Protein AF-A0A023D652-F1 (afdb_monomer_lite)

Radius of gyration: 25.47 Å; chains: 1; bounding box: 68×76×74 Å

Foldseek 3Di:
DDDDPVLLVVQQQPQLVQLVLVCCLVVLDPQPPDPCPDPPPDDPSRGSLVSQCVSNVDDSVVSSVVSCVVCVVPCLVVLADDDDQPPDDDDPLLVVLLVLLVLQCVLQSFFWKWKWWFALAADQLLVVQADAAEDEPVCLVVVDLCCVPPVVNCVRHGGYTYAWDQDPNDTDGRTAGSSRVSSCSVSVQVSLVSLIFMWIWGPHLWKFKQKFWQFAQAPPDPPDPGSVVNCVVVVWDFSWKKPQAPRGIMTIAIATQSLQAFPPDDGRDPVRGDCPLVQVLSLVSNCRGHPNSDRDSGGTDGRASGFSSHPVRWDQDPPDPVRIDTDGMHTPDHHNHHTPPSVVNSSVSSVVVVVVVVVVVVVVVVVVVVVVVVVVPDDDDDDDDDDDDDDDDDDGPGPSVPVVVVVVVVVVPDDPPDDPDDDDD

Organism: NCBI:txid1231351

Sequence (425 aa):
MELSKEEVTRLRRLDPAGVHAALIASGAMSVDDPLPKRVGDLRPSENSIDAVKFARKCEYHEAIAWLHETFRDDQTHERNVGIRQVERELFESEVVINKLVKRQMDALGCSEARITLMFKEADEAAQKGADVEIVPESDLSSASSDTSESPAKRKGKFGYLIGKRTENGEKTEKFFNTRDIQNCVGMLRQRNGEGMNVLMTPMDRHCFYVMLDDARNRRGDTESESPVQSWIKAGYKPCLALQTSWESRQIIFRIPKEPFRIIGKTGNDDSCFDRHGLHHYFQKINRESGDHKISGLRHGIRLAGYRNMKPKHERVVEGKAWSLEYPFVKIEHAESTFCSKTMRDALKMCREDVVGRADLDASRQEAARKHVAGLKNGEATQSQKLPPRYAPPLKPQTALGRAAAEFDRRDRERPEQNREHSKCR

Structure (mmCIF, N/CA/C/O backbone):
data_AF-A0A023D652-F1
#
_entry.id   AF-A0A023D652-F1
#
loop_
_atom_site.group_PDB
_atom_site.id
_atom_site.type_symbol
_atom_site.label_atom_id
_atom_site.label_alt_id
_atom_site.label_comp_id
_atom_site.label_asym_id
_atom_site.label_entity_id
_atom_site.label_seq_id
_atom_site.pdbx_PDB_ins_code
_atom_site.Cartn_x
_atom_site.Cartn_y
_atom_site.Cartn_z
_atom_site.occupancy
_atom_site.B_iso_or_equiv
_atom_site.auth_seq_id
_atom_site.auth_comp_id
_atom_site.auth_asym_id
_atom_site.auth_atom_id
_atom_site.pdbx_PDB_model_num
ATOM 1 N N . MET A 1 1 ? 22.839 -24.599 -16.051 1.00 67.06 1 MET A N 1
ATOM 2 C CA . MET A 1 1 ? 23.097 -24.152 -14.666 1.00 67.06 1 MET A CA 1
ATOM 3 C C . MET A 1 1 ? 22.312 -25.070 -13.752 1.00 67.06 1 MET A C 1
ATOM 5 O O . MET A 1 1 ? 21.095 -25.106 -13.883 1.00 67.06 1 MET A O 1
ATOM 9 N N . GLU A 1 2 ? 22.977 -25.848 -12.903 1.00 79.62 2 GLU A N 1
ATOM 10 C CA . GLU A 1 2 ? 22.296 -26.668 -11.896 1.00 79.62 2 GLU A CA 1
ATOM 11 C C . GLU A 1 2 ? 22.145 -25.834 -10.618 1.00 79.62 2 GLU A C 1
ATOM 13 O O . GLU A 1 2 ? 23.139 -25.465 -10.000 1.00 79.62 2 GLU A O 1
ATOM 18 N N . LEU A 1 3 ? 20.909 -25.467 -10.268 1.00 86.75 3 LEU A N 1
ATOM 19 C CA . LEU A 1 3 ? 20.598 -24.824 -8.987 1.00 86.75 3 LEU A CA 1
ATOM 20 C C . LEU A 1 3 ? 20.188 -25.878 -7.961 1.00 86.75 3 LEU A C 1
ATOM 22 O O . LEU A 1 3 ? 19.587 -26.894 -8.315 1.00 86.75 3 LEU A O 1
ATOM 26 N N . SER A 1 4 ? 20.459 -25.607 -6.684 1.00 90.19 4 SER A N 1
ATOM 27 C CA . SER A 1 4 ? 19.989 -26.459 -5.591 1.00 90.19 4 SER A CA 1
ATOM 28 C C . SER A 1 4 ? 18.457 -26.457 -5.494 1.00 90.19 4 SER A C 1
ATOM 30 O O . SER A 1 4 ? 17.773 -25.534 -5.951 1.00 90.19 4 SER A O 1
ATOM 32 N N . LYS A 1 5 ? 17.887 -27.498 -4.874 1.00 86.38 5 LYS A N 1
ATOM 33 C CA . LYS A 1 5 ? 16.431 -27.592 -4.657 1.00 86.38 5 LYS A CA 1
ATOM 34 C C . LYS A 1 5 ? 15.926 -26.466 -3.756 1.00 86.38 5 LYS A C 1
ATOM 36 O O . LYS A 1 5 ? 14.814 -25.969 -3.948 1.00 86.38 5 LYS A O 1
ATOM 41 N N . GLU A 1 6 ? 16.744 -26.062 -2.793 1.00 85.25 6 GLU A N 1
ATOM 42 C CA . GLU A 1 6 ? 16.490 -24.959 -1.874 1.00 85.25 6 GLU A CA 1
ATOM 43 C C . GLU A 1 6 ? 16.386 -23.643 -2.644 1.00 85.25 6 GLU A C 1
ATOM 45 O O . GLU A 1 6 ? 15.411 -22.911 -2.475 1.00 85.25 6 GLU A O 1
ATOM 50 N N . GLU A 1 7 ? 17.317 -23.392 -3.565 1.00 86.25 7 GLU A N 1
ATOM 51 C CA . GLU A 1 7 ? 17.328 -22.173 -4.369 1.00 86.25 7 GLU A CA 1
ATOM 52 C C . GLU A 1 7 ? 16.131 -22.117 -5.323 1.00 86.25 7 GLU A C 1
ATOM 54 O O . GLU A 1 7 ? 15.420 -21.118 -5.384 1.00 86.25 7 GLU A O 1
ATOM 59 N N . VAL A 1 8 ? 15.797 -23.223 -5.991 1.00 86.06 8 VAL A N 1
ATOM 60 C CA . VAL A 1 8 ? 14.571 -23.294 -6.804 1.00 86.06 8 VAL A CA 1
ATOM 61 C C . VAL A 1 8 ? 13.323 -23.037 -5.950 1.00 86.06 8 VAL A C 1
ATOM 63 O O . VAL A 1 8 ? 12.393 -22.361 -6.391 1.00 86.06 8 VAL A O 1
ATOM 66 N N . THR A 1 9 ? 13.293 -23.537 -4.713 1.00 83.31 9 THR A N 1
ATOM 67 C CA . THR A 1 9 ? 12.189 -23.285 -3.774 1.00 83.31 9 THR A CA 1
ATOM 68 C C . THR A 1 9 ? 12.117 -21.815 -3.362 1.00 83.31 9 THR A C 1
ATOM 70 O O . THR A 1 9 ? 11.012 -21.277 -3.260 1.00 83.31 9 THR A O 1
ATOM 73 N N . ARG A 1 10 ? 13.262 -21.149 -3.171 1.00 84.31 10 ARG A N 1
ATOM 74 C CA . ARG A 1 10 ? 13.345 -19.703 -2.929 1.00 84.31 10 ARG A CA 1
ATOM 75 C C . ARG A 1 10 ? 12.764 -18.923 -4.107 1.00 84.31 10 ARG A C 1
ATOM 77 O O . ARG A 1 10 ? 11.865 -18.111 -3.907 1.00 84.31 10 ARG A O 1
ATOM 84 N N . LEU A 1 11 ? 13.191 -19.233 -5.335 1.00 86.12 11 LEU A N 1
ATOM 85 C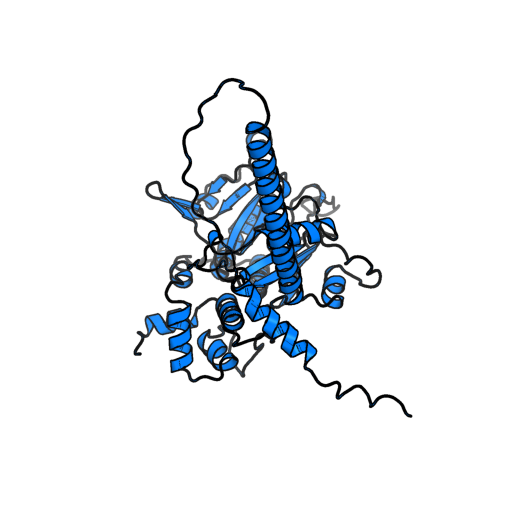 CA . LEU A 1 11 ? 12.731 -18.553 -6.553 1.00 86.12 11 LEU A CA 1
ATOM 86 C C . LEU A 1 11 ? 11.219 -18.692 -6.773 1.00 86.12 11 LEU A C 1
ATOM 88 O O . LEU A 1 11 ? 10.564 -17.731 -7.166 1.00 86.12 11 LEU A O 1
ATOM 92 N N . ARG A 1 12 ? 10.637 -19.856 -6.454 1.00 82.62 12 ARG A N 1
ATOM 93 C CA . ARG A 1 12 ? 9.177 -20.088 -6.502 1.00 82.62 12 ARG A CA 1
ATOM 94 C C . ARG A 1 12 ? 8.382 -19.184 -5.561 1.00 82.62 12 ARG A C 1
ATOM 96 O O . ARG A 1 12 ? 7.193 -18.989 -5.785 1.00 82.62 12 ARG A O 1
ATOM 103 N N . ARG A 1 13 ? 9.018 -18.709 -4.489 1.00 77.44 13 ARG A N 1
ATOM 104 C CA . ARG A 1 13 ? 8.411 -17.925 -3.404 1.00 77.44 13 ARG A CA 1
ATOM 105 C C . ARG A 1 13 ? 8.771 -16.441 -3.475 1.00 77.44 13 ARG A C 1
ATOM 107 O O . ARG A 1 13 ? 8.507 -15.722 -2.513 1.00 77.44 13 ARG A O 1
ATOM 114 N N . LEU A 1 14 ? 9.395 -15.995 -4.569 1.00 78.56 14 LEU A N 1
ATOM 115 C CA . LEU A 1 14 ? 9.645 -14.575 -4.799 1.00 78.56 14 LEU A CA 1
ATOM 116 C C . LEU A 1 14 ? 8.330 -13.798 -4.827 1.00 78.56 14 LEU A C 1
ATOM 118 O O . LEU A 1 14 ? 7.293 -14.330 -5.218 1.00 78.56 14 LEU A O 1
ATOM 122 N N . ASP A 1 15 ? 8.404 -12.531 -4.437 1.00 74.88 15 ASP A N 1
ATOM 123 C CA . ASP A 1 15 ? 7.260 -11.631 -4.434 1.00 74.88 15 ASP A CA 1
ATOM 124 C C . ASP A 1 15 ? 6.667 -11.472 -5.853 1.00 74.88 15 ASP A C 1
ATOM 126 O O . ASP A 1 15 ? 7.376 -11.011 -6.757 1.00 74.88 15 ASP A O 1
ATOM 130 N N . PRO A 1 16 ? 5.388 -11.831 -6.084 1.00 76.25 16 PRO A N 1
ATOM 131 C CA . PRO A 1 16 ? 4.788 -11.767 -7.415 1.00 76.25 16 PRO A CA 1
ATOM 132 C C . PRO A 1 16 ? 4.769 -10.356 -8.013 1.00 76.25 16 PRO A C 1
ATOM 134 O O . PRO A 1 16 ? 4.963 -10.204 -9.223 1.00 76.25 16 PRO A O 1
ATOM 137 N N . ALA A 1 17 ? 4.568 -9.311 -7.198 1.00 75.88 17 ALA A N 1
ATOM 138 C CA . ALA A 1 17 ? 4.603 -7.938 -7.700 1.00 75.88 17 ALA A CA 1
ATOM 139 C C . ALA A 1 17 ? 6.020 -7.532 -8.109 1.00 75.88 17 ALA A C 1
ATOM 141 O O . ALA A 1 17 ? 6.183 -6.917 -9.163 1.00 75.88 17 ALA A O 1
ATOM 142 N N . GLY A 1 18 ? 7.037 -7.929 -7.342 1.00 81.25 18 GLY A N 1
ATOM 143 C CA . GLY A 1 18 ? 8.437 -7.751 -7.712 1.00 81.25 18 GLY A CA 1
ATOM 144 C C . GLY A 1 18 ? 8.815 -8.438 -9.019 1.00 81.25 18 GLY A C 1
ATOM 145 O O . GLY A 1 18 ? 9.413 -7.814 -9.897 1.00 81.25 18 GLY A O 1
ATOM 146 N N . VAL A 1 19 ? 8.396 -9.691 -9.201 1.00 84.19 19 VAL A N 1
ATOM 147 C CA . VAL A 1 19 ? 8.615 -10.445 -10.447 1.00 84.19 19 VAL A CA 1
ATOM 148 C C . VAL A 1 19 ? 7.935 -9.760 -11.627 1.00 84.19 19 VAL A C 1
ATOM 150 O O . VAL A 1 19 ? 8.563 -9.560 -12.665 1.00 84.19 19 VAL A O 1
ATOM 153 N N . HIS A 1 20 ? 6.687 -9.321 -11.463 1.00 83.62 20 HIS A N 1
ATOM 154 C CA . HIS A 1 20 ? 5.981 -8.562 -12.493 1.00 83.62 20 HIS A CA 1
ATOM 155 C C . HIS A 1 20 ? 6.708 -7.245 -12.805 1.00 83.62 20 HIS A C 1
ATOM 157 O O . HIS A 1 20 ? 6.987 -6.960 -13.968 1.00 83.62 20 HIS A O 1
ATOM 163 N N . ALA A 1 21 ? 7.073 -6.456 -11.795 1.00 84.31 21 ALA A N 1
ATOM 164 C CA . ALA A 1 21 ? 7.796 -5.202 -11.991 1.00 84.31 21 ALA A CA 1
ATOM 165 C C . ALA A 1 21 ? 9.111 -5.411 -12.765 1.00 84.31 21 ALA A C 1
ATOM 167 O O . ALA A 1 21 ? 9.421 -4.621 -13.657 1.00 84.31 21 ALA A O 1
ATOM 168 N N . ALA A 1 22 ? 9.838 -6.499 -12.496 1.00 87.06 22 ALA A N 1
ATOM 169 C CA . ALA A 1 22 ? 11.041 -6.876 -13.236 1.00 87.06 22 ALA A CA 1
ATOM 170 C C . ALA A 1 22 ? 10.752 -7.333 -14.686 1.00 87.06 22 ALA A C 1
ATOM 172 O O . ALA A 1 22 ? 11.529 -7.068 -15.610 1.00 87.06 22 ALA A O 1
ATOM 173 N N . LEU A 1 23 ? 9.613 -7.982 -14.931 1.00 86.50 23 LEU A N 1
ATOM 174 C CA . LEU A 1 23 ? 9.162 -8.322 -16.284 1.00 86.50 23 LEU A CA 1
ATOM 175 C C . LEU A 1 23 ? 8.768 -7.072 -17.089 1.00 86.50 23 LEU A C 1
ATOM 177 O O . LEU A 1 23 ? 9.131 -6.965 -18.258 1.00 86.50 23 LEU A O 1
ATOM 181 N N . ILE A 1 24 ? 8.116 -6.089 -16.458 1.00 84.88 24 ILE A N 1
ATOM 182 C CA . ILE A 1 24 ? 7.862 -4.771 -17.064 1.00 84.88 24 ILE A CA 1
ATOM 183 C C . ILE A 1 24 ? 9.181 -4.075 -17.397 1.00 84.88 24 ILE A C 1
ATOM 185 O O . ILE A 1 24 ? 9.377 -3.587 -18.508 1.00 84.88 24 ILE A O 1
ATOM 189 N N . ALA A 1 25 ? 10.095 -4.036 -16.428 1.00 84.81 25 ALA A N 1
ATOM 190 C CA . ALA A 1 25 ? 11.408 -3.417 -16.553 1.00 84.81 25 ALA A CA 1
ATOM 191 C C . ALA A 1 25 ? 12.217 -3.953 -17.739 1.00 84.81 25 ALA A C 1
ATOM 193 O O . ALA A 1 25 ? 12.835 -3.185 -18.473 1.00 84.81 25 ALA A O 1
ATOM 194 N N . SER A 1 26 ? 12.198 -5.272 -17.929 1.00 85.50 26 SER A N 1
ATOM 195 C CA . SER A 1 26 ? 12.892 -5.941 -19.034 1.00 85.50 26 SER A CA 1
ATOM 196 C C . SER A 1 26 ? 12.173 -5.812 -20.382 1.00 85.50 26 SER A C 1
ATOM 198 O O . SER A 1 26 ? 12.693 -6.282 -21.392 1.00 85.50 26 SER A O 1
ATOM 200 N N . GLY A 1 27 ? 10.987 -5.194 -20.420 1.00 85.06 27 GLY A N 1
ATOM 201 C CA . GLY A 1 27 ? 10.152 -5.097 -21.618 1.00 85.06 27 GLY A CA 1
ATOM 202 C C . GLY A 1 27 ? 9.481 -6.415 -22.013 1.00 85.06 27 GLY A C 1
ATOM 203 O O . GLY A 1 27 ? 8.890 -6.493 -23.087 1.00 85.06 27 GLY A O 1
ATOM 204 N N . ALA A 1 28 ? 9.555 -7.442 -21.161 1.00 83.62 28 ALA A N 1
ATOM 205 C CA . ALA A 1 28 ? 8.891 -8.725 -21.374 1.00 83.62 28 ALA A CA 1
ATOM 206 C C . ALA A 1 28 ? 7.370 -8.652 -21.172 1.00 83.62 28 ALA A C 1
ATOM 208 O O . ALA A 1 28 ? 6.653 -9.551 -21.598 1.00 83.62 28 ALA A O 1
ATOM 209 N N . MET A 1 29 ? 6.881 -7.602 -20.510 1.00 82.94 29 MET A N 1
ATOM 210 C CA . MET A 1 29 ? 5.462 -7.380 -20.255 1.00 82.94 29 MET A CA 1
ATOM 211 C C . MET A 1 29 ? 5.148 -5.878 -20.263 1.00 82.94 29 MET A C 1
ATOM 213 O O . MET A 1 29 ? 5.973 -5.055 -19.867 1.00 82.94 29 MET A O 1
ATOM 217 N N . SER A 1 30 ? 3.959 -5.506 -20.722 1.00 83.56 30 SER A N 1
ATOM 218 C CA . SER A 1 30 ? 3.430 -4.148 -20.602 1.00 83.56 30 SER A CA 1
ATOM 219 C C . SER A 1 30 ? 2.842 -3.917 -19.211 1.00 83.56 30 SER A C 1
ATOM 221 O O . SER A 1 30 ? 2.329 -4.830 -18.576 1.00 83.56 30 SER A O 1
ATOM 223 N N . VAL A 1 31 ? 2.832 -2.666 -18.746 1.00 81.25 31 VAL A N 1
ATOM 224 C CA . VAL A 1 31 ? 2.198 -2.293 -17.464 1.00 81.25 31 VAL A CA 1
ATOM 225 C C . VAL A 1 31 ? 0.686 -2.526 -17.476 1.00 81.25 31 VAL A C 1
ATOM 227 O O . VAL A 1 31 ? 0.073 -2.741 -16.431 1.00 81.25 31 VAL A O 1
ATOM 230 N N . ASP A 1 32 ? 0.085 -2.488 -18.666 1.00 77.94 32 ASP A N 1
ATOM 231 C CA . ASP A 1 32 ? -1.338 -2.745 -18.860 1.00 77.94 32 ASP A CA 1
ATOM 232 C C . ASP A 1 32 ? -1.679 -4.215 -19.061 1.00 77.94 32 ASP A C 1
ATOM 234 O O . ASP A 1 32 ? -2.872 -4.539 -19.034 1.00 77.94 32 ASP A O 1
ATOM 238 N N . ASP A 1 33 ? -0.674 -5.075 -19.248 1.00 69.62 33 ASP A N 1
ATOM 239 C CA . ASP A 1 33 ? -0.930 -6.493 -19.426 1.00 69.62 33 ASP A CA 1
ATOM 240 C C . AS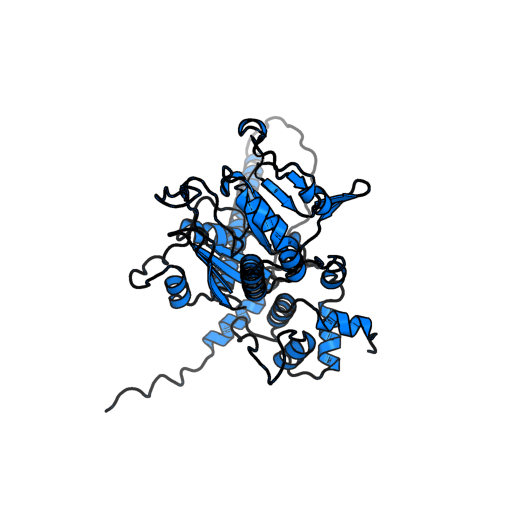P A 1 33 ? -1.600 -7.020 -18.156 1.00 69.62 33 ASP A C 1
ATOM 242 O O . ASP A 1 33 ? -1.157 -6.735 -17.033 1.00 69.62 33 ASP A O 1
ATOM 246 N N . PRO A 1 34 ? -2.724 -7.742 -18.303 1.00 60.31 34 PRO A N 1
ATOM 247 C CA . PRO A 1 34 ? -3.371 -8.325 -17.154 1.00 60.31 34 PRO A CA 1
ATOM 248 C C . PRO A 1 34 ? -2.362 -9.247 -16.483 1.00 60.31 34 PRO A C 1
ATOM 250 O O . PRO A 1 34 ? -1.752 -10.098 -17.135 1.00 60.31 34 PRO A O 1
ATOM 253 N N . LEU A 1 35 ? -2.235 -9.119 -15.161 1.00 55.66 35 LEU A N 1
ATOM 254 C CA . LEU A 1 35 ? -1.700 -10.226 -14.385 1.00 55.66 35 LEU A CA 1
ATOM 255 C C . LEU A 1 35 ? -2.484 -11.471 -14.803 1.00 55.66 35 LEU A C 1
ATOM 257 O O . LEU A 1 35 ? -3.719 -11.391 -14.817 1.00 55.66 35 LEU A O 1
ATOM 261 N N . PRO A 1 36 ? -1.825 -12.577 -15.189 1.00 50.72 36 PRO A N 1
ATOM 262 C CA . PRO A 1 36 ? -2.530 -13.791 -15.554 1.00 50.72 36 PRO A CA 1
ATOM 263 C C . PRO A 1 36 ? -3.431 -14.193 -14.384 1.00 50.72 36 PRO A C 1
ATOM 265 O O . PRO A 1 36 ? -2.967 -14.770 -13.412 1.00 50.72 36 PRO A O 1
ATOM 268 N N . LYS A 1 37 ? -4.733 -13.873 -14.458 1.00 44.66 37 LYS A N 1
ATOM 269 C CA . LYS A 1 37 ? -5.692 -14.172 -13.378 1.00 44.66 37 LYS A CA 1
ATOM 270 C C . LYS A 1 37 ? -5.902 -15.688 -13.220 1.00 44.66 37 LYS A C 1
ATOM 272 O O . LYS A 1 37 ? -6.577 -16.102 -12.285 1.00 44.66 37 LYS A O 1
ATOM 277 N N . ARG A 1 38 ? -5.358 -16.488 -14.151 1.00 39.31 38 ARG A N 1
ATOM 278 C CA . ARG A 1 38 ? -5.214 -17.952 -14.171 1.00 39.31 38 ARG A CA 1
ATOM 279 C C . ARG A 1 38 ? -4.531 -18.365 -15.477 1.00 39.31 38 ARG A C 1
ATOM 281 O O . ARG A 1 38 ? -4.983 -17.966 -16.546 1.00 39.31 38 ARG A O 1
ATOM 288 N N . VAL A 1 39 ? -3.532 -19.241 -15.410 1.00 34.03 39 VAL A N 1
ATOM 289 C CA . VAL A 1 39 ? -3.200 -20.157 -16.514 1.00 34.03 39 VAL A CA 1
ATOM 290 C C . VAL A 1 39 ? -3.559 -21.560 -16.009 1.00 34.03 39 VAL A C 1
ATOM 292 O O . VAL A 1 39 ? -2.773 -22.182 -15.303 1.00 34.03 39 VAL A O 1
ATOM 295 N N . GLY A 1 40 ? -4.785 -22.027 -16.275 1.00 42.44 40 GLY A N 1
ATOM 296 C CA . GLY A 1 40 ? -5.278 -23.348 -15.835 1.00 42.44 40 GLY A CA 1
ATOM 297 C C . GLY A 1 40 ? -5.647 -23.474 -14.342 1.00 42.44 40 GLY A C 1
ATOM 298 O O . GLY A 1 40 ? -5.956 -22.480 -13.684 1.00 42.44 40 GLY A O 1
ATOM 299 N N . ASP A 1 41 ? -5.616 -24.708 -13.815 1.00 30.06 41 ASP A N 1
ATOM 300 C CA . ASP A 1 41 ? -5.999 -25.115 -12.440 1.00 30.06 41 ASP A CA 1
ATOM 301 C C . ASP A 1 41 ? -4.985 -24.731 -11.338 1.00 30.06 41 ASP A C 1
ATOM 303 O O . ASP A 1 41 ? -4.931 -25.332 -10.259 1.00 30.06 41 ASP A O 1
ATOM 307 N N . LEU A 1 42 ? -4.136 -23.735 -11.582 1.00 35.72 42 LEU A N 1
ATOM 308 C CA . LEU A 1 42 ? -3.100 -23.353 -10.627 1.00 35.72 42 LEU A CA 1
ATOM 309 C C . LEU A 1 42 ? -3.700 -22.602 -9.424 1.00 35.72 42 LEU A C 1
ATOM 311 O O . LEU A 1 42 ? -4.496 -21.671 -9.557 1.00 35.72 42 LEU A O 1
ATOM 315 N N . ARG A 1 43 ? -3.320 -23.052 -8.221 1.00 37.31 43 ARG A N 1
ATOM 316 C CA . ARG A 1 43 ? -3.735 -22.489 -6.926 1.00 37.31 43 ARG A CA 1
ATOM 317 C C . ARG A 1 43 ? -2.989 -21.174 -6.602 1.00 37.31 43 ARG A C 1
ATOM 319 O O . ARG A 1 43 ? -1.918 -20.955 -7.157 1.00 37.31 43 ARG A O 1
ATOM 326 N N . PRO A 1 44 ? -3.489 -20.357 -5.643 1.00 37.75 44 PRO A N 1
ATOM 327 C CA . PRO A 1 44 ? -3.013 -18.999 -5.287 1.00 37.75 44 PRO A CA 1
ATOM 328 C C . PRO A 1 44 ? -1.564 -18.851 -4.774 1.00 37.75 44 PRO A C 1
ATOM 330 O O . PRO A 1 44 ? -1.215 -17.817 -4.213 1.00 37.75 44 PRO A O 1
ATOM 333 N N . SER A 1 45 ? -0.730 -19.880 -4.911 1.00 42.09 45 SER A N 1
ATOM 334 C CA . SER A 1 45 ? 0.719 -19.846 -4.696 1.00 42.09 45 SER A CA 1
ATOM 335 C C . SER A 1 45 ? 1.423 -19.752 -6.053 1.00 42.09 45 SER A C 1
ATOM 337 O O . SER A 1 45 ? 2.199 -20.639 -6.418 1.00 42.09 45 SER A O 1
ATOM 339 N N . GLU A 1 46 ? 1.045 -18.729 -6.822 1.00 51.19 46 GLU A N 1
ATOM 340 C CA . GLU A 1 46 ? 1.515 -18.432 -8.174 1.00 51.19 46 GLU A CA 1
ATOM 341 C C . GLU A 1 46 ? 3.043 -18.473 -8.210 1.00 51.19 46 GLU A C 1
ATOM 343 O O . GLU A 1 46 ? 3.736 -17.631 -7.650 1.00 51.19 46 GLU A O 1
ATOM 348 N N . ASN A 1 47 ? 3.568 -19.531 -8.814 1.00 74.69 47 ASN A N 1
ATOM 349 C CA . ASN A 1 47 ? 4.990 -19.771 -8.916 1.00 74.69 47 ASN A CA 1
ATOM 350 C C . ASN A 1 47 ? 5.603 -18.697 -9.822 1.00 74.69 47 ASN A C 1
ATOM 352 O O . ASN A 1 47 ? 5.301 -18.659 -11.015 1.00 74.69 47 ASN A O 1
ATOM 356 N N . SER A 1 48 ? 6.494 -17.865 -9.282 1.00 80.69 48 SER A N 1
ATOM 357 C CA . SER A 1 48 ? 7.223 -16.830 -10.028 1.00 80.69 48 SER A CA 1
ATOM 358 C C . SER A 1 48 ? 7.855 -17.351 -11.320 1.00 80.69 48 SER A C 1
ATOM 360 O O . SER A 1 48 ? 7.938 -16.628 -12.308 1.00 80.69 48 SER A O 1
ATOM 362 N N . ILE A 1 49 ? 8.244 -18.630 -11.353 1.00 86.12 49 ILE A N 1
ATOM 363 C CA . ILE A 1 49 ? 8.777 -19.285 -12.552 1.00 86.12 49 ILE A CA 1
ATOM 364 C C . ILE A 1 49 ? 7.721 -19.348 -13.660 1.00 86.12 49 ILE A C 1
ATOM 366 O O . ILE A 1 49 ? 8.033 -19.068 -14.813 1.00 86.12 49 ILE A O 1
ATOM 370 N N . ASP A 1 50 ? 6.472 -19.687 -13.341 1.00 82.31 50 ASP A N 1
ATOM 371 C CA . ASP A 1 50 ? 5.406 -19.793 -14.340 1.00 82.31 50 ASP A CA 1
ATOM 372 C C . ASP A 1 50 ? 4.981 -18.419 -14.869 1.00 82.31 50 ASP A C 1
ATOM 374 O O . ASP A 1 50 ? 4.733 -18.286 -16.067 1.00 82.31 50 ASP A O 1
ATOM 378 N N . ALA A 1 51 ? 5.002 -17.383 -14.023 1.00 80.12 51 ALA A N 1
ATOM 379 C CA . ALA A 1 51 ? 4.808 -16.003 -14.468 1.00 80.12 51 ALA A CA 1
ATOM 380 C C . ALA A 1 51 ? 5.871 -15.589 -15.503 1.00 80.12 51 ALA A C 1
ATOM 382 O O . ALA A 1 51 ? 5.544 -15.015 -16.542 1.00 80.12 51 ALA A O 1
ATOM 383 N N . VAL A 1 52 ? 7.138 -15.940 -15.258 1.00 88.00 52 VAL A N 1
ATOM 384 C CA . VAL A 1 52 ? 8.241 -15.652 -16.186 1.00 88.00 52 VAL A CA 1
ATOM 385 C C . VAL A 1 52 ? 8.122 -16.463 -17.470 1.00 88.00 52 VAL A C 1
ATOM 387 O O . VAL A 1 52 ? 8.258 -15.884 -18.546 1.00 88.00 52 VAL A O 1
ATOM 390 N N . LYS A 1 53 ? 7.814 -17.763 -17.384 1.00 88.25 53 LYS A N 1
ATOM 391 C CA . LYS A 1 53 ? 7.575 -18.609 -18.565 1.00 88.25 53 LYS A CA 1
ATOM 392 C C . LYS A 1 53 ? 6.487 -18.019 -19.455 1.00 88.25 53 LYS A C 1
ATOM 394 O O . LYS A 1 53 ? 6.672 -17.927 -20.664 1.00 88.25 53 LYS A O 1
ATOM 399 N N . PHE A 1 54 ? 5.374 -17.595 -18.855 1.00 83.56 54 PHE A N 1
ATOM 400 C CA . PHE A 1 54 ? 4.258 -16.997 -19.580 1.00 83.56 54 PHE A CA 1
ATOM 401 C C . PHE A 1 54 ? 4.659 -15.681 -20.257 1.00 83.56 54 PHE A C 1
ATOM 403 O O . PHE A 1 54 ? 4.487 -15.541 -21.466 1.00 83.56 54 PHE A O 1
ATOM 410 N N . ALA A 1 55 ? 5.232 -14.739 -19.502 1.00 84.94 55 ALA A N 1
ATOM 411 C CA . ALA A 1 55 ? 5.572 -13.414 -20.018 1.00 84.94 55 ALA A CA 1
ATOM 412 C C . ALA A 1 55 ? 6.689 -13.463 -21.071 1.00 84.94 55 ALA A C 1
ATOM 414 O O . ALA A 1 55 ? 6.603 -12.822 -22.115 1.00 84.94 55 ALA A O 1
ATOM 415 N N . ARG A 1 56 ? 7.735 -14.259 -20.827 1.00 87.50 56 ARG A N 1
ATOM 416 C CA . ARG A 1 56 ? 8.904 -14.348 -21.713 1.00 87.50 56 ARG A CA 1
ATOM 417 C C . ARG A 1 56 ? 8.770 -15.397 -22.812 1.00 87.50 56 ARG A C 1
ATOM 419 O O . ARG A 1 56 ? 9.646 -15.450 -23.669 1.00 87.50 56 ARG A O 1
ATOM 426 N N . LYS A 1 57 ? 7.706 -16.211 -22.794 1.00 87.81 57 LYS A N 1
ATOM 427 C CA . LYS A 1 57 ? 7.505 -17.362 -23.693 1.00 87.81 57 LYS A CA 1
ATOM 428 C C . LYS A 1 57 ? 8.730 -18.283 -23.720 1.00 87.81 57 LYS A C 1
ATOM 430 O O . LYS A 1 57 ? 9.222 -18.634 -24.787 1.00 87.81 57 LYS A O 1
ATOM 435 N N . CYS A 1 58 ? 9.242 -18.609 -22.536 1.00 89.06 58 CYS A N 1
ATOM 436 C CA . CYS A 1 58 ? 10.477 -19.366 -22.359 1.00 89.06 58 CYS A CA 1
ATOM 437 C C . CYS A 1 58 ? 10.252 -20.674 -21.596 1.00 89.06 58 CYS A C 1
ATOM 439 O O . CYS A 1 58 ? 9.226 -20.870 -20.933 1.00 89.06 58 CYS A O 1
ATOM 441 N N . GLU A 1 59 ? 11.237 -21.565 -21.671 1.00 91.62 59 GLU A N 1
ATOM 442 C CA . GLU A 1 59 ? 11.204 -22.849 -20.981 1.00 91.62 59 GLU A CA 1
ATOM 443 C C . GLU A 1 59 ? 11.552 -22.718 -19.490 1.00 91.62 59 GLU A C 1
ATOM 445 O O . GLU A 1 59 ? 12.131 -21.735 -19.022 1.00 91.62 59 GLU A O 1
ATOM 450 N N . TYR A 1 60 ? 11.225 -23.751 -18.707 1.00 89.12 60 TYR A N 1
ATOM 451 C CA . TYR A 1 60 ? 11.409 -23.757 -17.246 1.00 89.12 60 TYR A CA 1
ATOM 452 C C . TYR A 1 60 ? 12.829 -23.380 -16.789 1.00 89.12 60 TYR A C 1
ATOM 454 O O . TYR A 1 60 ? 12.995 -22.620 -15.835 1.00 89.12 60 TYR A O 1
ATOM 462 N N . HIS A 1 61 ? 13.852 -23.889 -17.476 1.00 91.06 61 HIS A N 1
ATOM 463 C CA . HIS A 1 61 ? 15.251 -23.658 -17.110 1.00 91.06 61 HIS A CA 1
ATOM 464 C C . HIS A 1 61 ? 15.681 -22.215 -17.394 1.00 91.06 61 HIS A C 1
ATOM 466 O O . HIS A 1 61 ? 16.430 -21.628 -16.615 1.00 91.06 61 HIS A O 1
ATOM 472 N N . GLU A 1 62 ? 15.164 -21.623 -18.470 1.00 92.06 62 GLU A N 1
ATOM 473 C CA . GLU A 1 62 ? 15.418 -20.230 -18.839 1.00 92.06 62 GLU A CA 1
ATOM 474 C C . GLU A 1 62 ? 14.725 -19.273 -17.865 1.00 92.06 62 GLU A C 1
ATOM 476 O O . GLU A 1 62 ? 15.317 -18.285 -17.431 1.00 92.06 62 GLU A O 1
ATOM 481 N N . ALA A 1 63 ? 13.493 -19.596 -17.459 1.00 90.56 63 ALA A N 1
ATOM 482 C CA . ALA A 1 63 ? 12.762 -18.833 -16.454 1.00 90.56 63 ALA A CA 1
ATOM 483 C C . ALA A 1 63 ? 13.470 -18.841 -15.092 1.00 90.56 63 ALA A C 1
ATOM 485 O O . ALA A 1 63 ? 13.606 -17.795 -14.457 1.00 90.56 63 ALA A O 1
ATOM 486 N N . ILE A 1 64 ? 13.973 -20.002 -14.662 1.00 92.25 64 ILE A N 1
ATOM 487 C CA . ILE A 1 64 ? 14.776 -20.119 -13.441 1.00 92.25 64 ILE A CA 1
ATOM 488 C C . ILE A 1 64 ? 16.068 -19.317 -13.541 1.00 92.25 64 ILE A C 1
ATOM 490 O O . ILE A 1 64 ? 16.393 -18.589 -12.606 1.00 92.25 64 ILE A O 1
ATOM 494 N N . ALA A 1 65 ? 16.805 -19.448 -14.646 1.00 92.31 65 ALA A N 1
ATOM 495 C CA . ALA A 1 65 ? 18.061 -18.730 -14.827 1.00 92.31 65 ALA A CA 1
ATOM 496 C C . ALA A 1 65 ? 17.843 -17.216 -14.745 1.00 92.31 65 ALA A C 1
ATOM 498 O O . ALA A 1 65 ? 18.571 -16.528 -14.030 1.00 92.31 65 ALA A O 1
ATOM 499 N N . TRP A 1 66 ? 16.783 -16.719 -15.386 1.00 93.50 66 TRP A N 1
ATOM 500 C CA . TRP A 1 66 ? 16.429 -15.309 -15.319 1.00 93.50 66 TRP A CA 1
ATOM 501 C C . TRP A 1 66 ? 16.037 -14.858 -13.912 1.00 93.50 66 TRP A C 1
ATOM 503 O O . TRP A 1 66 ? 16.500 -13.811 -13.467 1.00 93.50 66 TRP A O 1
ATOM 513 N N . LEU A 1 67 ? 15.213 -15.630 -13.194 1.00 91.31 67 LEU A N 1
ATOM 514 C CA . LEU A 1 67 ? 14.840 -15.295 -11.816 1.00 91.31 67 LEU A CA 1
ATOM 515 C C . LEU A 1 67 ? 16.062 -15.282 -10.897 1.00 91.31 67 LEU A C 1
ATOM 517 O O . LEU A 1 67 ? 16.218 -14.362 -10.102 1.00 91.31 67 LEU A O 1
ATOM 521 N N . HIS A 1 68 ? 16.942 -16.270 -11.030 1.00 91.25 68 HIS A N 1
ATOM 522 C CA . HIS A 1 68 ? 18.168 -16.360 -10.248 1.00 91.25 68 HIS A CA 1
ATOM 523 C C . HIS A 1 68 ? 19.100 -15.168 -10.494 1.00 91.25 68 HIS A C 1
ATOM 525 O O . HIS A 1 68 ? 19.672 -14.627 -9.554 1.00 91.25 68 HIS A O 1
ATOM 531 N N . GLU A 1 69 ? 19.251 -14.740 -11.747 1.00 90.06 69 GLU A N 1
ATOM 532 C CA . GLU A 1 69 ? 20.063 -13.574 -12.098 1.00 90.06 69 GLU A CA 1
ATOM 533 C C . GLU A 1 69 ? 19.427 -12.265 -11.613 1.00 90.06 69 GLU A C 1
ATOM 535 O O . GLU A 1 69 ? 20.095 -11.443 -10.989 1.00 90.06 69 GLU A O 1
ATOM 540 N N . THR A 1 70 ? 18.124 -12.100 -11.840 1.00 88.25 70 THR A N 1
ATOM 541 C CA . THR A 1 70 ? 17.386 -10.861 -11.544 1.00 88.25 70 THR A CA 1
ATOM 542 C C . THR A 1 70 ? 17.184 -10.647 -10.041 1.00 88.25 70 THR A C 1
ATOM 544 O O . THR A 1 70 ? 17.203 -9.513 -9.565 1.00 88.25 70 THR A O 1
ATOM 547 N N . PHE A 1 71 ? 17.017 -11.731 -9.278 1.00 87.56 71 PHE A N 1
ATOM 548 C CA . PHE A 1 71 ? 16.711 -11.721 -7.842 1.00 87.56 71 PHE A CA 1
ATOM 549 C C . PHE A 1 71 ? 17.821 -12.368 -7.002 1.00 87.56 71 PHE A C 1
ATOM 551 O O . PHE A 1 71 ? 17.551 -12.923 -5.930 1.00 87.56 71 PHE A O 1
ATOM 558 N N . ARG A 1 72 ? 19.073 -12.309 -7.480 1.00 82.88 72 ARG A N 1
ATOM 559 C CA . ARG A 1 72 ? 20.243 -12.857 -6.775 1.00 82.88 72 ARG A CA 1
ATOM 560 C C . ARG A 1 72 ? 20.380 -12.284 -5.362 1.00 82.88 72 ARG A C 1
ATOM 562 O O . ARG A 1 72 ? 20.573 -13.038 -4.419 1.00 82.88 72 ARG A O 1
ATOM 569 N N . ASP A 1 73 ? 20.195 -10.972 -5.221 1.00 75.12 73 ASP A N 1
ATOM 570 C CA . ASP A 1 73 ? 20.351 -10.249 -3.948 1.00 75.12 73 ASP A CA 1
ATOM 571 C C . ASP A 1 73 ? 19.017 -10.078 -3.188 1.00 75.12 73 ASP A C 1
ATOM 573 O O . ASP A 1 73 ? 18.906 -9.324 -2.208 1.00 75.12 73 ASP A O 1
ATOM 577 N N . ASP A 1 74 ? 17.954 -10.740 -3.657 1.00 74.62 74 ASP A N 1
ATOM 578 C CA . ASP A 1 74 ? 16.636 -10.645 -3.043 1.00 74.62 74 ASP A CA 1
ATOM 579 C C . ASP A 1 74 ? 16.490 -11.620 -1.863 1.00 74.62 74 ASP A C 1
ATOM 581 O O . ASP A 1 74 ? 16.046 -12.762 -1.998 1.00 74.62 74 ASP A O 1
ATOM 585 N N . GLN A 1 75 ? 16.854 -11.118 -0.682 1.00 66.19 75 GLN A N 1
ATOM 586 C CA . GLN A 1 75 ? 16.747 -11.828 0.597 1.00 66.19 75 GLN A CA 1
ATOM 587 C C . GLN A 1 75 ? 15.370 -11.724 1.267 1.00 66.19 75 GLN A C 1
ATOM 589 O O . GLN A 1 75 ? 15.234 -11.956 2.467 1.00 66.19 75 GLN A O 1
ATOM 594 N N . THR A 1 76 ? 14.323 -11.348 0.531 1.00 63.00 76 THR A N 1
ATOM 595 C CA . THR A 1 76 ? 12.977 -11.196 1.109 1.00 63.00 76 THR A CA 1
ATOM 596 C C . THR A 1 76 ? 12.429 -12.528 1.644 1.00 63.00 76 THR A C 1
ATOM 598 O O . THR A 1 76 ? 11.675 -12.548 2.610 1.00 63.00 76 THR A O 1
ATOM 601 N N . HIS A 1 77 ? 12.855 -13.671 1.092 1.00 56.16 77 HIS A N 1
ATOM 602 C CA . HIS A 1 77 ? 12.467 -14.989 1.615 1.00 56.16 77 HIS A CA 1
ATOM 603 C C . HIS A 1 77 ? 13.107 -15.310 2.980 1.00 56.16 77 HIS A C 1
ATOM 605 O O . HIS A 1 77 ? 12.417 -15.821 3.860 1.00 56.16 77 HIS A O 1
ATOM 611 N N . GLU A 1 78 ? 14.372 -14.934 3.196 1.00 55.09 78 GLU A N 1
ATOM 612 C CA . GLU A 1 78 ? 15.108 -15.188 4.448 1.00 55.09 78 GLU A CA 1
ATOM 613 C C . GLU A 1 78 ? 14.583 -14.367 5.637 1.00 55.09 78 GLU A C 1
ATOM 615 O O . GLU A 1 78 ? 14.742 -14.760 6.790 1.00 55.09 78 GLU A O 1
ATOM 620 N N . ARG A 1 79 ? 13.907 -13.242 5.377 1.00 56.00 79 ARG A N 1
ATOM 621 C CA . ARG A 1 79 ? 13.300 -12.388 6.415 1.00 56.00 79 ARG A CA 1
ATOM 622 C C . ARG A 1 79 ? 11.946 -12.891 6.917 1.00 56.00 79 ARG A C 1
ATOM 624 O O . ARG A 1 79 ? 11.479 -12.444 7.959 1.00 56.00 79 ARG A O 1
ATOM 631 N N . ASN A 1 80 ? 11.340 -13.848 6.214 1.00 51.25 80 ASN A N 1
ATOM 632 C CA . ASN A 1 80 ? 10.010 -14.389 6.509 1.00 51.25 80 ASN A CA 1
ATOM 633 C C . ASN A 1 80 ? 10.016 -15.565 7.501 1.00 51.25 80 ASN A C 1
ATOM 635 O O . ASN A 1 80 ? 9.050 -16.329 7.578 1.00 51.25 80 ASN A O 1
ATOM 639 N N . VAL A 1 81 ? 11.102 -15.750 8.250 1.00 44.34 81 VAL A N 1
ATOM 640 C CA . VAL A 1 81 ? 11.270 -16.886 9.157 1.00 44.34 81 VAL A CA 1
ATOM 641 C C . VAL A 1 81 ? 11.020 -16.418 10.591 1.00 44.34 81 VAL A C 1
ATOM 643 O O . VAL A 1 81 ? 11.759 -15.589 11.110 1.00 44.34 81 VAL A O 1
ATOM 646 N N . GLY A 1 82 ? 9.991 -16.961 11.255 1.00 51.34 82 GLY A N 1
ATOM 647 C CA . GLY A 1 82 ? 9.941 -16.929 12.723 1.00 51.34 82 GLY A CA 1
ATOM 648 C C . GLY A 1 82 ? 8.677 -16.418 13.411 1.00 51.34 82 GLY A C 1
ATOM 649 O O . GLY A 1 82 ? 8.792 -15.949 14.542 1.00 51.34 82 GLY A O 1
ATOM 650 N N . ILE A 1 83 ? 7.477 -16.531 12.830 1.00 51.25 83 ILE A N 1
ATOM 651 C CA . ILE A 1 83 ? 6.261 -16.413 13.653 1.00 51.25 83 ILE A CA 1
ATOM 652 C C . ILE A 1 83 ? 5.760 -17.792 14.052 1.00 51.25 83 ILE A C 1
ATOM 654 O O . ILE A 1 83 ? 5.298 -18.576 13.220 1.00 51.25 83 ILE A O 1
ATOM 658 N N . ARG A 1 84 ? 5.851 -18.071 15.360 1.00 55.38 84 ARG A N 1
ATOM 659 C CA . ARG A 1 84 ? 5.104 -19.157 15.993 1.00 55.38 84 ARG A CA 1
ATOM 660 C C . ARG A 1 84 ? 3.635 -18.929 15.681 1.00 55.38 84 ARG A C 1
ATOM 662 O O . ARG A 1 84 ? 3.069 -17.909 16.066 1.00 55.38 84 ARG A O 1
ATOM 669 N N . GLN A 1 85 ? 3.043 -19.867 14.953 1.00 59.16 85 GLN A N 1
ATOM 670 C CA . GLN A 1 85 ? 1.606 -19.890 14.753 1.00 59.16 85 GLN A CA 1
ATOM 671 C C . GLN A 1 85 ? 0.945 -19.816 16.128 1.00 59.16 85 GLN A C 1
ATOM 673 O O . GLN A 1 85 ? 1.338 -20.546 17.036 1.00 59.16 85 GLN A O 1
ATOM 678 N N . VAL A 1 86 ? -0.005 -18.898 16.299 1.00 60.53 86 VAL A N 1
ATOM 679 C CA . VAL A 1 86 ? -0.734 -18.827 17.562 1.00 60.53 86 VAL A CA 1
ATOM 680 C C . VAL A 1 86 ? -1.560 -20.107 17.656 1.00 60.53 86 VAL A C 1
ATOM 682 O O . VAL A 1 86 ? -2.497 -20.302 16.886 1.00 60.53 86 VAL A O 1
ATOM 685 N N . GLU A 1 87 ? -1.178 -20.998 18.568 1.00 66.00 87 GLU A N 1
ATOM 686 C CA . GLU A 1 87 ? -1.879 -22.250 18.871 1.00 66.00 87 GLU A CA 1
ATOM 687 C C . GLU A 1 87 ? -3.126 -21.957 19.716 1.00 66.00 87 GLU A C 1
ATOM 689 O O . GLU A 1 87 ? -3.271 -22.421 20.843 1.00 66.00 87 GLU A O 1
ATOM 694 N N . ARG A 1 88 ? -4.025 -21.115 19.204 1.00 82.25 88 ARG A N 1
ATOM 695 C CA . ARG A 1 88 ? -5.351 -20.933 19.793 1.00 82.25 88 ARG A CA 1
ATOM 696 C C . ARG A 1 88 ? -6.405 -20.843 18.713 1.00 82.25 88 ARG A C 1
ATOM 698 O O . ARG A 1 88 ? -6.138 -20.390 17.599 1.00 82.25 88 ARG A O 1
ATOM 705 N N . GLU A 1 89 ? -7.620 -21.212 19.081 1.00 83.75 89 GLU A N 1
ATOM 706 C CA . GLU A 1 89 ? -8.776 -20.988 18.230 1.00 83.75 89 GLU A CA 1
ATOM 707 C C . GLU A 1 89 ? -9.012 -19.483 18.051 1.00 83.75 89 GLU A C 1
ATOM 709 O O . GLU A 1 89 ? -8.918 -18.678 18.988 1.00 83.75 89 GLU A O 1
ATOM 714 N N . LEU A 1 90 ? -9.258 -19.097 16.803 1.00 86.44 90 LEU A N 1
ATOM 715 C CA . LEU A 1 90 ? -9.564 -17.721 16.445 1.00 86.44 90 LEU A CA 1
ATOM 716 C C . LEU A 1 90 ? -11.046 -17.454 16.680 1.00 86.44 90 LEU A C 1
ATOM 718 O O . LEU A 1 90 ? -11.896 -18.265 16.316 1.00 86.44 90 LEU A O 1
ATOM 722 N N . PHE A 1 91 ? -11.365 -16.273 17.202 1.00 89.75 91 PHE A N 1
ATOM 723 C CA . PHE A 1 91 ? -12.749 -15.810 17.233 1.00 89.75 91 PHE A CA 1
ATOM 724 C C . PHE A 1 91 ? -13.261 -15.576 15.806 1.00 89.75 91 PHE A C 1
ATOM 726 O O . PHE A 1 91 ? -12.495 -15.194 14.920 1.00 89.75 91 PHE A O 1
ATOM 733 N N . GLU A 1 92 ? -14.573 -15.681 15.577 1.00 92.00 92 GLU A N 1
ATOM 734 C CA . GLU A 1 92 ? -15.170 -15.432 14.252 1.00 92.00 92 GLU A CA 1
ATOM 735 C C . GLU A 1 92 ? -14.768 -14.066 13.674 1.00 92.00 92 GLU A C 1
ATOM 737 O O . GLU A 1 92 ? -14.405 -13.950 12.503 1.00 92.00 92 GLU A O 1
ATOM 742 N N . SER A 1 93 ? -14.743 -13.030 14.522 1.00 91.00 93 SER A N 1
ATOM 743 C CA . SER A 1 93 ? -14.286 -11.695 14.117 1.00 91.00 93 SER A CA 1
ATOM 744 C C . SER A 1 93 ? -12.821 -11.672 13.662 1.00 91.00 93 SER A C 1
ATOM 746 O O . SER A 1 93 ? -12.490 -10.970 12.711 1.00 91.00 93 SER A O 1
ATOM 748 N N . GLU A 1 94 ? -11.947 -12.473 14.275 1.00 93.75 94 GLU A N 1
ATOM 749 C CA . GLU A 1 94 ? -10.537 -12.592 13.889 1.00 93.75 94 GLU A CA 1
ATOM 750 C C . GLU A 1 94 ? -10.385 -13.355 12.571 1.00 93.75 94 GLU A C 1
ATOM 752 O O . GLU A 1 94 ? -9.566 -12.978 11.737 1.00 93.75 94 GLU A O 1
ATOM 757 N N . VAL A 1 95 ? -11.220 -14.370 12.328 1.00 94.44 95 VAL A N 1
ATOM 758 C CA . VAL A 1 95 ? -11.272 -15.075 11.037 1.00 94.44 95 VAL A CA 1
ATOM 759 C C . VAL A 1 95 ? -11.658 -14.115 9.910 1.00 94.44 95 VAL A C 1
ATOM 761 O O . VAL A 1 95 ? -11.048 -14.137 8.837 1.00 94.44 95 VAL A O 1
ATOM 764 N N . VAL A 1 96 ? -12.645 -13.243 10.143 1.00 96.56 96 VAL A N 1
ATOM 765 C CA . VAL A 1 96 ? -13.044 -12.210 9.175 1.00 96.56 96 VAL A CA 1
ATOM 766 C C . VAL A 1 96 ? -11.905 -11.219 8.937 1.00 96.56 96 VAL A C 1
ATOM 768 O O . VAL A 1 96 ? -11.572 -10.955 7.781 1.00 96.56 96 VAL A O 1
ATOM 771 N N . ILE A 1 97 ? -11.263 -10.720 9.998 1.00 96.62 97 ILE A N 1
ATOM 772 C CA . ILE A 1 97 ? -10.113 -9.813 9.870 1.00 96.62 97 ILE A CA 1
ATOM 773 C C . ILE A 1 97 ? -8.979 -10.491 9.091 1.00 96.62 97 ILE A C 1
ATOM 775 O O . ILE A 1 97 ? -8.458 -9.898 8.154 1.00 96.62 97 ILE A O 1
ATOM 779 N N . ASN A 1 98 ? -8.656 -11.755 9.370 1.00 94.75 98 ASN A N 1
ATOM 780 C CA . ASN A 1 98 ? -7.608 -12.486 8.654 1.00 94.75 98 ASN A CA 1
ATOM 781 C C . ASN A 1 98 ? -7.889 -12.615 7.153 1.00 94.75 98 ASN A C 1
ATOM 783 O O . ASN A 1 98 ? -6.960 -12.498 6.345 1.00 94.75 98 ASN A O 1
ATOM 787 N N . LYS A 1 99 ? -9.154 -12.815 6.758 1.00 96.06 99 LYS A N 1
ATOM 788 C CA . LYS A 1 99 ? -9.563 -12.804 5.343 1.00 96.06 99 LYS A CA 1
ATOM 789 C C . LYS A 1 99 ? -9.379 -11.420 4.715 1.00 96.06 99 LYS A C 1
ATOM 791 O O . LYS A 1 99 ? -8.892 -11.331 3.589 1.00 96.06 99 LYS A O 1
ATOM 796 N N . LEU A 1 100 ? -9.736 -10.352 5.431 1.00 97.62 100 LEU A N 1
ATOM 797 C CA . LEU A 1 100 ? -9.574 -8.971 4.964 1.00 97.62 100 LEU A CA 1
ATOM 798 C C . LEU A 1 100 ? -8.098 -8.575 4.837 1.00 97.62 100 LEU A C 1
ATOM 800 O O . LEU A 1 100 ? -7.716 -8.034 3.804 1.00 97.62 100 LEU A O 1
ATOM 804 N N . VAL A 1 101 ? -7.266 -8.914 5.826 1.00 95.25 101 VAL A N 1
ATOM 805 C CA . VAL A 1 101 ? -5.809 -8.715 5.797 1.00 95.25 101 VAL A CA 1
ATOM 806 C C . VAL A 1 101 ? -5.209 -9.414 4.585 1.00 95.25 101 VAL A C 1
ATOM 808 O O . VAL A 1 101 ? -4.489 -8.779 3.820 1.00 95.25 101 VAL A O 1
ATOM 811 N N . LYS A 1 102 ? -5.552 -10.691 4.356 1.00 91.88 102 LYS A N 1
ATOM 812 C CA . LYS A 1 102 ? -5.068 -11.423 3.181 1.00 91.88 102 LYS A CA 1
ATOM 813 C C . LYS A 1 102 ? -5.471 -10.718 1.889 1.00 91.88 102 LYS A C 1
ATOM 815 O O . LYS A 1 102 ? -4.616 -10.440 1.062 1.00 91.88 102 LYS A O 1
ATOM 820 N N . ARG A 1 103 ? -6.756 -10.378 1.743 1.00 95.00 103 ARG A N 1
ATOM 821 C CA . ARG A 1 103 ? -7.275 -9.696 0.550 1.00 95.00 103 ARG A CA 1
ATOM 822 C C . ARG A 1 103 ? -6.576 -8.355 0.304 1.00 95.00 103 ARG A C 1
ATOM 824 O O . ARG A 1 103 ? -6.286 -8.034 -0.842 1.00 95.00 103 ARG A O 1
ATOM 831 N N . GLN A 1 104 ? -6.306 -7.585 1.357 1.00 96.25 104 GLN A N 1
ATOM 832 C CA . GLN A 1 104 ? -5.598 -6.310 1.264 1.00 96.25 104 GLN A CA 1
ATOM 833 C C . GLN A 1 104 ? -4.131 -6.502 0.853 1.00 96.25 104 GLN A C 1
ATOM 835 O O . GLN A 1 104 ? -3.670 -5.818 -0.057 1.00 96.25 104 GLN A O 1
ATOM 840 N N . MET A 1 105 ? -3.421 -7.447 1.477 1.00 91.06 105 MET A N 1
ATOM 841 C CA . MET A 1 105 ? -2.030 -7.765 1.137 1.00 91.06 105 MET A CA 1
ATOM 842 C C . MET A 1 105 ? -1.900 -8.312 -0.289 1.00 91.06 105 MET A C 1
ATOM 844 O O . MET A 1 105 ? -1.029 -7.862 -1.024 1.00 91.06 105 MET A O 1
ATOM 848 N N . ASP A 1 106 ? -2.796 -9.207 -0.717 1.00 87.12 106 ASP A N 1
ATOM 849 C CA . ASP A 1 106 ? -2.823 -9.748 -2.084 1.00 87.12 106 ASP A CA 1
ATOM 850 C C . ASP A 1 106 ? -3.047 -8.633 -3.125 1.00 87.12 106 ASP A C 1
ATOM 852 O O . ASP A 1 106 ? -2.412 -8.617 -4.178 1.00 87.12 106 ASP A O 1
ATOM 856 N N . ALA A 1 107 ? -3.946 -7.687 -2.830 1.00 90.19 107 ALA A N 1
ATOM 857 C CA . ALA A 1 107 ? -4.259 -6.562 -3.708 1.00 90.19 107 ALA A CA 1
ATOM 858 C C . ALA A 1 107 ? -3.088 -5.579 -3.828 1.00 90.19 107 ALA A C 1
ATOM 860 O O . ALA A 1 107 ? -2.748 -5.133 -4.923 1.00 90.19 107 ALA A O 1
ATOM 861 N N . LEU A 1 108 ? -2.419 -5.286 -2.711 1.00 90.81 108 LEU A N 1
ATOM 862 C CA . LEU A 1 108 ? -1.160 -4.544 -2.723 1.00 90.81 108 LEU A CA 1
ATOM 863 C C . LEU A 1 108 ? -0.065 -5.338 -3.440 1.00 90.81 108 LEU A C 1
ATOM 865 O O . LEU A 1 108 ? 0.763 -4.747 -4.124 1.00 90.81 108 LEU A O 1
ATOM 869 N N . GLY A 1 109 ? -0.097 -6.666 -3.343 1.00 83.56 109 GLY A N 1
ATOM 870 C CA . GLY A 1 109 ? 0.927 -7.574 -3.842 1.00 83.56 109 GLY A CA 1
ATOM 871 C C . GLY A 1 109 ? 2.284 -7.344 -3.192 1.00 83.56 109 GLY A C 1
ATOM 872 O O . GLY A 1 109 ? 3.281 -7.596 -3.841 1.00 83.56 109 GLY A O 1
ATOM 873 N N . CYS A 1 110 ? 2.331 -6.827 -1.961 1.00 83.00 110 CYS A N 1
ATOM 874 C CA . CYS A 1 110 ? 3.582 -6.681 -1.230 1.00 83.00 110 CYS A CA 1
ATOM 875 C C . CYS A 1 110 ? 3.817 -7.901 -0.336 1.00 83.00 110 CYS A C 1
ATOM 877 O O . CYS A 1 110 ? 2.928 -8.334 0.400 1.00 83.00 110 CYS A O 1
ATOM 879 N N . SER A 1 111 ? 5.038 -8.422 -0.345 1.00 79.25 111 SER A N 1
ATOM 880 C CA . SER A 1 111 ? 5.449 -9.522 0.532 1.00 79.25 111 SER A CA 1
ATOM 881 C C . SER A 1 111 ? 5.720 -9.086 1.972 1.00 79.25 111 SER A C 1
ATOM 883 O O . SER A 1 111 ? 5.584 -9.887 2.892 1.00 79.25 111 SER A O 1
ATOM 885 N N . GLU A 1 112 ? 6.111 -7.826 2.167 1.00 86.25 112 GLU A N 1
ATOM 886 C CA . GLU A 1 112 ? 6.537 -7.261 3.446 1.00 86.25 112 GLU A CA 1
ATOM 887 C C . GLU A 1 112 ? 5.819 -5.934 3.717 1.00 86.25 112 GLU A C 1
ATOM 889 O O . GLU A 1 112 ? 5.695 -5.068 2.843 1.00 86.25 112 GLU A O 1
ATOM 894 N N . ALA A 1 113 ? 5.382 -5.746 4.958 1.00 91.06 113 ALA A N 1
ATOM 895 C CA . ALA A 1 113 ? 4.801 -4.508 5.443 1.00 91.06 113 ALA A CA 1
ATOM 896 C C . ALA A 1 113 ? 5.313 -4.168 6.845 1.00 91.06 113 ALA A C 1
ATOM 898 O O . ALA A 1 113 ? 5.681 -5.021 7.647 1.00 91.06 113 ALA A O 1
ATOM 899 N N . ARG A 1 114 ? 5.307 -2.883 7.164 1.00 92.06 114 ARG A N 1
ATOM 900 C CA . ARG A 1 114 ? 5.534 -2.361 8.509 1.00 92.06 114 ARG A CA 1
ATOM 901 C C . ARG A 1 114 ? 4.185 -2.105 9.168 1.00 92.06 114 ARG A C 1
ATOM 903 O O . ARG A 1 114 ? 3.336 -1.465 8.552 1.00 92.06 114 ARG A O 1
ATOM 910 N N . ILE A 1 115 ? 4.007 -2.523 10.420 1.00 92.75 115 ILE A N 1
ATOM 911 C CA . ILE A 1 115 ? 2.782 -2.254 11.187 1.00 92.75 115 ILE A CA 1
ATOM 912 C C . ILE A 1 115 ? 2.997 -1.091 12.152 1.00 92.75 115 ILE A C 1
ATOM 914 O O . ILE A 1 115 ? 4.003 -1.026 12.860 1.00 92.75 115 ILE A O 1
ATOM 918 N N . THR A 1 116 ? 2.041 -0.165 12.166 1.00 92.19 116 THR A N 1
ATOM 919 C CA . THR A 1 116 ? 2.034 1.002 13.055 1.00 92.19 116 THR A CA 1
ATOM 920 C C . THR A 1 116 ? 0.741 1.030 13.861 1.00 92.19 116 THR A C 1
ATOM 922 O O . THR A 1 116 ? -0.349 0.917 13.296 1.00 92.19 116 THR A O 1
ATOM 925 N N . LEU A 1 117 ? 0.867 1.208 15.176 1.00 92.19 117 LEU A N 1
ATOM 926 C CA . LEU A 1 117 ? -0.241 1.484 16.087 1.00 92.19 117 LEU A CA 1
ATOM 927 C C . LEU A 1 117 ? -0.221 2.973 16.413 1.00 92.19 117 LEU A C 1
ATOM 929 O O . LEU A 1 117 ? 0.660 3.443 17.122 1.00 92.19 117 LEU A O 1
ATOM 933 N N . MET A 1 118 ? -1.159 3.726 15.857 1.00 90.75 118 MET A N 1
ATOM 934 C CA . MET A 1 118 ? -1.218 5.180 16.000 1.00 90.75 118 MET A CA 1
ATOM 935 C C . MET A 1 118 ? -2.236 5.561 17.072 1.00 90.75 118 MET A C 1
ATOM 937 O O . MET A 1 118 ? -3.354 5.041 17.078 1.00 90.75 118 MET A O 1
ATOM 941 N N . PHE A 1 119 ? -1.888 6.498 17.953 1.00 89.06 119 PHE A N 1
ATOM 942 C CA . PHE A 1 119 ? -2.821 6.989 18.971 1.00 89.06 119 PHE A CA 1
ATOM 943 C C . PHE A 1 119 ? -4.062 7.630 18.329 1.00 89.06 119 PHE A C 1
ATOM 945 O O . PHE A 1 119 ? -3.981 8.193 17.236 1.00 89.06 119 PHE A O 1
ATOM 952 N N . LYS A 1 120 ? -5.231 7.563 18.982 1.00 85.50 120 LYS A N 1
ATOM 953 C CA . LYS A 1 120 ? -6.456 8.185 18.442 1.00 85.50 120 LYS A CA 1
ATOM 954 C C . LYS A 1 120 ? -6.351 9.700 18.316 1.00 85.50 120 LYS A C 1
ATOM 956 O O . LYS A 1 120 ? -6.944 10.271 17.405 1.00 85.50 120 LYS A O 1
ATOM 961 N N . GLU A 1 121 ? -5.603 10.334 19.212 1.00 81.62 121 GLU A N 1
ATOM 962 C CA . GLU A 1 121 ? -5.393 11.780 19.237 1.00 81.62 121 GLU A CA 1
ATOM 963 C C . GLU A 1 121 ? -4.347 12.238 18.212 1.00 81.62 121 GLU A C 1
ATOM 965 O O . GLU A 1 121 ? -4.261 13.429 17.917 1.00 81.62 121 GLU A O 1
ATOM 970 N N . ALA A 1 122 ? -3.553 11.311 17.665 1.00 76.75 122 ALA A N 1
ATOM 971 C CA . ALA A 1 122 ? -2.541 11.636 16.676 1.00 76.75 122 ALA A CA 1
ATOM 972 C C . ALA A 1 122 ? -3.188 11.916 15.312 1.00 76.75 122 ALA A C 1
ATOM 974 O O . ALA A 1 122 ? -4.045 11.168 14.824 1.00 76.75 122 ALA A O 1
ATOM 975 N N . ASP A 1 123 ? -2.745 12.999 14.676 1.00 67.31 123 ASP A N 1
ATOM 976 C CA . ASP A 1 123 ? -3.078 13.270 13.284 1.00 67.31 123 ASP A CA 1
ATOM 977 C C . ASP A 1 123 ? -1.986 12.748 12.348 1.00 67.31 123 ASP A C 1
ATOM 979 O O . ASP A 1 123 ? -0.807 12.723 12.690 1.00 67.31 123 ASP A O 1
ATOM 983 N N . GLU A 1 124 ? -2.365 12.358 11.135 1.00 62.28 124 GLU A N 1
ATOM 984 C CA . GLU A 1 124 ? -1.451 11.759 10.155 1.00 62.28 124 GLU A CA 1
ATOM 985 C C . GLU A 1 124 ? -0.422 12.777 9.646 1.00 62.28 124 GLU A C 1
ATOM 987 O O . GLU A 1 124 ? 0.737 12.433 9.420 1.00 62.28 124 GLU A O 1
ATOM 992 N N . ALA A 1 125 ? -0.790 14.062 9.602 1.00 58.09 125 ALA A N 1
ATOM 993 C CA . ALA A 1 125 ? 0.143 15.160 9.356 1.00 58.09 125 ALA A CA 1
ATOM 994 C C . ALA A 1 125 ? 1.189 15.330 10.480 1.00 58.09 125 ALA A C 1
ATOM 996 O O . ALA A 1 125 ? 2.290 15.819 10.224 1.00 58.09 125 ALA A O 1
ATOM 997 N N . ALA A 1 126 ? 0.879 14.895 11.710 1.00 53.91 126 ALA A N 1
ATOM 998 C CA . ALA A 1 126 ? 1.784 14.985 12.855 1.00 53.91 126 ALA A CA 1
ATOM 999 C C . ALA A 1 126 ? 2.914 13.946 12.812 1.00 53.91 126 ALA A C 1
ATOM 1001 O O . ALA A 1 126 ? 3.894 14.095 13.534 1.00 53.91 126 ALA A O 1
ATOM 1002 N N . GLN A 1 127 ? 2.847 12.944 11.922 1.00 61.03 127 GLN A N 1
ATOM 1003 C CA . GLN A 1 127 ? 3.956 12.012 11.683 1.00 61.03 127 GLN A CA 1
ATOM 1004 C C . GLN A 1 127 ? 5.259 12.750 11.315 1.00 61.03 127 GLN A C 1
ATOM 1006 O O . GLN A 1 127 ? 6.362 12.258 11.551 1.00 61.03 127 GLN A O 1
ATOM 1011 N N . LYS A 1 128 ? 5.145 13.955 10.744 1.00 54.69 128 LYS A N 1
ATOM 1012 C CA . LYS A 1 128 ? 6.276 14.798 10.359 1.00 54.69 128 LYS A CA 1
ATOM 1013 C C . LYS A 1 128 ? 6.810 15.560 11.581 1.00 54.69 128 LYS A C 1
ATOM 1015 O O . LYS A 1 128 ? 6.438 16.702 11.822 1.00 54.69 128 LYS A O 1
ATOM 1020 N N . GLY A 1 129 ? 7.693 14.912 12.339 1.00 53.94 129 GLY A N 1
ATOM 1021 C CA . GLY A 1 129 ? 8.402 15.507 13.481 1.00 53.94 129 GLY A CA 1
ATOM 1022 C C . GLY A 1 129 ? 7.959 15.002 14.855 1.00 53.94 129 GLY A C 1
ATOM 1023 O O . GLY A 1 129 ? 8.601 15.349 15.840 1.00 53.94 129 GLY A O 1
ATOM 1024 N N . ALA A 1 130 ? 6.909 14.179 14.927 1.00 61.22 130 ALA A N 1
ATOM 1025 C CA . ALA A 1 130 ? 6.600 13.412 16.127 1.00 61.22 130 ALA A CA 1
ATOM 1026 C C . ALA A 1 130 ? 7.437 12.128 16.183 1.00 61.22 130 ALA A C 1
ATOM 1028 O O . ALA A 1 130 ? 7.637 11.447 15.172 1.00 61.22 130 ALA A O 1
ATOM 1029 N N . ASP A 1 131 ? 7.881 11.778 17.382 1.00 67.19 131 ASP A N 1
ATOM 1030 C CA . ASP A 1 131 ? 8.593 10.542 17.643 1.00 67.19 131 ASP A CA 1
ATOM 1031 C C . ASP A 1 131 ? 7.640 9.349 17.524 1.00 67.19 131 ASP A C 1
ATOM 1033 O O . ASP A 1 131 ? 6.497 9.357 17.991 1.00 67.19 131 ASP A O 1
ATOM 1037 N N . VAL A 1 132 ? 8.117 8.291 16.876 1.00 73.81 132 VAL A N 1
ATOM 1038 C CA . VAL A 1 132 ? 7.453 6.988 16.886 1.00 73.81 132 VAL A CA 1
ATOM 1039 C C . VAL A 1 132 ? 8.241 6.101 17.828 1.00 73.81 132 VAL A C 1
ATOM 1041 O O . VAL A 1 132 ? 9.444 5.905 17.644 1.00 73.81 132 VAL A O 1
ATOM 1044 N N . GLU A 1 133 ? 7.563 5.565 18.831 1.00 77.88 133 GLU A N 1
ATOM 1045 C CA . GLU A 1 133 ? 8.188 4.671 19.789 1.00 77.88 133 GLU A CA 1
ATOM 1046 C C . GLU A 1 133 ? 8.383 3.288 19.166 1.00 77.88 133 GLU A C 1
ATOM 1048 O O . GLU A 1 133 ? 7.516 2.754 18.478 1.00 77.88 133 GLU A O 1
ATOM 1053 N N . ILE A 1 134 ? 9.565 2.721 19.363 1.00 77.06 134 ILE A N 1
ATOM 1054 C CA . ILE A 1 134 ? 9.945 1.419 18.828 1.00 77.06 134 ILE A CA 1
ATOM 1055 C C . ILE A 1 134 ? 9.629 0.368 19.885 1.00 77.06 134 ILE A C 1
ATOM 1057 O O . ILE A 1 134 ? 10.188 0.442 20.976 1.00 77.06 134 ILE A O 1
ATOM 1061 N N . VAL A 1 135 ? 8.768 -0.602 19.560 1.00 69.25 135 VAL A N 1
ATOM 1062 C CA . VAL A 1 135 ? 8.383 -1.654 20.511 1.00 69.25 135 VAL A CA 1
ATOM 1063 C C . VAL A 1 135 ? 8.563 -3.045 19.889 1.00 69.25 135 VAL A C 1
ATOM 1065 O O . VAL A 1 135 ? 8.022 -3.319 18.805 1.00 69.25 135 VAL A O 1
ATOM 1068 N N . PRO A 1 136 ? 9.302 -3.952 20.556 1.00 68.69 136 PRO A N 1
ATOM 1069 C CA . PRO A 1 136 ? 9.384 -5.351 20.158 1.00 68.69 136 PRO A CA 1
ATOM 1070 C C . PRO A 1 136 ? 8.016 -6.039 20.190 1.00 68.69 136 PRO A C 1
ATOM 1072 O O . PRO A 1 136 ? 7.165 -5.742 21.019 1.00 68.69 136 PRO A O 1
ATOM 1075 N N . GLU A 1 137 ? 7.818 -7.032 19.324 1.00 64.50 137 GLU A N 1
ATOM 1076 C CA . GLU A 1 137 ? 6.585 -7.837 19.307 1.00 64.50 137 GLU A CA 1
ATOM 1077 C C . GLU A 1 137 ? 6.314 -8.576 20.630 1.00 64.50 137 GLU A C 1
ATOM 1079 O O . GLU A 1 137 ? 5.177 -8.609 21.089 1.00 64.50 137 GLU A O 1
ATOM 1084 N N . SER A 1 138 ? 7.356 -9.126 21.266 1.00 64.31 138 SER A N 1
ATOM 1085 C CA . SER A 1 138 ? 7.269 -9.762 22.591 1.00 64.31 138 SER A CA 1
ATOM 1086 C C . SER A 1 138 ? 6.766 -8.781 23.640 1.00 64.31 138 SER A C 1
ATOM 1088 O O . SER A 1 138 ? 5.887 -9.094 24.445 1.00 64.31 138 SER A O 1
ATOM 1090 N N . ASP A 1 139 ? 7.285 -7.564 23.551 1.00 62.50 139 ASP A N 1
ATOM 1091 C CA . ASP A 1 139 ? 7.086 -6.523 24.537 1.00 62.50 139 ASP A CA 1
ATOM 1092 C C . ASP A 1 139 ? 5.746 -5.840 24.314 1.00 62.50 139 ASP A C 1
ATOM 1094 O O . ASP A 1 139 ? 5.260 -5.182 25.209 1.00 62.50 139 ASP A O 1
ATOM 1098 N N . LEU A 1 140 ? 5.073 -6.032 23.177 1.00 60.00 140 LEU A N 1
ATOM 1099 C CA . LEU A 1 140 ? 3.711 -5.537 22.973 1.00 60.00 140 LEU A CA 1
ATOM 1100 C C . LEU A 1 140 ? 2.665 -6.251 23.827 1.00 60.00 140 LEU A C 1
ATOM 1102 O O . LEU A 1 140 ? 1.572 -5.714 23.978 1.00 60.00 140 LEU A O 1
ATOM 1106 N N . SER A 1 141 ? 2.955 -7.426 24.386 1.00 55.81 141 SER A N 1
ATOM 1107 C CA . SER A 1 141 ? 2.072 -8.053 25.381 1.00 55.81 141 SER A CA 1
ATOM 1108 C C . SER A 1 141 ? 2.252 -7.474 26.791 1.00 55.81 141 SER A C 1
ATOM 1110 O O . SER A 1 141 ? 1.306 -7.487 27.573 1.00 55.81 141 SER A O 1
ATOM 1112 N N . SER A 1 142 ? 3.440 -6.938 27.101 1.00 47.62 142 SER A N 1
ATOM 1113 C CA . SER A 1 142 ? 3.823 -6.410 28.420 1.00 47.62 142 SER A CA 1
ATOM 1114 C C . SER A 1 142 ? 3.914 -4.885 28.477 1.00 47.62 142 SER A C 1
ATOM 1116 O O . SER A 1 142 ? 3.882 -4.312 29.563 1.00 47.62 142 SER A O 1
ATOM 1118 N N . ALA A 1 143 ? 4.039 -4.223 27.326 1.00 47.31 143 ALA A N 1
ATOM 1119 C CA . ALA A 1 143 ? 3.962 -2.783 27.161 1.00 47.31 143 ALA A CA 1
ATOM 1120 C C . ALA A 1 143 ? 2.581 -2.416 27.655 1.00 47.31 143 ALA A C 1
ATOM 1122 O O . ALA A 1 143 ? 1.582 -2.791 27.022 1.00 47.31 143 ALA A O 1
ATOM 1123 N N . SER A 1 144 ? 2.531 -1.791 28.832 1.00 43.53 144 SER A N 1
ATOM 1124 C CA . SER A 1 144 ? 1.263 -1.553 29.487 1.00 43.53 144 SER A CA 1
ATOM 1125 C C . SER A 1 144 ? 0.360 -0.854 28.483 1.00 43.53 144 SER A C 1
ATOM 1127 O O . SER A 1 144 ? 0.731 0.106 27.803 1.00 43.53 144 SER A O 1
ATOM 1129 N N . SER A 1 145 ? -0.846 -1.383 28.334 1.00 44.09 145 SER A N 1
ATOM 1130 C CA . SER A 1 145 ? -1.962 -0.665 27.742 1.00 44.09 145 SER A CA 1
ATOM 1131 C C . SER A 1 145 ? -2.356 0.505 28.641 1.00 44.09 145 SER A C 1
ATOM 1133 O O . SER A 1 145 ? -3.548 0.734 28.818 1.00 44.09 145 SER A O 1
ATOM 1135 N N . ASP A 1 146 ? -1.401 1.220 29.254 1.00 43.53 146 ASP A N 1
ATOM 1136 C CA . ASP A 1 146 ? -1.670 2.442 29.988 1.00 43.53 146 ASP A CA 1
ATOM 1137 C C . ASP A 1 146 ? -2.077 3.516 28.980 1.00 43.53 146 ASP A C 1
ATOM 1139 O O . ASP A 1 146 ? -1.418 4.521 28.714 1.00 43.53 146 ASP A O 1
ATOM 1143 N N . THR A 1 147 ? -3.311 3.359 28.518 1.00 45.25 14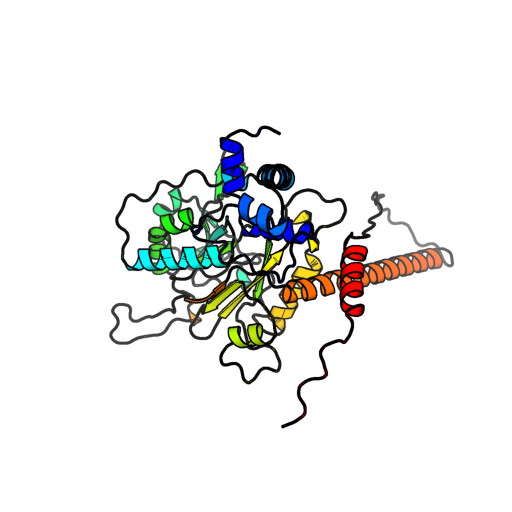7 THR A N 1
ATOM 1144 C CA . THR A 1 147 ? -4.233 4.445 28.271 1.00 45.25 147 THR A CA 1
ATOM 1145 C C . THR A 1 147 ? -4.268 5.423 29.457 1.00 45.25 147 THR A C 1
ATOM 1147 O O . THR A 1 147 ? -4.692 6.555 29.249 1.00 45.25 147 THR A O 1
ATOM 1150 N N . SER A 1 148 ? -3.777 5.032 30.649 1.00 43.91 148 SER A N 1
ATOM 1151 C CA . SER A 1 148 ? -3.541 5.889 31.819 1.00 43.91 148 SER A CA 1
ATOM 1152 C C . SER A 1 148 ? -2.356 6.858 31.688 1.00 43.91 148 SER A C 1
ATOM 1154 O O . SER A 1 148 ? -2.301 7.836 32.439 1.00 43.91 148 SER A O 1
ATOM 1156 N N . GLU A 1 149 ? -1.432 6.673 30.729 1.00 55.00 149 GLU A N 1
ATOM 1157 C CA . GLU A 1 149 ? -0.492 7.744 30.403 1.00 55.00 149 GLU A CA 1
ATOM 1158 C C . GLU A 1 149 ? -1.290 8.940 29.897 1.00 55.00 149 GLU A C 1
ATOM 1160 O O . GLU A 1 149 ? -1.933 8.889 28.843 1.00 55.00 149 GLU A O 1
ATOM 1165 N N . SER A 1 150 ? -1.274 10.018 30.681 1.00 56.22 150 SER A N 1
ATOM 1166 C CA . SER A 1 150 ? -2.046 11.208 30.360 1.00 56.22 150 SER A CA 1
ATOM 1167 C C . SER A 1 150 ? -1.659 11.728 28.968 1.00 56.22 150 SER A C 1
ATOM 1169 O O . SER A 1 150 ? -0.490 11.638 28.577 1.00 56.22 150 SER A O 1
ATOM 1171 N N . PRO A 1 151 ? -2.595 12.337 28.218 1.00 60.19 151 PRO A N 1
ATOM 1172 C CA . PRO A 1 151 ? -2.297 12.958 26.925 1.00 60.19 151 PRO A CA 1
ATOM 1173 C C . PRO A 1 151 ? -1.078 13.902 26.956 1.00 60.19 151 PRO A C 1
ATOM 1175 O O . PRO A 1 151 ? -0.378 14.048 25.958 1.00 60.19 151 PRO A O 1
ATOM 1178 N N . ALA A 1 152 ? -0.769 14.489 28.120 1.00 61.25 152 ALA A N 1
ATOM 1179 C CA . ALA A 1 152 ? 0.419 15.308 28.344 1.00 61.25 152 ALA A CA 1
ATOM 1180 C C . ALA A 1 152 ? 1.748 14.530 28.233 1.00 61.25 152 ALA A C 1
ATOM 1182 O O . ALA A 1 152 ? 2.721 15.087 27.730 1.00 61.25 152 ALA A O 1
ATOM 1183 N N . LYS A 1 153 ? 1.800 13.254 28.647 1.00 59.97 153 LYS A N 1
ATOM 1184 C CA . LYS A 1 153 ? 2.990 12.386 28.518 1.00 59.97 153 LYS A CA 1
ATOM 1185 C C . LYS A 1 153 ? 3.217 11.882 27.088 1.00 59.97 153 LYS A C 1
ATOM 1187 O O . LYS A 1 153 ? 4.349 11.592 26.719 1.00 59.97 153 LYS A O 1
ATOM 1192 N N . ARG A 1 154 ? 2.165 11.844 26.260 1.00 67.69 154 ARG A N 1
ATOM 1193 C CA . ARG A 1 154 ? 2.245 11.495 24.826 1.00 67.69 154 ARG A CA 1
ATOM 1194 C C . ARG A 1 154 ? 2.599 12.681 23.930 1.00 67.69 154 ARG A C 1
ATOM 1196 O O . ARG A 1 154 ? 2.642 12.538 22.709 1.00 67.69 154 ARG A O 1
ATOM 1203 N N . LYS A 1 155 ? 2.836 13.863 24.504 1.00 63.16 155 LYS A N 1
ATOM 1204 C CA . LYS A 1 155 ? 3.142 15.073 23.741 1.00 63.16 155 LYS A CA 1
ATOM 1205 C C . LYS A 1 155 ? 4.396 14.848 22.891 1.00 63.16 155 LYS A C 1
ATOM 1207 O O . LYS A 1 155 ? 5.474 14.616 23.421 1.00 63.16 155 LYS A O 1
ATOM 1212 N N . GLY A 1 156 ? 4.233 14.923 21.571 1.00 66.69 156 GLY A N 1
ATOM 1213 C CA . GLY A 1 156 ? 5.311 14.684 20.611 1.00 66.69 156 GLY A CA 1
ATOM 1214 C C . GLY A 1 156 ? 5.456 13.233 20.147 1.00 66.69 156 GLY A C 1
ATOM 1215 O O . GLY A 1 156 ? 6.305 12.997 19.299 1.00 66.69 156 GLY A O 1
ATOM 1216 N N . LYS A 1 157 ? 4.632 12.283 20.619 1.00 74.88 157 LYS A N 1
ATOM 1217 C CA . LYS A 1 157 ? 4.601 10.903 20.108 1.00 74.88 157 LYS A CA 1
ATOM 1218 C C . LYS A 1 157 ? 3.427 10.675 19.151 1.00 74.88 157 LYS A C 1
ATOM 1220 O O . LYS A 1 157 ? 2.299 11.070 19.434 1.00 74.88 157 LYS A O 1
ATOM 1225 N N . PHE A 1 158 ? 3.679 9.989 18.039 1.00 81.56 158 PHE A N 1
ATOM 1226 C CA . PHE A 1 158 ? 2.655 9.635 17.043 1.00 81.56 158 PHE A CA 1
ATOM 1227 C C . PHE A 1 158 ? 2.014 8.262 17.306 1.00 81.56 158 PHE A C 1
ATOM 1229 O O . PHE A 1 158 ? 0.824 8.053 17.059 1.00 81.56 158 PHE A O 1
ATOM 1236 N N . GLY A 1 159 ? 2.801 7.318 17.818 1.00 85.50 159 GLY A N 1
ATOM 1237 C CA . GLY A 1 159 ? 2.374 5.941 18.029 1.00 85.50 159 GLY A CA 1
ATOM 1238 C C . GLY A 1 159 ? 3.552 4.994 18.205 1.00 85.50 159 GLY A C 1
ATOM 1239 O O . GLY A 1 159 ? 4.683 5.432 18.425 1.00 85.50 159 GLY A O 1
ATOM 1240 N N . TYR A 1 160 ? 3.276 3.703 18.049 1.00 86.19 160 TYR A N 1
ATOM 1241 C CA . TYR A 1 160 ? 4.242 2.621 18.170 1.00 86.19 160 TYR A CA 1
ATOM 1242 C C . TYR A 1 160 ? 4.520 1.967 16.823 1.00 86.19 160 TYR A C 1
ATOM 1244 O O . TYR A 1 160 ? 3.602 1.666 16.052 1.00 86.19 160 TYR A O 1
ATOM 1252 N N . LEU A 1 161 ? 5.795 1.686 16.573 1.00 83.75 161 LEU A N 1
ATOM 1253 C CA . LEU A 1 161 ? 6.231 0.835 15.486 1.00 83.75 161 LEU A CA 1
ATOM 1254 C C . LEU A 1 161 ? 6.517 -0.568 15.992 1.00 83.75 161 LEU A C 1
ATOM 1256 O O . LEU A 1 161 ? 7.421 -0.777 16.803 1.00 83.75 161 LEU A O 1
ATOM 1260 N N . ILE A 1 162 ? 5.762 -1.522 15.462 1.00 83.81 162 ILE A N 1
ATOM 1261 C CA . ILE A 1 162 ? 5.895 -2.925 15.825 1.00 83.81 162 ILE A CA 1
ATOM 1262 C C . ILE A 1 162 ? 7.120 -3.511 15.123 1.00 83.81 162 ILE A C 1
ATOM 1264 O O . ILE A 1 162 ? 7.310 -3.310 13.924 1.00 83.81 162 ILE A O 1
ATOM 1268 N N . GLY A 1 163 ? 7.923 -4.280 15.858 1.00 77.81 163 GLY A N 1
ATOM 1269 C CA . GLY A 1 163 ? 8.953 -5.139 15.269 1.00 77.81 163 GLY A CA 1
ATOM 1270 C C . GLY A 1 163 ? 10.309 -4.469 15.066 1.00 77.81 163 GLY A C 1
ATOM 1271 O O . GLY A 1 163 ? 11.234 -5.124 14.593 1.00 77.81 163 GLY A O 1
ATOM 1272 N N . LYS A 1 164 ? 10.480 -3.206 15.466 1.00 76.69 164 LYS A N 1
ATOM 1273 C CA . LYS A 1 164 ? 11.820 -2.631 15.613 1.00 76.69 164 LYS A CA 1
ATOM 1274 C C . LYS A 1 164 ? 12.426 -3.038 16.958 1.00 76.69 164 LYS A C 1
ATOM 1276 O O . LYS A 1 164 ? 11.734 -3.060 17.973 1.00 76.69 164 LYS A O 1
ATOM 1281 N N . ARG A 1 165 ? 13.713 -3.372 16.954 1.00 73.44 165 ARG A N 1
ATOM 1282 C CA . ARG A 1 165 ? 14.501 -3.767 18.126 1.00 73.44 165 ARG A CA 1
ATOM 1283 C C . ARG A 1 165 ? 15.881 -3.126 18.053 1.00 73.44 165 ARG A C 1
ATOM 1285 O O . ARG A 1 165 ? 16.333 -2.728 16.982 1.00 73.44 165 ARG A O 1
ATOM 1292 N N . THR A 1 166 ? 16.538 -3.021 19.200 1.00 71.56 166 THR A N 1
ATOM 1293 C CA . THR A 1 166 ? 17.968 -2.715 19.265 1.00 71.56 166 THR A CA 1
ATOM 1294 C C . THR A 1 166 ? 18.664 -3.984 19.731 1.00 71.56 166 THR A C 1
ATOM 1296 O O . THR A 1 166 ? 18.524 -4.363 20.890 1.00 71.56 166 THR A O 1
ATOM 1299 N N . GLU A 1 167 ? 19.382 -4.651 18.836 1.00 68.38 167 GLU A N 1
ATOM 1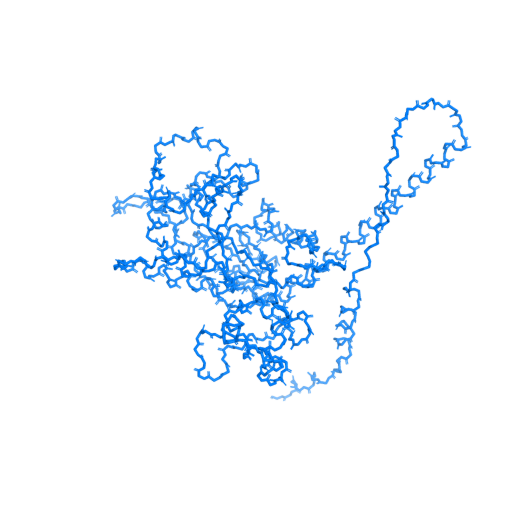300 C CA . GLU A 1 167 ? 20.154 -5.858 19.136 1.00 68.38 167 GLU A CA 1
ATOM 1301 C C . GLU A 1 167 ? 21.637 -5.521 18.967 1.00 68.38 167 GLU A C 1
ATOM 1303 O O . GLU A 1 167 ? 22.047 -5.002 17.935 1.00 68.38 167 GLU A O 1
ATOM 1308 N N . ASN A 1 168 ? 22.443 -5.744 20.010 1.00 72.12 168 ASN A N 1
ATOM 1309 C CA . ASN A 1 168 ? 23.885 -5.444 20.020 1.00 72.12 168 ASN A CA 1
ATOM 1310 C C . ASN A 1 168 ? 24.254 -3.994 19.631 1.00 72.12 168 ASN A C 1
ATOM 1312 O O . ASN A 1 168 ? 25.328 -3.740 19.096 1.00 72.12 168 ASN A O 1
ATOM 1316 N N . GLY A 1 169 ? 23.366 -3.029 19.899 1.00 72.94 169 GLY A N 1
ATOM 1317 C CA . GLY A 1 169 ? 23.554 -1.622 19.524 1.00 72.94 169 GLY A CA 1
ATOM 1318 C C . GLY A 1 169 ? 23.136 -1.283 18.087 1.00 72.94 169 GLY A C 1
ATOM 1319 O O . GLY A 1 169 ? 23.089 -0.103 17.737 1.00 72.94 169 GLY A O 1
ATOM 1320 N N . GLU A 1 170 ? 22.751 -2.274 17.280 1.00 71.19 170 GLU A N 1
ATOM 1321 C CA . GLU A 1 170 ? 22.202 -2.077 15.941 1.00 71.19 170 GLU A CA 1
ATOM 1322 C C . GLU A 1 170 ? 20.672 -2.076 15.968 1.00 71.19 170 GLU A C 1
ATOM 1324 O O . GLU A 1 170 ? 20.022 -2.906 16.607 1.00 71.19 170 GLU A O 1
ATOM 1329 N N . LYS A 1 171 ? 20.068 -1.114 15.262 1.00 70.69 171 LYS A N 1
ATOM 1330 C CA . LYS A 1 171 ? 18.613 -1.057 15.099 1.00 70.69 171 LYS A CA 1
ATOM 1331 C C . LYS A 1 171 ? 18.197 -2.068 14.040 1.00 70.69 171 LYS A C 1
ATOM 1333 O O . LYS A 1 171 ? 18.372 -1.817 12.849 1.00 70.69 171 LYS A O 1
ATOM 1338 N N . THR A 1 172 ? 17.602 -3.169 14.469 1.00 74.31 172 THR A N 1
ATOM 1339 C CA . THR A 1 172 ? 17.001 -4.162 13.585 1.00 74.31 172 THR A CA 1
ATOM 1340 C C . THR A 1 172 ? 15.511 -3.866 13.426 1.00 74.31 172 THR A C 1
ATOM 1342 O O . THR A 1 172 ? 14.824 -3.439 14.355 1.00 74.31 172 THR A O 1
ATOM 1345 N N . GLU A 1 173 ? 14.990 -4.020 12.211 1.00 80.25 173 GLU A N 1
ATOM 1346 C CA . GLU A 1 173 ? 13.566 -3.857 11.920 1.00 80.25 173 GLU A CA 1
ATOM 1347 C C . GLU A 1 173 ? 13.029 -5.141 11.304 1.00 80.25 173 GLU A C 1
ATOM 1349 O O . GLU A 1 173 ? 13.511 -5.586 10.262 1.00 80.25 173 GLU A O 1
ATOM 1354 N N . LYS A 1 174 ? 12.009 -5.711 11.942 1.00 81.75 174 LYS A N 1
ATOM 1355 C CA . LYS A 1 174 ? 11.213 -6.803 11.398 1.00 81.75 174 LYS A CA 1
ATOM 1356 C C . LYS A 1 174 ? 10.097 -6.232 10.531 1.00 81.75 174 LYS A C 1
ATOM 1358 O O . LYS A 1 174 ? 9.296 -5.418 10.992 1.00 81.75 174 LYS A O 1
ATOM 1363 N N . PHE A 1 175 ? 10.025 -6.703 9.292 1.00 86.75 175 PHE A N 1
ATOM 1364 C CA . PHE A 1 175 ? 8.852 -6.528 8.446 1.00 86.75 175 PHE A CA 1
ATOM 1365 C C . PHE A 1 175 ? 7.939 -7.746 8.564 1.00 86.75 175 PHE A C 1
ATOM 1367 O O . PHE A 1 175 ? 8.388 -8.845 8.873 1.00 86.75 175 PHE A O 1
ATOM 1374 N N . PHE A 1 176 ? 6.648 -7.520 8.362 1.00 86.06 176 PHE A N 1
ATOM 1375 C CA . PHE A 1 176 ? 5.586 -8.496 8.542 1.00 86.06 176 PHE A CA 1
ATOM 1376 C C . PHE A 1 176 ? 5.061 -8.920 7.176 1.00 86.06 176 PHE A C 1
ATOM 1378 O O . PHE A 1 176 ? 4.642 -8.071 6.384 1.00 86.06 176 PHE A O 1
ATOM 1385 N N . ASN A 1 177 ? 5.039 -10.222 6.909 1.00 84.88 177 ASN A N 1
ATOM 1386 C CA . ASN A 1 177 ? 4.287 -10.768 5.781 1.00 84.88 177 ASN A CA 1
ATOM 1387 C C . ASN A 1 177 ? 2.805 -10.974 6.138 1.00 84.88 177 ASN A C 1
ATOM 1389 O O . ASN A 1 177 ? 2.367 -10.760 7.268 1.00 84.88 177 ASN A O 1
ATOM 1393 N N . THR A 1 178 ? 2.007 -11.432 5.174 1.00 86.38 178 THR A N 1
ATOM 1394 C CA . THR A 1 178 ? 0.571 -11.678 5.377 1.00 86.38 178 THR A CA 1
ATOM 1395 C C . THR A 1 178 ? 0.279 -12.615 6.550 1.00 86.38 178 THR A C 1
ATOM 1397 O O . THR A 1 178 ? -0.611 -12.328 7.350 1.00 86.38 178 THR A O 1
ATOM 1400 N N . ARG A 1 179 ? 1.019 -13.725 6.674 1.00 83.88 179 ARG A N 1
ATOM 1401 C CA . ARG A 1 179 ? 0.814 -14.702 7.753 1.00 83.88 179 ARG A CA 1
ATOM 1402 C C . ARG A 1 179 ? 1.201 -14.106 9.099 1.00 83.88 179 ARG A C 1
ATOM 1404 O O . ARG A 1 179 ? 0.527 -14.361 10.093 1.00 83.88 179 ARG A O 1
ATOM 1411 N N . ASP A 1 180 ? 2.242 -13.285 9.115 1.00 85.38 180 ASP A N 1
ATOM 1412 C CA . ASP A 1 180 ? 2.691 -12.618 10.322 1.00 85.38 180 ASP A CA 1
ATOM 1413 C C . ASP A 1 180 ? 1.605 -11.700 10.883 1.00 85.38 180 ASP A C 1
ATOM 1415 O O . ASP A 1 180 ? 1.228 -11.811 12.047 1.00 85.38 180 ASP A O 1
ATOM 1419 N N . ILE A 1 181 ? 1.020 -10.860 10.025 1.00 89.19 181 ILE A N 1
ATOM 1420 C CA . ILE A 1 181 ? -0.070 -9.954 10.408 1.00 89.19 181 ILE A CA 1
ATOM 1421 C C . ILE A 1 181 ? -1.295 -10.751 10.883 1.00 89.19 181 ILE A C 1
ATOM 1423 O O . ILE A 1 181 ? -1.919 -10.383 11.878 1.00 89.19 181 ILE A O 1
ATOM 1427 N N . GLN A 1 182 ? -1.621 -11.860 10.209 1.00 89.44 182 GLN A N 1
ATOM 1428 C CA . GLN A 1 182 ? -2.728 -12.740 10.603 1.00 89.44 182 GLN A CA 1
ATOM 1429 C C . GLN A 1 182 ? -2.514 -13.389 11.976 1.00 89.44 182 GLN A C 1
ATOM 1431 O O . GLN A 1 182 ? -3.465 -13.542 12.742 1.00 89.44 182 GLN A O 1
ATOM 1436 N N . ASN A 1 183 ? -1.275 -13.741 12.318 1.00 86.62 183 ASN A N 1
ATOM 1437 C CA . ASN A 1 183 ? -0.935 -14.261 13.642 1.00 86.62 183 ASN A CA 1
ATOM 1438 C C . ASN A 1 183 ? -1.023 -13.166 14.721 1.00 86.62 183 ASN A C 1
ATOM 1440 O O . ASN A 1 183 ? -1.391 -13.447 15.859 1.00 86.62 183 ASN A O 1
ATOM 1444 N N . CYS A 1 184 ? -0.770 -11.904 14.367 1.00 87.00 184 CYS A N 1
ATOM 1445 C CA . CYS A 1 184 ? -0.901 -10.767 15.279 1.00 87.00 184 CYS A CA 1
ATOM 1446 C C . CYS A 1 184 ? -2.353 -10.285 15.487 1.00 87.00 184 CYS A C 1
ATOM 1448 O O . CYS A 1 184 ? -2.570 -9.364 16.279 1.00 87.00 184 CYS A O 1
ATOM 1450 N N . VAL A 1 185 ? -3.355 -10.871 14.812 1.00 91.25 185 VAL A N 1
ATOM 1451 C CA . VAL A 1 185 ? -4.729 -10.331 14.744 1.00 91.25 185 VAL A CA 1
ATOM 1452 C C . VAL A 1 185 ? -5.355 -10.059 16.112 1.00 91.25 185 VAL A C 1
ATOM 1454 O O . VAL A 1 185 ? -5.965 -9.006 16.298 1.00 91.25 185 VAL A O 1
ATOM 1457 N N . GLY A 1 186 ? -5.158 -10.957 17.082 1.00 88.56 186 GLY A N 1
ATOM 1458 C CA . GLY A 1 186 ? -5.734 -10.816 18.419 1.00 88.56 186 GLY A CA 1
ATOM 1459 C C . GLY A 1 186 ? -5.155 -9.644 19.199 1.00 88.56 186 GLY A C 1
ATOM 1460 O O . GLY A 1 186 ? -5.908 -8.841 19.748 1.00 88.56 186 GLY A O 1
ATOM 1461 N N . MET A 1 187 ? -3.828 -9.490 19.168 1.00 88.25 187 MET A N 1
ATOM 1462 C CA . MET A 1 187 ? -3.147 -8.344 19.773 1.00 88.25 187 MET A CA 1
ATOM 1463 C C . MET A 1 187 ? -3.582 -7.045 19.089 1.00 88.25 187 MET A C 1
ATOM 1465 O O . MET A 1 187 ? -4.018 -6.112 19.759 1.00 88.25 187 MET A O 1
ATOM 1469 N N . LEU A 1 188 ? -3.569 -6.997 17.754 1.00 92.38 188 LEU A N 1
ATOM 1470 C CA . LEU A 1 188 ? -3.980 -5.805 17.007 1.00 92.38 188 LEU A CA 1
ATOM 1471 C C . LEU A 1 188 ? -5.440 -5.423 17.296 1.00 92.38 188 LEU A C 1
ATOM 1473 O O . LEU A 1 188 ? -5.766 -4.241 17.398 1.00 92.38 188 LEU A O 1
ATOM 1477 N N . ARG A 1 189 ? -6.326 -6.415 17.458 1.00 92.88 189 ARG A N 1
ATOM 1478 C CA . ARG A 1 189 ? -7.744 -6.203 17.782 1.00 92.88 189 ARG A CA 1
ATOM 1479 C C . ARG A 1 189 ? -7.907 -5.635 19.186 1.00 92.88 189 ARG A C 1
ATOM 1481 O O . ARG A 1 189 ? -8.681 -4.697 19.361 1.00 92.88 189 ARG A O 1
ATOM 1488 N N . GLN A 1 190 ? -7.173 -6.169 20.160 1.00 90.19 190 GLN A N 1
ATOM 1489 C CA . GLN A 1 190 ? -7.150 -5.634 21.519 1.00 90.19 190 GLN A CA 1
ATOM 1490 C C . GLN A 1 190 ? -6.691 -4.170 21.519 1.00 90.19 190 GLN A C 1
ATOM 1492 O O . GLN A 1 190 ? -7.413 -3.302 22.002 1.00 90.19 190 GLN A O 1
ATOM 1497 N N . ARG A 1 191 ? -5.554 -3.873 20.878 1.00 89.44 191 ARG A N 1
ATOM 1498 C CA . ARG A 1 191 ? -5.011 -2.509 20.773 1.00 89.44 191 ARG A CA 1
ATOM 1499 C C . ARG A 1 191 ? -5.955 -1.541 20.062 1.00 89.44 191 ARG A C 1
ATOM 1501 O O . ARG A 1 191 ? -6.060 -0.377 20.442 1.00 89.44 191 ARG A O 1
ATOM 1508 N N . ASN A 1 192 ? -6.687 -2.015 19.057 1.00 94.50 192 ASN A N 1
ATOM 1509 C CA . ASN A 1 192 ? -7.724 -1.216 18.417 1.00 94.50 192 ASN A CA 1
ATOM 1510 C C . ASN A 1 192 ? -8.908 -0.925 19.350 1.00 94.50 192 ASN A C 1
ATOM 1512 O O . ASN A 1 192 ? -9.415 0.195 19.355 1.00 94.50 192 ASN A O 1
ATOM 1516 N N . GLY A 1 193 ? -9.297 -1.893 20.186 1.00 90.75 193 GLY A N 1
ATOM 1517 C CA . GLY A 1 193 ? -10.279 -1.701 21.258 1.00 90.75 193 GLY A CA 1
ATOM 1518 C C . GLY A 1 193 ? -9.837 -0.686 22.319 1.00 90.75 193 GLY A C 1
ATOM 1519 O O . GLY A 1 193 ? -10.670 0.054 22.829 1.00 90.75 193 GLY A O 1
ATOM 1520 N N . GLU A 1 194 ? -8.532 -0.584 22.575 1.00 88.31 194 GLU A N 1
ATOM 1521 C CA . GLU A 1 194 ? -7.915 0.412 23.470 1.00 88.31 194 GLU A CA 1
ATOM 1522 C C . GLU A 1 194 ? -7.831 1.825 22.851 1.00 88.31 194 GLU A C 1
ATOM 1524 O O . GLU A 1 194 ? -7.348 2.762 23.486 1.00 88.31 194 GLU A O 1
ATOM 1529 N N . GLY A 1 195 ? -8.304 2.013 21.615 1.00 89.25 195 GLY A N 1
ATOM 1530 C CA . GLY A 1 195 ? -8.297 3.313 20.945 1.00 89.25 195 GLY A CA 1
ATOM 1531 C C . GLY A 1 195 ? -7.127 3.543 19.995 1.00 89.25 195 GLY A C 1
ATOM 1532 O O . GLY A 1 195 ? -6.971 4.659 19.510 1.00 89.25 195 GLY A O 1
ATOM 1533 N N . MET A 1 196 ? -6.313 2.533 19.680 1.00 92.31 196 MET A N 1
ATOM 1534 C CA . MET A 1 196 ? -5.250 2.693 18.682 1.00 92.31 196 MET A CA 1
ATOM 1535 C C . MET A 1 196 ? -5.753 2.431 17.261 1.00 92.31 196 MET A C 1
ATOM 1537 O O . MET A 1 196 ? -6.497 1.494 16.985 1.00 92.31 196 MET A O 1
ATOM 1541 N N . ASN A 1 197 ? -5.321 3.250 16.313 1.00 94.88 197 ASN A N 1
ATOM 1542 C CA . ASN A 1 197 ? -5.523 3.006 14.893 1.00 94.88 197 ASN A CA 1
ATOM 1543 C C . ASN A 1 197 ? -4.457 2.031 14.388 1.00 94.88 197 ASN A C 1
ATOM 1545 O O . ASN A 1 197 ? -3.283 2.180 14.717 1.00 94.88 197 ASN A O 1
ATOM 1549 N N . VAL A 1 198 ? -4.854 1.070 13.554 1.00 96.12 198 VAL A N 1
ATOM 1550 C CA . VAL A 1 198 ? -3.933 0.085 12.975 1.00 96.12 198 VAL A CA 1
ATOM 1551 C C . VAL A 1 198 ? -3.647 0.451 11.522 1.00 96.12 198 VAL A C 1
ATOM 1553 O O . VAL A 1 198 ? -4.567 0.545 10.703 1.00 96.12 198 VAL A O 1
ATOM 1556 N N . LEU A 1 199 ? -2.373 0.677 11.207 1.00 95.94 199 LEU A N 1
ATOM 1557 C CA . LEU A 1 199 ? -1.907 1.004 9.863 1.00 95.94 199 LEU A CA 1
ATOM 1558 C C . LEU A 1 199 ? -0.855 -0.001 9.395 1.00 95.94 199 LEU A C 1
ATOM 1560 O O . LEU A 1 199 ? -0.081 -0.528 10.196 1.00 95.94 199 LEU A O 1
ATOM 1564 N N . MET A 1 200 ? -0.800 -0.210 8.083 1.00 95.31 200 MET A N 1
ATOM 1565 C CA . MET A 1 200 ? 0.267 -0.934 7.404 1.00 95.31 200 MET A CA 1
ATOM 1566 C C . MET A 1 200 ? 0.968 -0.027 6.387 1.00 95.31 200 MET A C 1
ATOM 1568 O O . MET A 1 200 ? 0.323 0.704 5.642 1.00 95.31 200 MET A O 1
ATOM 1572 N N . THR A 1 201 ? 2.291 -0.080 6.315 1.00 94.69 201 THR A N 1
ATOM 1573 C CA . THR A 1 201 ? 3.066 0.570 5.249 1.00 94.69 201 THR A CA 1
ATOM 1574 C C . THR A 1 201 ? 3.756 -0.513 4.427 1.00 94.69 201 THR A C 1
ATOM 1576 O O . THR A 1 201 ? 4.599 -1.213 4.989 1.00 94.69 201 THR A O 1
ATOM 1579 N N . PRO A 1 202 ? 3.442 -0.665 3.127 1.00 92.75 202 PRO A N 1
ATOM 1580 C CA . PRO A 1 202 ? 4.138 -1.607 2.253 1.00 92.75 202 PRO A CA 1
ATOM 1581 C C . PRO A 1 202 ? 5.641 -1.312 2.200 1.00 92.75 202 PRO A C 1
ATOM 1583 O O . PRO A 1 202 ? 6.049 -0.165 1.996 1.00 92.75 202 PRO A O 1
ATOM 1586 N N . MET A 1 203 ? 6.468 -2.343 2.370 1.00 88.94 203 MET A N 1
ATOM 1587 C CA . MET A 1 203 ? 7.933 -2.251 2.374 1.00 88.94 203 MET A CA 1
ATOM 1588 C C . MET A 1 203 ? 8.518 -2.999 1.176 1.00 88.94 203 MET A C 1
ATOM 1590 O O . MET A 1 203 ? 9.326 -3.910 1.299 1.00 88.94 203 MET A O 1
ATOM 1594 N N . ASP A 1 204 ? 8.085 -2.583 -0.007 1.00 86.00 204 ASP A N 1
ATOM 1595 C CA . ASP A 1 204 ? 8.387 -3.242 -1.272 1.00 86.00 204 ASP A CA 1
ATOM 1596 C C . ASP A 1 204 ? 9.701 -2.732 -1.889 1.00 86.00 204 ASP A C 1
ATOM 1598 O O . ASP A 1 204 ? 10.012 -1.528 -1.878 1.00 86.00 204 ASP A O 1
ATOM 1602 N N . ARG A 1 205 ? 10.489 -3.656 -2.443 1.00 84.69 205 ARG A N 1
ATOM 1603 C CA . ARG A 1 205 ? 11.762 -3.363 -3.116 1.00 84.69 205 ARG A CA 1
ATOM 1604 C C . ARG A 1 205 ? 11.571 -2.895 -4.555 1.00 84.69 205 ARG A C 1
ATOM 1606 O O . ARG A 1 205 ? 12.372 -2.096 -5.027 1.00 84.69 205 ARG A O 1
ATOM 1613 N N . HIS A 1 206 ? 10.491 -3.312 -5.203 1.00 86.06 206 HIS A N 1
ATOM 1614 C CA . HIS A 1 206 ? 10.285 -3.236 -6.648 1.00 86.06 206 HIS A CA 1
ATOM 1615 C C . HIS A 1 206 ? 9.120 -2.332 -7.051 1.00 86.06 206 HIS A C 1
ATOM 1617 O O . HIS A 1 206 ? 9.081 -1.872 -8.194 1.00 86.06 206 HIS A O 1
ATOM 1623 N N . CYS A 1 207 ? 8.213 -2.008 -6.124 1.00 91.19 207 CYS A N 1
ATOM 1624 C CA . CYS A 1 207 ? 7.071 -1.126 -6.386 1.00 91.19 207 CYS A CA 1
ATOM 1625 C C . CYS A 1 207 ? 7.057 0.144 -5.520 1.00 91.19 207 CYS A C 1
ATOM 1627 O O . CYS A 1 207 ? 7.490 0.155 -4.366 1.00 91.19 207 CYS A O 1
ATOM 1629 N N . PHE A 1 208 ? 6.501 1.223 -6.073 1.00 93.88 208 PHE A N 1
ATOM 1630 C CA . PHE A 1 208 ? 5.992 2.357 -5.305 1.00 93.88 208 PHE A CA 1
ATOM 1631 C C . PHE A 1 208 ? 4.471 2.258 -5.163 1.00 93.88 208 PHE A C 1
ATOM 1633 O O . PHE A 1 208 ? 3.772 1.802 -6.071 1.00 93.88 208 PHE A O 1
ATOM 1640 N N . TYR A 1 209 ? 3.969 2.756 -4.035 1.00 95.50 209 TYR A N 1
ATOM 1641 C CA . TYR A 1 209 ? 2.545 2.857 -3.732 1.00 95.50 209 TYR A CA 1
ATOM 1642 C C . TYR A 1 209 ? 2.194 4.335 -3.616 1.00 95.50 209 TYR A C 1
ATOM 1644 O O . TYR A 1 209 ? 2.654 5.022 -2.708 1.00 95.50 209 TYR A O 1
ATOM 1652 N N . VAL A 1 210 ? 1.419 4.835 -4.571 1.00 96.62 210 VAL A N 1
ATOM 1653 C CA . VAL A 1 210 ? 0.963 6.223 -4.601 1.00 96.62 210 VAL A CA 1
ATOM 1654 C C . VAL A 1 210 ? -0.438 6.265 -4.014 1.00 96.62 210 VAL A C 1
ATOM 1656 O O . VAL A 1 210 ? -1.381 5.768 -4.627 1.00 96.62 210 VAL A O 1
ATOM 1659 N N . MET A 1 211 ? -0.563 6.838 -2.821 1.00 96.69 211 MET A N 1
ATOM 1660 C CA . MET A 1 211 ? -1.840 6.959 -2.125 1.00 96.69 211 MET A CA 1
ATOM 1661 C C . MET A 1 211 ? -2.507 8.307 -2.419 1.00 96.69 211 MET A C 1
ATOM 1663 O O . MET A 1 211 ? -1.865 9.356 -2.365 1.00 96.69 211 MET A O 1
ATOM 1667 N N . LEU A 1 212 ? -3.803 8.265 -2.700 1.00 96.94 212 LEU A N 1
ATOM 1668 C CA . LEU A 1 212 ? -4.713 9.397 -2.647 1.00 96.94 212 LEU A CA 1
ATOM 1669 C C . LEU A 1 212 ? -5.522 9.275 -1.353 1.00 96.94 212 LEU A C 1
ATOM 1671 O O . LEU A 1 212 ? -6.378 8.394 -1.242 1.00 96.94 212 LEU A O 1
ATOM 1675 N N . ASP A 1 213 ? -5.192 10.108 -0.374 1.00 95.38 213 ASP A N 1
ATOM 1676 C CA . ASP A 1 213 ? -5.830 10.124 0.944 1.00 95.38 213 ASP A CA 1
ATOM 1677 C C . ASP A 1 213 ? -7.007 11.099 0.972 1.00 95.38 213 ASP A C 1
ATOM 1679 O O . ASP A 1 213 ? -7.007 12.057 0.200 1.00 95.38 213 ASP A O 1
ATOM 1683 N N . ASP A 1 214 ? -8.014 10.855 1.816 1.00 94.44 214 ASP A N 1
ATOM 1684 C CA . ASP A 1 214 ? -9.299 11.581 1.803 1.00 94.44 214 ASP A CA 1
ATOM 1685 C C . ASP A 1 214 ? -9.821 11.816 0.363 1.00 94.44 214 ASP A C 1
ATOM 1687 O O . ASP A 1 214 ? -10.154 12.932 -0.053 1.00 94.44 214 ASP A O 1
ATOM 1691 N N . ALA A 1 215 ? -9.834 10.740 -0.430 1.00 96.25 215 ALA A N 1
ATOM 1692 C CA . ALA A 1 215 ? -10.072 10.780 -1.864 1.00 96.25 215 ALA A CA 1
ATOM 1693 C C . ALA A 1 215 ? -11.436 11.390 -2.211 1.00 96.25 215 ALA A C 1
ATOM 1695 O O . ALA A 1 215 ? -12.483 10.979 -1.706 1.00 96.25 215 ALA A O 1
ATOM 1696 N N . ARG A 1 216 ? -11.415 12.331 -3.153 1.00 95.62 216 ARG A N 1
ATOM 1697 C CA . ARG A 1 216 ? -12.583 12.979 -3.753 1.00 95.62 216 ARG A CA 1
ATOM 1698 C C . ARG A 1 216 ? -12.747 12.528 -5.202 1.00 95.62 216 ARG A C 1
ATOM 1700 O O . ARG A 1 216 ? -11.809 12.009 -5.819 1.00 95.62 216 ARG A O 1
ATOM 1707 N N . ASN A 1 217 ? -13.941 12.751 -5.753 1.00 93.38 217 ASN A N 1
ATOM 1708 C CA . ASN A 1 217 ? -14.169 12.593 -7.188 1.00 93.38 217 ASN A CA 1
ATOM 1709 C C . ASN A 1 217 ? -13.137 13.413 -7.962 1.00 93.38 217 ASN A C 1
ATOM 1711 O O . ASN A 1 217 ? -12.742 14.510 -7.548 1.00 93.38 217 ASN A O 1
ATOM 1715 N N . ARG A 1 218 ? -12.696 12.874 -9.097 1.00 90.06 218 ARG A N 1
ATOM 1716 C CA . ARG A 1 218 ? -11.766 13.583 -9.962 1.00 90.06 218 ARG A CA 1
ATOM 1717 C C . ARG A 1 218 ? -12.426 14.878 -10.429 1.00 90.06 218 ARG A C 1
ATOM 1719 O O . ARG A 1 218 ? -13.622 14.920 -10.715 1.00 90.06 218 ARG A O 1
ATOM 1726 N N . ARG A 1 219 ? -11.637 15.945 -10.546 1.00 84.06 219 ARG A N 1
ATOM 1727 C CA . ARG A 1 219 ? -12.135 17.244 -11.010 1.00 84.06 219 ARG A CA 1
ATOM 1728 C C . ARG A 1 219 ? -12.935 17.102 -12.315 1.00 84.06 219 ARG A C 1
ATOM 1730 O O . ARG A 1 219 ? -12.430 16.555 -13.297 1.00 84.06 219 ARG A O 1
ATOM 1737 N N . GLY A 1 220 ? -14.154 17.641 -12.308 1.00 81.62 220 GLY A N 1
ATOM 1738 C CA . GLY A 1 220 ? -15.075 17.618 -13.447 1.00 81.62 220 GLY A CA 1
ATOM 1739 C C . GLY A 1 220 ? -15.938 16.360 -13.555 1.00 81.62 220 GLY A C 1
ATOM 1740 O O . GLY A 1 220 ? -16.681 16.246 -14.520 1.00 81.62 220 GLY A O 1
ATOM 1741 N N . ASP A 1 221 ? -15.855 15.430 -12.602 1.00 86.00 221 ASP A N 1
ATOM 1742 C CA . ASP A 1 221 ? -16.731 14.262 -12.552 1.00 86.00 221 ASP A CA 1
ATOM 1743 C C . ASP A 1 221 ? -17.826 14.429 -11.493 1.00 86.00 221 ASP A C 1
ATOM 1745 O O . ASP A 1 221 ? -17.585 14.311 -10.288 1.00 86.00 221 ASP A O 1
ATOM 1749 N N . THR A 1 222 ? -19.032 14.723 -11.969 1.00 83.62 222 THR A N 1
ATOM 1750 C CA . THR A 1 222 ? -20.246 14.887 -11.158 1.00 83.62 222 THR A CA 1
ATOM 1751 C C . THR A 1 222 ? -21.185 13.686 -11.245 1.00 83.62 222 THR A C 1
ATOM 1753 O O . THR A 1 222 ? -22.210 13.682 -10.575 1.00 83.62 222 THR A O 1
ATOM 1756 N N . GLU A 1 223 ? -20.870 12.697 -12.083 1.00 87.31 223 GLU A N 1
ATOM 1757 C CA . GLU A 1 223 ? -21.762 11.569 -12.376 1.00 87.31 223 GLU A CA 1
ATOM 1758 C C . GLU A 1 223 ? -21.413 10.319 -11.570 1.00 87.31 223 GLU A C 1
ATOM 1760 O O . GLU A 1 223 ? -22.284 9.495 -11.311 1.00 87.31 223 GLU A O 1
ATOM 1765 N N . SER A 1 224 ? -20.143 10.147 -11.196 1.00 91.44 224 SER A N 1
ATOM 1766 C CA . SER A 1 224 ? -19.715 8.969 -10.442 1.00 91.44 224 SER A CA 1
ATOM 1767 C C . SER A 1 224 ? -20.254 8.982 -9.012 1.00 91.44 224 SER A C 1
ATOM 1769 O O . SER A 1 224 ? -20.094 9.962 -8.282 1.00 91.44 224 SER A O 1
ATOM 1771 N N . GLU A 1 225 ? -20.800 7.844 -8.582 1.00 89.75 225 GLU A N 1
ATOM 1772 C CA . GLU A 1 225 ? -21.400 7.661 -7.253 1.00 89.75 225 GLU A CA 1
ATOM 1773 C C . GLU A 1 225 ? -20.345 7.626 -6.139 1.00 89.75 225 GLU A C 1
ATOM 1775 O O . GLU A 1 225 ? -20.657 7.780 -4.958 1.00 89.75 225 GLU A O 1
ATOM 1780 N N . SER A 1 226 ? -19.077 7.406 -6.498 1.00 92.88 226 SER A N 1
ATOM 1781 C CA . SER A 1 226 ? -17.966 7.383 -5.551 1.00 92.88 226 SER A CA 1
ATOM 1782 C C . SER A 1 226 ? -16.652 7.871 -6.168 1.00 92.88 226 SER A C 1
ATOM 1784 O O . SER A 1 226 ? -16.439 7.726 -7.380 1.00 92.88 226 SER A O 1
ATOM 1786 N N . PRO A 1 227 ? -15.704 8.334 -5.327 1.00 94.94 227 PRO A N 1
ATOM 1787 C CA . PRO A 1 227 ? -14.342 8.625 -5.757 1.00 94.94 227 PRO A CA 1
ATOM 1788 C C . PRO A 1 227 ? -13.703 7.436 -6.475 1.00 94.94 227 PRO A C 1
ATOM 1790 O O . PRO A 1 227 ? -13.122 7.595 -7.541 1.00 94.94 227 PRO A O 1
ATOM 1793 N N . VAL A 1 228 ? -13.865 6.215 -5.963 1.00 96.06 228 VAL A N 1
ATOM 1794 C CA . VAL A 1 228 ? -13.255 5.022 -6.571 1.00 96.06 228 VAL A CA 1
ATOM 1795 C C . VAL A 1 228 ? -13.718 4.831 -8.018 1.00 96.06 228 VAL A C 1
ATOM 1797 O O . VAL A 1 228 ? -12.883 4.699 -8.915 1.00 96.06 228 VAL A O 1
ATOM 1800 N N . GLN A 1 229 ? -15.031 4.892 -8.263 1.00 95.88 229 GLN A N 1
ATOM 1801 C CA . GLN A 1 229 ? -15.592 4.815 -9.616 1.00 95.88 229 GLN A CA 1
ATOM 1802 C C . GLN A 1 229 ? -15.102 5.968 -10.500 1.00 95.88 229 GLN A C 1
ATOM 1804 O O . GLN A 1 229 ? -14.724 5.733 -11.646 1.00 95.88 229 GLN A O 1
ATOM 1809 N N . SER A 1 230 ? -15.037 7.188 -9.957 1.00 96.69 230 SER A N 1
ATOM 1810 C CA . SER A 1 230 ? -14.561 8.373 -10.677 1.00 96.69 230 SER A CA 1
ATOM 1811 C C . SER A 1 230 ? -13.148 8.196 -11.235 1.00 96.69 230 SER A C 1
ATOM 1813 O O . SER A 1 230 ? -12.870 8.469 -12.408 1.00 96.69 230 SER A O 1
ATOM 1815 N N . TRP A 1 231 ? -12.245 7.670 -10.408 1.00 96.44 231 TRP A N 1
ATOM 1816 C CA . TRP A 1 231 ? -10.861 7.424 -10.798 1.00 96.44 231 TRP A CA 1
ATOM 1817 C C . TRP A 1 231 ? -10.736 6.255 -11.787 1.00 96.44 231 TRP A C 1
ATOM 1819 O O . TRP A 1 231 ? -9.982 6.366 -12.758 1.00 96.44 231 TRP A O 1
ATOM 1829 N N . ILE A 1 232 ? -11.517 5.183 -11.615 1.00 95.62 232 ILE A N 1
ATOM 1830 C CA . ILE A 1 232 ? -11.560 4.058 -12.565 1.00 95.62 232 ILE A CA 1
ATOM 1831 C C . ILE A 1 232 ? -12.105 4.500 -13.933 1.00 95.62 232 ILE A C 1
ATOM 1833 O O . ILE A 1 232 ? -11.477 4.218 -14.953 1.00 95.62 232 ILE A O 1
ATOM 1837 N N . LYS A 1 233 ? -13.210 5.261 -13.979 1.00 94.94 233 LYS A N 1
ATOM 1838 C CA . LYS A 1 233 ? -13.798 5.824 -15.217 1.00 94.94 233 LYS A CA 1
ATOM 1839 C C . LYS A 1 233 ? -12.806 6.729 -15.947 1.00 94.94 233 LYS A C 1
ATOM 1841 O O . LYS A 1 233 ? -12.766 6.760 -17.174 1.00 94.94 233 LYS A O 1
ATOM 1846 N N . ALA A 1 234 ? -11.948 7.422 -15.200 1.00 94.06 234 ALA A N 1
ATOM 1847 C CA . ALA A 1 234 ? -10.859 8.214 -15.756 1.00 94.06 234 ALA A CA 1
ATOM 1848 C C . ALA A 1 234 ? -9.663 7.376 -16.260 1.00 94.06 234 ALA A C 1
ATOM 1850 O O . ALA A 1 234 ? -8.665 7.959 -16.690 1.00 94.06 234 ALA A O 1
ATOM 1851 N N . GLY A 1 235 ? -9.725 6.043 -16.223 1.00 94.19 235 GLY A N 1
ATOM 1852 C CA . GLY A 1 235 ? -8.691 5.138 -16.727 1.00 94.19 235 GLY A CA 1
ATOM 1853 C C . GLY A 1 235 ? -7.535 4.885 -15.758 1.00 94.19 235 GLY A C 1
ATOM 1854 O O . GLY A 1 235 ? -6.478 4.421 -16.187 1.00 94.19 235 GLY A O 1
ATOM 1855 N N . TYR A 1 236 ? -7.689 5.213 -14.472 1.00 96.00 236 TYR A N 1
ATOM 1856 C CA . TYR A 1 236 ? -6.750 4.758 -13.447 1.00 96.00 236 TYR A CA 1
ATOM 1857 C C . TYR A 1 236 ? -7.088 3.324 -13.018 1.00 96.00 236 TYR A C 1
ATOM 1859 O O . TYR A 1 236 ? -8.248 2.922 -13.016 1.00 96.00 236 TYR A O 1
ATOM 1867 N N . LYS A 1 237 ? -6.067 2.559 -12.628 1.00 95.31 237 LYS A N 1
ATOM 1868 C CA . LYS A 1 237 ? -6.192 1.176 -12.145 1.00 95.31 237 LYS A CA 1
ATOM 1869 C C . LYS A 1 237 ? -5.718 1.106 -10.688 1.00 95.31 237 LYS A C 1
ATOM 1871 O O . LYS A 1 237 ? -4.535 0.846 -10.453 1.00 95.31 237 LYS A O 1
ATOM 1876 N N . PRO A 1 238 ? -6.566 1.468 -9.708 1.00 96.56 238 PRO A N 1
ATOM 1877 C CA . PRO A 1 238 ? -6.200 1.342 -8.302 1.00 96.56 238 PRO A CA 1
ATOM 1878 C C . PRO A 1 238 ? -5.954 -0.126 -7.969 1.00 96.56 238 PRO A C 1
ATOM 1880 O O . PRO A 1 238 ? -6.708 -0.982 -8.409 1.00 96.56 238 PRO A O 1
ATOM 1883 N N . CYS A 1 239 ? -4.919 -0.422 -7.185 1.00 95.50 239 CYS A N 1
ATOM 1884 C CA . CYS A 1 239 ? -4.737 -1.785 -6.694 1.00 95.50 239 CYS A CA 1
ATOM 1885 C C . CYS A 1 239 ? -5.591 -2.052 -5.447 1.00 95.50 239 CYS A C 1
ATOM 1887 O O . CYS A 1 239 ? -6.070 -3.158 -5.215 1.00 95.50 239 CYS A O 1
ATOM 1889 N N . LEU A 1 240 ? -5.837 -1.011 -4.651 1.00 98.06 240 LEU A N 1
ATOM 1890 C CA . LEU A 1 240 ? -6.629 -1.076 -3.433 1.00 98.06 240 LEU A CA 1
ATOM 1891 C C . LEU A 1 240 ? -7.406 0.231 -3.266 1.00 98.06 240 LEU A C 1
ATOM 1893 O O . LEU A 1 240 ? -6.852 1.311 -3.467 1.00 98.06 240 LEU A O 1
ATOM 1897 N N . ALA A 1 241 ? -8.667 0.142 -2.855 1.00 98.44 241 ALA A N 1
ATOM 1898 C CA . ALA A 1 241 ? -9.405 1.273 -2.313 1.00 98.44 241 ALA A CA 1
ATOM 1899 C C . ALA A 1 241 ? -10.112 0.877 -1.017 1.00 98.44 241 ALA A C 1
ATOM 1901 O O . ALA A 1 241 ? -10.729 -0.190 -0.927 1.00 98.44 241 ALA A O 1
ATOM 1902 N N . LEU A 1 242 ? -10.017 1.747 -0.016 1.00 98.50 242 LEU A N 1
ATOM 1903 C CA . LEU A 1 242 ? -10.554 1.538 1.319 1.00 98.50 242 LEU A CA 1
ATOM 1904 C C . LEU A 1 242 ? -11.545 2.641 1.663 1.00 98.50 242 LEU A C 1
ATOM 1906 O O . LEU A 1 242 ? -11.207 3.811 1.530 1.00 98.50 242 LEU A O 1
ATOM 1910 N N . GLN A 1 243 ? -12.703 2.283 2.205 1.00 98.06 243 GLN A N 1
ATOM 1911 C CA . GLN A 1 243 ? -13.526 3.203 2.984 1.00 98.06 243 GLN A CA 1
ATOM 1912 C C . GLN A 1 243 ? -12.935 3.266 4.399 1.00 98.06 243 GLN A C 1
ATOM 1914 O O . GLN A 1 243 ? -12.992 2.283 5.140 1.00 98.06 243 GLN A O 1
ATOM 1919 N N . THR A 1 244 ? -12.314 4.390 4.763 1.00 96.31 244 THR A N 1
ATOM 1920 C CA . THR A 1 244 ? -11.556 4.554 6.022 1.00 96.31 244 THR A CA 1
ATOM 1921 C C . THR A 1 244 ? -12.375 5.193 7.142 1.00 96.31 244 THR A C 1
ATOM 1923 O O . THR A 1 244 ? -12.017 5.089 8.317 1.00 96.31 244 THR A O 1
ATOM 1926 N N . SER A 1 245 ? -13.477 5.856 6.797 1.00 94.44 245 SER A N 1
ATOM 1927 C CA . SER A 1 245 ? -14.504 6.336 7.723 1.00 94.44 245 SER A CA 1
ATOM 1928 C C . SER A 1 245 ? -15.861 6.359 7.012 1.00 94.44 245 SER A C 1
ATOM 1930 O O . SER A 1 245 ? -16.005 5.782 5.939 1.00 94.44 245 SER A O 1
ATOM 1932 N N . TRP A 1 246 ? -16.868 7.018 7.583 1.00 93.50 246 TRP A N 1
ATOM 1933 C CA . TRP A 1 246 ? -18.206 7.098 6.990 1.00 93.50 246 TRP A CA 1
ATOM 1934 C C . TRP A 1 246 ? -18.198 7.639 5.553 1.00 93.50 246 TRP A C 1
ATOM 1936 O O . TRP A 1 246 ? -18.877 7.084 4.693 1.00 93.50 246 TRP A O 1
ATOM 1946 N N . GLU A 1 247 ? -17.380 8.656 5.283 1.00 90.75 247 GLU A N 1
ATOM 1947 C CA . GLU A 1 247 ? -17.374 9.375 4.000 1.00 90.75 247 GLU A CA 1
ATOM 1948 C C . GLU A 1 247 ? -15.988 9.445 3.342 1.00 90.75 247 GLU A C 1
ATOM 1950 O O . GLU A 1 247 ? -15.887 9.764 2.159 1.00 90.75 247 GLU A O 1
ATOM 1955 N N . SER A 1 248 ? -14.920 9.106 4.075 1.00 94.62 248 SER A N 1
ATOM 1956 C CA . SER A 1 248 ? -13.546 9.162 3.560 1.00 94.62 248 SER A CA 1
ATOM 1957 C C . SER A 1 248 ? -13.086 7.838 2.952 1.00 94.62 248 SER A C 1
ATOM 1959 O O . SER A 1 248 ? -13.446 6.747 3.416 1.00 94.62 248 SER A O 1
ATOM 1961 N N . ARG A 1 249 ? -12.252 7.963 1.916 1.00 97.06 249 ARG A N 1
ATOM 1962 C CA . ARG A 1 249 ? -11.646 6.862 1.176 1.00 97.06 249 ARG A CA 1
ATOM 1963 C C . ARG A 1 249 ? -10.147 7.061 0.997 1.00 97.06 249 ARG A C 1
ATOM 1965 O O . ARG A 1 249 ? -9.695 8.177 0.772 1.00 97.06 249 ARG A O 1
ATOM 1972 N N . GLN A 1 250 ? -9.402 5.962 1.010 1.00 97.62 250 GLN A N 1
ATOM 1973 C CA . GLN A 1 250 ? -8.017 5.895 0.542 1.00 97.62 250 GLN A CA 1
ATOM 1974 C C . GLN A 1 250 ? -7.976 5.109 -0.763 1.00 97.62 250 GLN A C 1
ATOM 1976 O O . GLN A 1 250 ? -8.484 3.991 -0.810 1.00 97.62 250 GLN A O 1
ATOM 1981 N N . ILE A 1 251 ? -7.364 5.665 -1.808 1.00 98.38 251 ILE A N 1
ATOM 1982 C CA . ILE A 1 251 ? -7.149 4.974 -3.088 1.00 98.38 251 ILE A CA 1
ATOM 1983 C C . ILE A 1 251 ? -5.647 4.801 -3.297 1.00 98.38 251 ILE A C 1
ATOM 1985 O O . ILE A 1 251 ? -4.890 5.762 -3.203 1.00 98.38 251 ILE A O 1
ATOM 1989 N N . ILE A 1 252 ? -5.202 3.579 -3.571 1.00 98.25 252 ILE A N 1
ATOM 1990 C CA . ILE A 1 252 ? -3.790 3.238 -3.716 1.00 98.25 252 ILE A CA 1
ATOM 1991 C C . ILE A 1 252 ? -3.533 2.794 -5.153 1.00 98.25 252 ILE A C 1
ATOM 1993 O O . ILE A 1 252 ? -4.185 1.888 -5.673 1.00 98.25 252 ILE A O 1
ATOM 1997 N N . PHE A 1 253 ? -2.534 3.410 -5.780 1.00 97.56 253 PHE A N 1
ATOM 1998 C CA . PHE A 1 253 ? -2.028 3.032 -7.093 1.00 97.56 253 PHE A CA 1
ATOM 1999 C C . PHE A 1 253 ? -0.639 2.415 -6.955 1.00 97.56 253 PHE A C 1
ATOM 2001 O O . PHE A 1 253 ? 0.285 3.065 -6.464 1.00 97.56 253 PHE A O 1
ATOM 2008 N N . ARG A 1 254 ? -0.473 1.180 -7.428 1.00 94.94 254 ARG A N 1
ATOM 2009 C CA . ARG A 1 254 ? 0.836 0.523 -7.501 1.00 94.94 254 ARG A CA 1
ATOM 2010 C C . ARG A 1 254 ? 1.511 0.841 -8.832 1.00 94.94 254 ARG A C 1
ATOM 2012 O O . ARG A 1 254 ? 0.885 0.732 -9.888 1.00 94.94 254 ARG A O 1
ATOM 2019 N N . ILE A 1 255 ? 2.787 1.213 -8.791 1.00 94.25 255 ILE A N 1
ATOM 2020 C CA . ILE A 1 255 ? 3.625 1.450 -9.977 1.00 94.25 255 ILE A CA 1
ATOM 2021 C C . ILE A 1 255 ? 5.002 0.789 -9.789 1.00 94.25 255 ILE A C 1
ATOM 2023 O O . ILE A 1 255 ? 5.483 0.728 -8.656 1.00 94.25 255 ILE A O 1
ATOM 2027 N N . PRO A 1 256 ? 5.656 0.294 -10.852 1.00 92.12 256 PRO A N 1
ATOM 2028 C CA . PRO A 1 256 ? 7.003 -0.269 -10.746 1.00 92.12 256 PRO A CA 1
ATOM 2029 C C . PRO A 1 256 ? 8.038 0.831 -10.452 1.00 92.12 256 PRO A C 1
ATOM 2031 O O . PRO A 1 256 ? 7.901 1.961 -10.926 1.00 92.12 256 PRO A O 1
ATOM 2034 N N . LYS A 1 257 ? 9.090 0.511 -9.685 1.00 92.00 257 LYS A N 1
ATOM 2035 C CA . LYS A 1 257 ? 10.185 1.450 -9.381 1.00 92.00 257 LYS A CA 1
ATOM 2036 C C . LYS A 1 257 ? 11.179 1.603 -10.521 1.00 92.00 257 LYS A C 1
ATOM 2038 O O . LYS A 1 257 ? 11.744 2.680 -10.672 1.00 92.00 257 LYS A O 1
ATOM 2043 N N . GLU A 1 258 ? 11.400 0.553 -11.310 1.00 88.31 258 GLU A N 1
ATOM 2044 C CA . GLU A 1 258 ? 12.467 0.533 -12.316 1.00 88.31 258 GLU A CA 1
ATOM 2045 C C . GLU A 1 258 ? 12.437 1.718 -13.293 1.00 88.31 258 GLU A C 1
ATOM 2047 O O . GLU A 1 258 ? 13.491 2.313 -13.522 1.00 88.31 258 GLU A O 1
ATOM 2052 N N . PRO A 1 259 ? 11.271 2.165 -13.801 1.00 89.31 259 PRO A N 1
ATOM 2053 C CA . PRO A 1 259 ? 11.215 3.345 -14.661 1.00 89.31 259 PRO A CA 1
ATOM 2054 C C . PRO A 1 259 ? 11.711 4.636 -14.001 1.00 89.31 259 PRO A C 1
ATOM 2056 O O . PRO A 1 259 ? 11.896 5.624 -14.695 1.00 89.31 259 PRO A O 1
ATOM 2059 N N . PHE A 1 260 ? 11.917 4.660 -12.685 1.00 89.69 260 PHE A N 1
ATOM 2060 C CA . PHE A 1 260 ? 12.463 5.789 -11.937 1.00 89.69 260 PHE A CA 1
ATOM 2061 C C . PHE A 1 260 ? 13.944 5.596 -11.579 1.00 89.69 260 PHE A C 1
ATOM 2063 O O . PHE A 1 260 ? 14.507 6.439 -10.887 1.00 89.69 260 PHE A O 1
ATOM 2070 N N . ARG A 1 261 ? 14.604 4.507 -11.997 1.00 88.00 261 ARG A N 1
ATOM 2071 C CA . ARG A 1 261 ? 16.001 4.232 -11.632 1.00 88.00 261 ARG A CA 1
ATOM 2072 C C . ARG A 1 261 ? 16.947 5.306 -12.171 1.00 88.00 261 ARG A C 1
ATOM 2074 O O . ARG A 1 261 ? 16.914 5.678 -13.345 1.00 88.00 261 ARG A O 1
ATOM 2081 N N . ILE A 1 262 ? 17.835 5.780 -11.302 1.00 85.19 262 ILE A N 1
ATOM 2082 C CA . ILE A 1 262 ? 18.903 6.713 -11.660 1.00 85.19 262 ILE A CA 1
ATOM 2083 C C . ILE A 1 262 ? 19.977 5.945 -12.437 1.00 85.19 262 ILE A C 1
ATOM 2085 O O . ILE A 1 262 ? 20.413 4.873 -12.016 1.00 85.19 262 ILE A O 1
ATOM 2089 N N . ILE A 1 263 ? 20.440 6.499 -13.563 1.00 81.88 263 ILE A N 1
ATOM 2090 C CA . ILE A 1 263 ? 21.502 5.863 -14.353 1.00 81.88 263 ILE A CA 1
ATOM 2091 C C . ILE A 1 263 ? 22.744 5.603 -13.496 1.00 81.88 263 ILE A C 1
ATOM 2093 O O . ILE A 1 263 ? 23.200 6.469 -12.751 1.00 81.88 263 ILE A O 1
ATOM 2097 N N . GLY A 1 264 ? 23.301 4.401 -13.645 1.00 81.75 264 GLY A N 1
ATOM 2098 C CA . GLY A 1 264 ? 24.518 3.980 -12.956 1.00 81.75 264 GLY A CA 1
ATOM 2099 C C . GLY A 1 264 ? 24.317 3.596 -11.489 1.00 81.75 264 GLY A C 1
ATOM 2100 O O . GLY A 1 264 ? 25.294 3.253 -10.830 1.00 81.75 264 GLY A O 1
ATOM 2101 N N . LYS A 1 265 ? 23.083 3.631 -10.961 1.00 84.44 265 LYS A N 1
ATOM 2102 C CA . LYS A 1 265 ? 22.768 3.140 -9.613 1.00 84.44 265 LYS A CA 1
ATOM 2103 C C . LYS A 1 265 ? 22.282 1.692 -9.650 1.00 84.44 265 LYS A C 1
ATOM 2105 O O . LYS A 1 265 ? 21.270 1.377 -10.273 1.00 84.44 265 LYS A O 1
ATOM 2110 N N . THR A 1 266 ? 22.996 0.829 -8.936 1.00 78.19 266 THR A N 1
ATOM 2111 C CA . THR A 1 266 ? 22.642 -0.573 -8.680 1.00 78.19 266 THR A CA 1
ATOM 2112 C C . THR A 1 266 ? 22.048 -0.722 -7.275 1.00 78.19 266 THR A C 1
ATOM 2114 O O . THR A 1 266 ? 22.266 0.132 -6.420 1.00 78.19 266 THR A O 1
ATOM 2117 N N . GLY A 1 267 ? 21.272 -1.780 -7.029 1.00 80.62 267 GLY A N 1
ATOM 2118 C CA . GLY A 1 267 ? 20.564 -1.995 -5.757 1.00 80.62 267 GLY A CA 1
ATOM 2119 C C . GLY A 1 267 ? 19.096 -1.551 -5.785 1.00 80.62 267 GLY A C 1
ATOM 2120 O O . GLY A 1 267 ? 18.649 -0.921 -6.739 1.00 80.62 267 GLY A O 1
ATOM 2121 N N . ASN A 1 268 ? 18.331 -1.900 -4.747 1.00 75.00 268 ASN A N 1
ATOM 2122 C CA . ASN A 1 268 ? 16.870 -1.705 -4.697 1.00 75.00 268 ASN A CA 1
ATOM 2123 C C . ASN A 1 268 ? 16.397 -0.856 -3.504 1.00 75.00 268 ASN A C 1
ATOM 2125 O O . ASN A 1 268 ? 15.210 -0.848 -3.162 1.00 75.00 268 ASN A O 1
ATOM 2129 N N . ASP A 1 269 ? 17.311 -0.131 -2.859 1.00 82.75 269 ASP A N 1
ATOM 2130 C CA . ASP A 1 269 ? 16.943 0.875 -1.872 1.00 82.75 269 ASP A CA 1
ATOM 2131 C C . ASP A 1 269 ? 16.457 2.172 -2.542 1.00 82.75 269 ASP A C 1
ATOM 2133 O O . ASP A 1 269 ? 16.644 2.416 -3.734 1.00 82.75 269 ASP A O 1
ATOM 2137 N N . ASP A 1 270 ? 15.801 3.024 -1.758 1.00 81.38 270 ASP A N 1
ATOM 2138 C CA . ASP A 1 270 ? 15.166 4.239 -2.268 1.00 81.38 270 ASP A CA 1
ATOM 2139 C C . ASP A 1 270 ? 16.141 5.271 -2.854 1.00 81.38 270 ASP A C 1
ATOM 2141 O O . ASP A 1 270 ? 15.688 6.146 -3.591 1.00 81.38 270 ASP A O 1
ATOM 2145 N N . SER A 1 271 ? 17.439 5.208 -2.532 1.00 83.38 271 SER A N 1
ATOM 2146 C CA . SER A 1 271 ? 18.445 6.142 -3.055 1.00 83.38 271 SER A CA 1
ATOM 2147 C C . SER A 1 271 ? 18.816 5.870 -4.516 1.00 83.38 271 SER A C 1
ATOM 2149 O O . SER A 1 271 ? 19.398 6.734 -5.175 1.00 83.38 271 SER A O 1
ATOM 2151 N N . CYS A 1 272 ? 18.437 4.705 -5.049 1.00 84.75 272 CYS A N 1
ATOM 2152 C CA . CYS A 1 272 ? 18.686 4.327 -6.439 1.00 84.75 272 CYS A CA 1
ATOM 2153 C C . CYS A 1 272 ? 17.641 4.871 -7.422 1.00 84.75 272 CYS A C 1
ATOM 2155 O O . CYS A 1 272 ? 17.815 4.722 -8.632 1.00 84.75 272 CYS A O 1
ATOM 2157 N N . PHE A 1 273 ? 16.575 5.512 -6.933 1.00 88.12 273 PHE A N 1
ATOM 2158 C CA . PHE A 1 273 ? 15.444 5.952 -7.749 1.00 88.12 273 PHE A CA 1
ATOM 2159 C C . PHE A 1 273 ? 15.213 7.464 -7.634 1.00 88.12 273 PHE A C 1
ATOM 2161 O O . PHE A 1 273 ? 15.258 8.038 -6.544 1.00 88.12 273 PHE A O 1
ATOM 2168 N N . ASP A 1 274 ? 14.914 8.120 -8.755 1.00 85.56 274 ASP A N 1
ATOM 2169 C CA . ASP A 1 274 ? 14.491 9.514 -8.779 1.00 85.56 274 ASP A CA 1
ATOM 2170 C C . ASP A 1 274 ? 13.043 9.634 -8.312 1.00 85.56 274 ASP A C 1
ATOM 2172 O O . ASP A 1 274 ? 12.074 9.384 -9.031 1.00 85.56 274 ASP A O 1
ATOM 2176 N N . ARG A 1 275 ? 12.916 10.031 -7.053 1.00 85.94 275 ARG A N 1
ATOM 2177 C CA . ARG A 1 275 ? 11.637 10.165 -6.370 1.00 85.94 275 ARG A CA 1
ATOM 2178 C C . ARG A 1 275 ? 11.114 11.593 -6.346 1.00 85.94 275 ARG A C 1
ATOM 2180 O O . ARG A 1 275 ? 10.037 11.792 -5.795 1.00 85.94 275 ARG A O 1
ATOM 2187 N N . HIS A 1 276 ? 11.838 12.580 -6.877 1.00 85.38 276 HIS A N 1
ATOM 2188 C CA . HIS A 1 276 ? 11.425 13.981 -6.749 1.00 85.38 276 HIS A CA 1
ATOM 2189 C C . HIS A 1 276 ? 10.138 14.258 -7.520 1.00 85.38 276 HIS A C 1
ATOM 2191 O O . HIS A 1 276 ? 9.150 14.654 -6.904 1.00 85.38 276 HIS A O 1
ATOM 2197 N N . GLY A 1 277 ? 10.109 13.935 -8.815 1.00 84.94 277 GLY A N 1
ATOM 2198 C CA . GLY A 1 277 ? 8.901 14.115 -9.619 1.00 84.94 277 GLY A CA 1
ATOM 2199 C C . GLY A 1 277 ? 7.753 13.212 -9.174 1.00 84.94 277 GLY A C 1
ATOM 2200 O O . GLY A 1 277 ? 6.602 13.636 -9.176 1.00 84.94 277 GLY A O 1
ATOM 2201 N N . LEU A 1 278 ? 8.047 12.004 -8.676 1.00 91.12 278 LEU A N 1
ATOM 2202 C CA . LEU A 1 278 ? 7.034 11.131 -8.076 1.00 91.12 278 LEU A CA 1
ATOM 2203 C C . LEU A 1 278 ? 6.436 11.736 -6.795 1.00 91.12 278 LEU A C 1
ATOM 2205 O O . LEU A 1 278 ? 5.229 11.663 -6.575 1.00 91.12 278 LEU A O 1
ATOM 2209 N N . HIS A 1 279 ? 7.267 12.349 -5.953 1.00 91.88 279 HIS A N 1
ATOM 2210 C CA . HIS A 1 279 ? 6.827 13.056 -4.756 1.00 91.88 279 HIS A CA 1
ATOM 2211 C C . HIS A 1 279 ? 5.991 14.287 -5.133 1.00 91.88 279 HIS A C 1
ATOM 2213 O O . HIS A 1 279 ? 4.934 14.508 -4.543 1.00 91.88 279 HIS A O 1
ATOM 2219 N N . HIS A 1 280 ? 6.418 15.062 -6.133 1.00 91.06 280 HIS A N 1
ATOM 2220 C CA . HIS A 1 280 ? 5.663 16.211 -6.628 1.00 91.06 280 HIS A CA 1
ATOM 2221 C C . HIS A 1 280 ? 4.305 15.787 -7.205 1.00 91.06 280 HIS A C 1
ATOM 2223 O O . HIS A 1 280 ? 3.279 16.370 -6.854 1.00 91.06 280 HIS A O 1
ATOM 2229 N N . TYR A 1 281 ? 4.271 14.702 -7.984 1.00 94.25 281 TYR A N 1
ATOM 2230 C CA . TYR A 1 281 ? 3.034 14.092 -8.467 1.00 94.25 281 TYR A CA 1
ATOM 2231 C C . TYR A 1 281 ? 2.117 13.687 -7.314 1.00 94.25 281 TYR A C 1
ATOM 2233 O O . TYR A 1 281 ? 0.956 14.090 -7.288 1.00 94.25 281 TYR A O 1
ATOM 2241 N N . PHE A 1 282 ? 2.645 12.964 -6.326 1.00 95.12 282 PHE A N 1
ATOM 2242 C CA . PHE A 1 282 ? 1.909 12.562 -5.129 1.00 95.12 282 PHE A CA 1
ATOM 2243 C C . PHE A 1 282 ? 1.297 13.760 -4.381 1.00 95.12 282 PHE A C 1
ATOM 2245 O O . PHE A 1 282 ? 0.120 13.732 -4.021 1.00 95.12 282 PHE A O 1
ATOM 2252 N N . GLN A 1 283 ? 2.063 14.836 -4.180 1.00 93.62 283 GLN A N 1
ATOM 2253 C CA . GLN A 1 283 ? 1.561 16.054 -3.538 1.00 93.62 283 GLN A CA 1
ATOM 2254 C C . GLN A 1 283 ? 0.495 16.752 -4.386 1.00 93.62 283 GLN A C 1
ATOM 2256 O O . GLN A 1 283 ? -0.498 17.244 -3.849 1.00 93.62 283 GLN A O 1
ATOM 2261 N N . LYS A 1 284 ? 0.686 16.804 -5.709 1.00 93.69 284 LYS A N 1
ATOM 2262 C CA . LYS A 1 284 ? -0.259 17.442 -6.625 1.00 93.69 284 LYS A CA 1
ATOM 2263 C C . LYS A 1 284 ? -1.606 16.726 -6.619 1.00 93.69 284 LYS A C 1
ATOM 2265 O O . LYS A 1 284 ? -2.619 17.386 -6.406 1.00 93.69 284 LYS A O 1
ATOM 2270 N N . ILE A 1 285 ? -1.629 15.400 -6.787 1.00 94.75 285 ILE A N 1
ATOM 2271 C CA . ILE A 1 285 ? -2.897 14.651 -6.837 1.00 94.75 285 ILE A CA 1
ATOM 2272 C C . ILE A 1 285 ? -3.689 14.783 -5.533 1.00 94.75 285 ILE A C 1
ATOM 2274 O O . ILE A 1 285 ? -4.908 14.937 -5.566 1.00 94.75 285 ILE A O 1
ATOM 2278 N N . ASN A 1 286 ? -3.002 14.800 -4.387 1.00 95.50 286 ASN A N 1
ATOM 2279 C CA . ASN A 1 286 ? -3.646 14.960 -3.090 1.00 95.50 286 ASN A CA 1
ATOM 2280 C C . ASN A 1 286 ? -4.135 16.398 -2.878 1.00 95.50 286 ASN A C 1
ATOM 2282 O O . ASN A 1 286 ? -5.248 16.607 -2.407 1.00 95.50 286 ASN A O 1
ATOM 2286 N N . ARG A 1 287 ? -3.392 17.414 -3.326 1.00 94.00 287 ARG A N 1
ATOM 2287 C CA . ARG A 1 287 ? -3.885 18.800 -3.309 1.00 94.00 287 ARG A CA 1
ATOM 2288 C C . ARG A 1 287 ? -5.147 18.974 -4.157 1.00 94.00 287 ARG A C 1
ATOM 2290 O O . ARG A 1 287 ? -6.084 19.654 -3.741 1.00 94.00 287 ARG A O 1
ATOM 2297 N N . GLU A 1 288 ? -5.170 18.366 -5.337 1.00 92.75 288 GLU A N 1
ATOM 2298 C CA . GLU A 1 288 ? -6.267 18.505 -6.296 1.00 92.75 288 GLU A CA 1
ATOM 2299 C C . GLU A 1 288 ? -7.506 17.688 -5.916 1.00 92.75 288 GLU A C 1
ATOM 2301 O O . GLU A 1 288 ? -8.628 18.108 -6.199 1.00 92.75 288 GLU A O 1
ATOM 2306 N N . SER A 1 289 ? -7.336 16.506 -5.325 1.00 94.12 289 SER A N 1
ATOM 2307 C CA . SER A 1 289 ? -8.430 15.533 -5.183 1.00 94.12 289 SER A CA 1
ATOM 2308 C C . SER A 1 289 ? -8.329 14.643 -3.939 1.00 94.12 289 SER A C 1
ATOM 2310 O O . SER A 1 289 ? -9.013 13.627 -3.868 1.00 94.12 289 SER A O 1
ATOM 2312 N N . GLY A 1 290 ? -7.520 15.019 -2.949 1.00 94.12 290 GLY A N 1
ATOM 2313 C CA . GLY A 1 290 ? -7.356 14.300 -1.681 1.00 94.12 290 GLY A CA 1
ATOM 2314 C C . GLY A 1 290 ? -7.056 15.238 -0.506 1.00 94.12 290 GLY A C 1
ATOM 2315 O O . GLY A 1 290 ? -7.499 16.396 -0.517 1.00 94.12 290 GLY A O 1
ATOM 2316 N N . ASP A 1 291 ? -6.287 14.757 0.474 1.00 91.75 291 ASP A N 1
ATOM 2317 C CA . ASP A 1 291 ? -5.783 15.544 1.604 1.00 91.75 291 ASP A CA 1
ATOM 2318 C C . ASP A 1 291 ? -4.555 16.383 1.216 1.00 91.75 291 ASP A C 1
ATOM 2320 O O . ASP A 1 291 ? -3.444 15.888 1.065 1.00 91.75 291 ASP A O 1
ATOM 2324 N N . HIS A 1 292 ? -4.716 17.700 1.135 1.00 90.69 292 HIS A N 1
ATOM 2325 C CA . HIS A 1 292 ? -3.628 18.638 0.843 1.00 90.69 292 HIS A CA 1
ATOM 2326 C C . HIS A 1 292 ? -2.488 18.662 1.883 1.00 90.69 292 HIS A C 1
ATOM 2328 O O . HIS A 1 292 ? -1.428 19.221 1.586 1.00 90.69 292 HIS A O 1
ATOM 2334 N N . LYS A 1 293 ? -2.687 18.114 3.090 1.00 87.94 293 LYS A N 1
ATOM 2335 C CA . LYS A 1 293 ? -1.666 18.081 4.152 1.00 87.94 293 LYS A CA 1
ATOM 2336 C C . LYS A 1 293 ? -0.719 16.892 4.029 1.00 87.94 293 LYS A C 1
ATOM 2338 O O . LYS A 1 293 ? 0.379 16.929 4.598 1.00 87.94 293 LYS A O 1
ATOM 2343 N N . ILE A 1 294 ? -1.099 15.857 3.281 1.00 85.75 294 ILE A N 1
ATOM 2344 C CA . ILE A 1 294 ? -0.244 14.692 3.099 1.00 85.75 294 ILE A CA 1
ATOM 2345 C C . ILE A 1 294 ? 0.966 15.053 2.233 1.00 85.75 294 ILE A C 1
ATOM 2347 O O . ILE A 1 294 ? 0.871 15.680 1.178 1.00 85.75 294 ILE A O 1
ATOM 2351 N N . SER A 1 295 ? 2.154 14.681 2.706 1.00 81.25 295 SER A N 1
ATOM 2352 C CA . SER A 1 295 ? 3.410 15.009 2.020 1.00 81.25 295 SER A CA 1
ATOM 2353 C C . SER A 1 295 ? 4.413 13.861 1.983 1.00 81.25 295 SER A C 1
ATOM 2355 O O . SER A 1 295 ? 5.465 13.999 1.375 1.00 81.25 295 SER A O 1
ATOM 2357 N N . GLY A 1 296 ? 4.128 12.721 2.614 1.00 83.62 296 GLY A N 1
ATOM 2358 C CA . GLY A 1 296 ? 5.005 11.554 2.584 1.00 83.62 296 GLY A CA 1
ATOM 2359 C C . GLY A 1 296 ? 4.561 10.546 1.531 1.00 83.62 296 GLY A C 1
ATOM 2360 O O . GLY A 1 296 ? 3.481 9.989 1.650 1.00 83.62 296 GLY A O 1
ATOM 2361 N N . LEU A 1 297 ? 5.416 10.246 0.544 1.00 86.81 297 LEU A N 1
ATOM 2362 C CA . LEU A 1 297 ? 5.144 9.170 -0.426 1.00 86.81 297 LEU A CA 1
ATOM 2363 C C . LEU A 1 297 ? 5.063 7.786 0.250 1.00 86.81 297 LEU A C 1
ATOM 2365 O O . LEU A 1 297 ? 4.281 6.938 -0.161 1.00 86.81 297 LEU A O 1
ATOM 2369 N N . ARG A 1 298 ? 5.886 7.545 1.280 1.00 88.94 298 ARG A N 1
ATOM 2370 C CA . ARG A 1 298 ? 5.779 6.357 2.137 1.00 88.94 298 ARG A CA 1
ATOM 2371 C C . ARG A 1 298 ? 4.884 6.705 3.320 1.00 88.94 298 ARG A C 1
ATOM 2373 O O . ARG A 1 298 ? 5.343 7.396 4.227 1.00 88.94 298 ARG A O 1
ATOM 2380 N N . HIS A 1 299 ? 3.647 6.223 3.300 1.00 88.06 299 HIS A N 1
ATOM 2381 C CA . HIS A 1 299 ? 2.643 6.522 4.322 1.00 88.06 299 HIS A CA 1
ATOM 2382 C C . HIS A 1 299 ? 1.952 5.253 4.831 1.00 88.06 299 HIS A C 1
ATOM 2384 O O . HIS A 1 299 ? 2.010 4.198 4.194 1.00 88.06 299 HIS A O 1
ATOM 2390 N N . GLY A 1 300 ? 1.334 5.336 6.008 1.00 92.38 300 GLY A N 1
ATOM 2391 C CA . GLY A 1 300 ? 0.518 4.256 6.561 1.00 92.38 300 GLY A CA 1
ATOM 2392 C C . GLY A 1 300 ? -0.838 4.168 5.865 1.00 92.38 300 GLY A C 1
ATOM 2393 O O . GLY A 1 300 ? -1.608 5.119 5.883 1.00 92.38 300 GLY A O 1
ATOM 2394 N N . ILE A 1 301 ? -1.149 3.012 5.291 1.00 96.12 301 ILE A N 1
ATOM 2395 C CA . ILE A 1 301 ? -2.474 2.666 4.774 1.00 96.12 301 ILE A CA 1
ATOM 2396 C C . ILE A 1 301 ? -3.286 2.076 5.927 1.00 96.12 301 ILE A C 1
ATOM 2398 O O . ILE A 1 301 ? -2.768 1.271 6.708 1.00 96.12 301 ILE A O 1
ATOM 2402 N N . ARG A 1 302 ? -4.565 2.438 6.054 1.00 97.25 302 ARG A N 1
ATOM 2403 C CA . ARG A 1 302 ? -5.430 1.845 7.087 1.00 97.25 302 ARG A CA 1
ATOM 2404 C C . ARG A 1 302 ? -5.576 0.331 6.894 1.00 97.25 302 ARG A C 1
ATOM 2406 O O . ARG A 1 302 ? -5.719 -0.150 5.772 1.00 97.25 302 ARG A O 1
ATOM 2413 N N . LEU A 1 303 ? -5.555 -0.431 7.987 1.00 97.81 303 LEU A N 1
ATOM 2414 C CA . LEU A 1 303 ? -5.742 -1.882 7.929 1.00 97.81 303 LEU A CA 1
ATOM 2415 C C . LEU A 1 303 ? -7.236 -2.235 7.971 1.00 97.81 303 LEU A C 1
ATOM 2417 O O . LEU A 1 303 ? -7.942 -1.859 8.908 1.00 97.81 303 LEU A O 1
ATOM 2421 N N . ALA A 1 304 ? -7.726 -2.952 6.959 1.00 98.12 304 ALA A N 1
ATOM 2422 C CA . ALA A 1 304 ? -9.123 -3.364 6.875 1.00 98.12 304 ALA A CA 1
ATOM 2423 C C . ALA A 1 304 ? -9.516 -4.327 8.007 1.00 98.12 304 ALA A C 1
ATOM 2425 O O . ALA A 1 304 ? -8.723 -5.159 8.444 1.00 98.12 304 ALA A O 1
ATOM 2426 N N . GLY A 1 305 ? -10.765 -4.224 8.467 1.00 97.19 305 GLY A N 1
ATOM 2427 C CA . GLY A 1 305 ? -11.286 -5.026 9.582 1.00 97.19 305 GLY A CA 1
ATOM 2428 C C . GLY A 1 305 ? -11.071 -4.410 10.969 1.00 97.19 305 GLY A C 1
ATOM 2429 O O . GLY A 1 305 ? -11.651 -4.896 11.938 1.00 97.19 305 GLY A O 1
ATOM 2430 N N . TYR A 1 306 ? -10.327 -3.307 11.065 1.00 97.69 306 TYR A N 1
ATOM 2431 C CA . TYR A 1 306 ? -10.149 -2.527 12.293 1.00 97.69 306 TYR A CA 1
ATOM 2432 C C . TYR A 1 306 ? -10.972 -1.237 12.259 1.00 97.69 306 TYR A C 1
ATOM 2434 O O . TYR A 1 306 ? -11.361 -0.754 11.193 1.00 97.69 306 TYR A O 1
ATOM 2442 N N . ARG A 1 307 ? -11.252 -0.668 13.432 1.00 96.69 307 ARG A N 1
ATOM 2443 C CA . ARG A 1 307 ? -11.950 0.614 13.576 1.00 96.69 307 ARG A CA 1
ATOM 2444 C C . ARG A 1 307 ? -10.999 1.789 13.386 1.00 96.69 307 ARG A C 1
ATOM 2446 O O . ARG A 1 307 ? -9.852 1.748 13.831 1.00 96.69 307 ARG A O 1
ATOM 2453 N N . ASN A 1 308 ? -11.497 2.864 12.787 1.00 96.19 308 ASN A N 1
ATOM 2454 C CA . ASN A 1 308 ? -10.826 4.156 12.792 1.00 96.19 308 ASN A CA 1
ATOM 2455 C C . ASN A 1 308 ? -11.212 4.918 14.064 1.00 96.19 308 ASN A C 1
ATOM 2457 O O . ASN A 1 308 ? -12.302 5.477 14.157 1.00 96.19 308 ASN A O 1
ATOM 2461 N N . MET A 1 309 ? -10.301 4.928 15.033 1.00 94.31 309 MET A N 1
ATOM 2462 C CA . MET A 1 309 ? -10.527 5.434 16.387 1.00 94.31 309 MET A CA 1
ATOM 2463 C C . MET A 1 309 ? -10.348 6.955 16.508 1.00 94.31 309 MET A C 1
ATOM 2465 O O . MET A 1 309 ? -10.373 7.472 17.620 1.00 94.31 309 MET A O 1
ATOM 2469 N N . LYS A 1 310 ? -10.137 7.697 15.404 1.00 90.94 310 LYS A N 1
ATOM 2470 C CA . LYS A 1 310 ? -9.991 9.164 15.470 1.00 90.94 310 LYS A CA 1
ATOM 2471 C C . LYS A 1 310 ? -11.262 9.804 16.078 1.00 90.94 310 LYS A C 1
ATOM 2473 O O . LYS A 1 310 ? -12.353 9.518 15.580 1.00 90.94 310 LYS A O 1
ATOM 2478 N N . PRO A 1 311 ? -11.146 10.733 17.053 1.00 90.06 311 PRO A N 1
ATOM 2479 C CA . PRO A 1 311 ? -12.295 11.321 17.756 1.00 90.06 311 PRO A CA 1
ATOM 2480 C C . PRO A 1 311 ? -13.348 11.951 16.838 1.00 90.06 311 PRO A C 1
ATOM 2482 O O . PRO A 1 311 ? -14.539 11.822 17.081 1.00 90.06 311 PRO A O 1
ATOM 2485 N N . LYS A 1 312 ? -12.935 12.555 15.714 1.00 89.62 312 LYS A N 1
ATOM 2486 C CA . LYS A 1 312 ? -13.855 13.148 14.722 1.00 89.62 312 LYS A CA 1
ATOM 2487 C C . LYS A 1 312 ? -14.825 12.151 14.062 1.00 89.62 312 LYS A C 1
ATOM 2489 O O . LYS A 1 312 ? -15.703 12.568 13.314 1.00 89.62 312 LYS A O 1
ATOM 2494 N N . HIS A 1 313 ? -14.631 10.847 14.256 1.00 90.88 313 HIS A N 1
ATOM 2495 C CA . HIS A 1 313 ? -15.492 9.794 13.710 1.00 90.88 313 HIS A CA 1
ATOM 2496 C C . HIS A 1 313 ? -16.364 9.110 14.762 1.00 90.88 313 HIS A C 1
ATOM 2498 O O . HIS A 1 313 ? -17.125 8.206 14.410 1.00 90.88 313 HIS A O 1
ATOM 2504 N N . GLU A 1 314 ? -16.249 9.541 16.016 1.00 91.38 314 GLU A N 1
ATOM 2505 C CA . GLU A 1 314 ? -17.068 9.085 17.126 1.00 91.38 314 GLU A CA 1
ATOM 2506 C C . GLU A 1 314 ? -18.533 9.466 16.897 1.00 91.38 314 GLU A C 1
ATOM 2508 O O . GLU A 1 314 ? -18.855 10.613 16.578 1.00 91.38 314 GLU A O 1
ATOM 2513 N N . ARG A 1 315 ? -19.431 8.493 17.043 1.00 92.00 315 ARG A N 1
ATOM 2514 C CA . ARG A 1 315 ? -20.879 8.711 17.046 1.00 92.00 315 ARG A CA 1
ATOM 2515 C C . ARG A 1 315 ? -21.461 8.171 18.338 1.00 92.00 315 ARG A C 1
ATOM 2517 O O . ARG A 1 315 ? -21.195 7.023 18.685 1.00 92.00 315 ARG A O 1
ATOM 2524 N N . VAL A 1 316 ? -22.274 8.977 19.014 1.00 89.81 316 VAL A N 1
ATOM 2525 C CA . VAL A 1 316 ? -23.065 8.512 20.156 1.00 89.81 316 VAL A CA 1
ATOM 2526 C C . VAL A 1 316 ? -24.212 7.659 19.628 1.00 89.81 316 VAL A C 1
ATOM 2528 O O . VAL A 1 316 ? -24.909 8.066 18.699 1.00 89.81 316 VAL A O 1
ATOM 2531 N N . VAL A 1 317 ? -24.390 6.470 20.194 1.00 86.12 317 VAL A N 1
ATOM 2532 C CA . VAL A 1 317 ? -25.443 5.536 19.793 1.00 86.12 317 VAL A CA 1
ATOM 2533 C C . VAL A 1 317 ? -26.165 5.032 21.031 1.00 86.12 317 VAL A C 1
ATOM 2535 O O . VAL A 1 317 ? -25.598 4.291 21.836 1.00 86.12 317 VAL A O 1
ATOM 2538 N N . GLU A 1 318 ? -27.430 5.426 21.166 1.00 84.81 318 GLU A N 1
ATOM 2539 C CA . GLU A 1 318 ? -28.300 4.964 22.245 1.00 84.81 318 GLU A CA 1
ATOM 2540 C C . GLU A 1 318 ? -28.549 3.450 22.151 1.00 84.81 318 GLU A C 1
ATOM 2542 O O . GLU A 1 318 ? -28.625 2.870 21.066 1.00 84.81 318 GLU A O 1
ATOM 2547 N N . GLY A 1 319 ? -28.649 2.789 23.307 1.00 79.00 319 GLY A N 1
ATOM 2548 C CA . GLY A 1 319 ? -28.967 1.360 23.395 1.00 79.00 319 GLY A CA 1
ATOM 2549 C C . GLY A 1 319 ? -27.816 0.394 23.077 1.00 79.00 319 GLY A C 1
ATOM 2550 O O . GLY A 1 319 ? -28.014 -0.818 23.144 1.00 79.00 319 GLY A O 1
ATOM 2551 N N . LYS A 1 320 ? -26.604 0.880 22.770 1.00 76.75 320 LYS A N 1
ATOM 2552 C CA . LYS A 1 320 ? -25.399 0.036 22.657 1.00 76.75 320 LYS A CA 1
ATOM 2553 C C . LYS A 1 320 ? -24.605 0.049 23.964 1.00 76.75 320 LYS A C 1
ATOM 2555 O O . LYS A 1 320 ? -24.417 1.097 24.565 1.00 76.75 320 LYS A O 1
ATOM 2560 N N . ALA A 1 321 ? -24.041 -1.102 24.338 1.00 67.81 321 ALA A N 1
ATOM 2561 C CA . ALA A 1 321 ? -23.272 -1.284 25.578 1.00 67.81 321 ALA A CA 1
ATOM 2562 C C . ALA A 1 321 ? -22.094 -0.303 25.766 1.00 67.81 321 ALA A C 1
ATOM 2564 O O . ALA A 1 321 ? -21.677 -0.055 26.890 1.00 67.81 321 ALA A O 1
ATOM 2565 N N . TRP A 1 322 ? -21.557 0.243 24.672 1.00 66.94 322 TRP A N 1
ATOM 2566 C CA . TRP A 1 322 ? -20.389 1.128 24.687 1.00 66.94 322 TRP A CA 1
ATOM 2567 C C . TRP A 1 322 ? -20.729 2.599 24.434 1.00 66.94 322 TRP A C 1
ATOM 2569 O O . TRP A 1 322 ? -19.815 3.417 24.449 1.00 66.94 322 TRP A O 1
ATOM 2579 N N . SER A 1 323 ? -22.003 2.925 24.162 1.00 78.44 323 SER A N 1
ATOM 2580 C CA . SER A 1 323 ? -22.556 4.255 23.826 1.00 78.44 323 SER A CA 1
ATOM 2581 C C . SER A 1 323 ? -21.876 5.034 22.688 1.00 78.44 323 SER A C 1
ATOM 2583 O O . SER A 1 323 ? -22.425 6.031 22.231 1.00 78.44 323 SER A O 1
ATOM 2585 N N . LEU A 1 324 ? -20.720 4.580 22.203 1.00 87.25 324 LEU A N 1
ATOM 2586 C CA . LEU A 1 324 ? -19.882 5.192 21.186 1.00 87.25 324 LEU A CA 1
ATOM 2587 C C . LEU A 1 324 ? -19.596 4.183 20.074 1.00 87.25 324 LEU A C 1
ATOM 2589 O O . LEU A 1 324 ? -19.268 3.017 20.319 1.00 87.25 324 LEU A O 1
ATOM 2593 N N . GLU A 1 325 ? -19.688 4.646 18.836 1.00 90.94 325 GLU A N 1
ATOM 2594 C CA . GLU A 1 325 ? -19.398 3.873 17.638 1.00 90.94 325 GLU A CA 1
ATOM 2595 C C . GLU A 1 325 ? -18.338 4.568 16.785 1.00 90.94 325 GLU A C 1
ATOM 2597 O O . GLU A 1 325 ? -18.391 5.773 16.542 1.00 90.94 325 GLU A O 1
ATOM 2602 N N . TYR A 1 326 ? -17.395 3.765 16.293 1.00 94.81 326 TYR A N 1
ATOM 2603 C CA . TYR A 1 326 ? -16.371 4.169 15.338 1.00 94.81 326 TYR A CA 1
ATOM 2604 C C . TYR A 1 326 ? -16.501 3.317 14.068 1.00 94.81 326 TYR A C 1
ATOM 2606 O O . TYR A 1 326 ? -16.802 2.119 14.165 1.00 94.81 326 TYR A O 1
ATOM 2614 N N . PRO A 1 327 ? -16.260 3.887 12.874 1.00 96.25 327 PRO A N 1
ATOM 2615 C CA . PRO A 1 327 ? -16.392 3.158 11.621 1.00 96.25 327 PRO A CA 1
ATOM 2616 C C . PRO A 1 327 ? -15.295 2.101 11.473 1.00 96.25 327 PRO A C 1
ATOM 2618 O O . PRO A 1 327 ? -14.133 2.338 11.804 1.00 96.25 327 PRO A O 1
ATOM 2621 N N . PHE A 1 328 ? -15.657 0.948 10.914 1.00 97.44 328 PHE A N 1
ATOM 2622 C CA . PHE A 1 328 ? -14.690 -0.041 10.443 1.00 97.44 328 PHE A CA 1
ATOM 2623 C C . PHE A 1 328 ? -14.114 0.364 9.089 1.00 97.44 328 PHE A C 1
ATOM 2625 O O . PHE A 1 328 ? -14.845 0.820 8.211 1.00 97.44 328 PHE A O 1
ATOM 2632 N N . VAL A 1 329 ? -12.819 0.118 8.909 1.00 98.31 329 VAL A N 1
ATOM 2633 C CA . VAL A 1 329 ? -12.141 0.237 7.621 1.00 98.31 329 VAL A CA 1
ATOM 2634 C C . VAL A 1 329 ? -12.568 -0.932 6.733 1.00 98.31 329 VAL A C 1
ATOM 2636 O O . VAL A 1 329 ? -12.408 -2.098 7.113 1.00 98.31 329 VAL A O 1
ATOM 2639 N N . LYS A 1 330 ? -13.107 -0.631 5.550 1.00 98.25 330 LYS A N 1
ATOM 2640 C CA . LYS A 1 330 ? -13.641 -1.622 4.602 1.00 98.25 330 LYS A CA 1
ATOM 2641 C C . LYS A 1 330 ? -12.916 -1.549 3.267 1.00 98.25 330 LYS A C 1
ATOM 2643 O O . LYS A 1 330 ? -12.536 -0.473 2.826 1.00 98.25 330 LYS A O 1
ATOM 2648 N N . ILE A 1 331 ? -12.777 -2.692 2.604 1.00 98.44 331 ILE A N 1
ATOM 2649 C CA . ILE A 1 331 ? -12.242 -2.779 1.242 1.00 98.44 331 ILE A CA 1
ATOM 2650 C C . ILE A 1 331 ? -13.385 -2.517 0.253 1.00 98.44 331 ILE A C 1
ATOM 2652 O O . ILE A 1 331 ? -14.310 -3.326 0.179 1.00 98.44 331 ILE A O 1
ATOM 2656 N N . GLU A 1 332 ? -13.305 -1.426 -0.511 1.00 97.50 332 GLU A N 1
ATOM 2657 C CA . GLU A 1 332 ? -14.235 -1.119 -1.614 1.00 97.50 332 GLU A CA 1
ATOM 2658 C C . GLU A 1 332 ? -13.726 -1.681 -2.950 1.00 97.50 332 GLU A C 1
ATOM 2660 O O . GLU A 1 332 ? -14.508 -2.183 -3.753 1.00 97.50 332 GLU A O 1
ATOM 2665 N N . HIS A 1 333 ? -12.408 -1.658 -3.171 1.00 97.38 333 HIS A N 1
ATOM 2666 C CA . HIS A 1 333 ? -11.766 -2.204 -4.368 1.00 97.38 333 HIS A CA 1
ATOM 2667 C C . HIS A 1 333 ? -10.473 -2.934 -3.994 1.00 97.38 333 HIS A C 1
ATOM 2669 O O . HIS A 1 333 ? -9.745 -2.482 -3.112 1.00 97.38 333 HIS A O 1
ATOM 2675 N N . ALA A 1 334 ? -10.195 -4.065 -4.641 1.00 95.69 334 ALA A N 1
ATOM 2676 C CA . ALA A 1 334 ? -9.003 -4.872 -4.388 1.00 95.69 334 ALA A CA 1
ATOM 2677 C C . ALA A 1 334 ? -8.682 -5.735 -5.608 1.00 95.69 334 ALA A C 1
ATOM 2679 O O . ALA A 1 334 ? -9.292 -6.790 -5.798 1.00 95.69 334 ALA A O 1
ATOM 2680 N N . GLU A 1 335 ? -7.718 -5.290 -6.405 1.00 90.25 335 GLU A N 1
ATOM 2681 C CA . GLU A 1 335 ? -7.197 -6.014 -7.558 1.00 90.25 335 GLU A CA 1
ATOM 2682 C C . GLU A 1 335 ? -5.682 -5.822 -7.626 1.00 90.25 335 GLU A C 1
ATOM 2684 O O . GLU A 1 335 ? -5.187 -4.704 -7.573 1.00 90.25 335 GLU A O 1
ATOM 2689 N N . SER A 1 336 ? -4.912 -6.902 -7.755 1.00 86.50 336 SER A N 1
ATOM 2690 C CA . SER A 1 336 ? -3.459 -6.775 -7.909 1.00 86.50 336 SER A CA 1
ATOM 2691 C C . SER A 1 336 ? -3.150 -6.249 -9.312 1.00 86.50 336 SER A C 1
ATOM 2693 O O . SER A 1 336 ? -3.024 -7.010 -10.262 1.00 86.50 336 SER A O 1
ATOM 2695 N N . THR A 1 337 ? -3.074 -4.932 -9.480 1.00 86.50 337 THR A N 1
ATOM 2696 C CA . THR A 1 337 ? -2.819 -4.298 -10.783 1.00 86.50 337 THR A CA 1
ATOM 2697 C C . THR A 1 337 ? -1.796 -3.185 -10.673 1.00 86.50 337 THR A C 1
ATOM 2699 O O . THR A 1 337 ? -1.713 -2.498 -9.655 1.00 86.50 337 THR A O 1
ATOM 2702 N N . PHE A 1 338 ? -1.039 -2.969 -11.747 1.00 90.88 338 PHE A N 1
ATOM 2703 C CA . PHE A 1 338 ? -0.265 -1.746 -11.915 1.00 90.88 338 PHE A CA 1
ATOM 2704 C C . PHE A 1 338 ? -1.108 -0.652 -12.575 1.00 90.88 338 PHE A C 1
ATOM 2706 O O . PHE A 1 338 ? -1.985 -0.924 -13.395 1.00 90.88 338 PHE A O 1
ATOM 2713 N N . CYS A 1 339 ? -0.824 0.603 -12.227 1.00 94.81 339 CYS A N 1
ATOM 2714 C CA . CYS A 1 339 ? -1.487 1.759 -12.817 1.00 94.81 339 CYS A CA 1
ATOM 2715 C C . CYS A 1 339 ? -0.571 2.479 -13.814 1.00 94.81 339 CYS A C 1
ATOM 2717 O O . CYS A 1 339 ? 0.166 3.401 -13.448 1.00 94.81 339 CYS A O 1
ATOM 2719 N N . SER A 1 340 ? -0.663 2.116 -15.097 1.00 92.62 340 SER A N 1
ATOM 2720 C CA . SER A 1 340 ? 0.088 2.762 -16.186 1.00 92.62 340 SER A CA 1
ATOM 2721 C C . SER A 1 340 ? -0.135 4.268 -16.253 1.00 92.62 340 SER A C 1
ATOM 2723 O O . SER A 1 340 ? 0.782 5.021 -16.574 1.00 92.62 340 SER A O 1
ATOM 2725 N N . LYS A 1 341 ? -1.354 4.730 -15.954 1.00 94.75 341 LYS A N 1
ATOM 2726 C CA . LYS A 1 341 ? -1.685 6.157 -15.975 1.00 94.75 341 LYS A CA 1
ATOM 2727 C C . LYS A 1 341 ? -0.936 6.924 -14.885 1.00 94.75 341 LYS A C 1
ATOM 2729 O O . LYS A 1 341 ? -0.215 7.859 -15.210 1.00 94.75 341 LYS A O 1
ATOM 2734 N N . THR A 1 342 ? -1.001 6.454 -13.638 1.00 95.62 342 THR A N 1
ATOM 2735 C CA . THR A 1 342 ? -0.213 7.007 -12.523 1.00 95.62 342 THR A CA 1
ATOM 2736 C C . THR A 1 342 ? 1.281 7.008 -12.841 1.00 95.62 342 THR A C 1
ATOM 2738 O O . THR A 1 342 ? 1.958 8.002 -12.597 1.00 95.62 342 THR A O 1
ATOM 2741 N N . MET A 1 343 ? 1.799 5.917 -13.414 1.00 94.50 343 MET A N 1
ATOM 2742 C CA . MET A 1 343 ? 3.211 5.820 -13.782 1.00 94.50 343 MET A CA 1
ATOM 2743 C C . MET A 1 343 ? 3.597 6.870 -14.833 1.00 94.50 343 MET A C 1
ATOM 2745 O O . MET A 1 343 ? 4.582 7.580 -14.646 1.00 94.50 343 MET A O 1
ATOM 2749 N N . ARG A 1 344 ? 2.821 7.005 -15.917 1.00 92.56 344 ARG A N 1
ATOM 2750 C CA . ARG A 1 344 ? 3.077 8.001 -16.972 1.00 92.56 344 ARG A CA 1
ATOM 2751 C C . ARG A 1 344 ? 3.009 9.429 -16.443 1.00 92.56 344 ARG A C 1
ATOM 2753 O O . ARG A 1 344 ? 3.904 10.217 -16.742 1.00 92.56 344 ARG A O 1
ATOM 2760 N N . ASP A 1 345 ? 1.990 9.744 -15.649 1.00 92.94 345 ASP A N 1
ATOM 2761 C CA . ASP A 1 345 ? 1.808 11.085 -15.094 1.00 92.94 345 ASP A CA 1
ATOM 2762 C C . ASP A 1 345 ? 2.965 11.453 -14.144 1.00 92.94 345 ASP A C 1
ATOM 2764 O O . ASP A 1 345 ? 3.509 12.556 -14.226 1.00 92.94 345 ASP A O 1
ATOM 2768 N N . ALA A 1 346 ? 3.408 10.511 -13.304 1.00 92.50 346 ALA A N 1
ATOM 2769 C CA . ALA A 1 346 ? 4.560 10.705 -12.426 1.00 92.50 346 ALA A CA 1
ATOM 2770 C C . ALA A 1 346 ? 5.879 10.852 -13.205 1.00 92.50 346 ALA A C 1
ATOM 2772 O O . ALA A 1 346 ? 6.675 11.743 -12.911 1.00 92.50 346 ALA A O 1
ATOM 2773 N N . LEU A 1 347 ? 6.105 10.027 -14.233 1.00 90.25 347 LEU A N 1
ATOM 2774 C CA . LEU A 1 347 ? 7.294 10.120 -15.088 1.00 90.25 347 LEU A CA 1
ATOM 2775 C C . LEU A 1 347 ? 7.362 11.441 -15.855 1.00 90.25 347 LEU A C 1
ATOM 2777 O O . LEU A 1 347 ? 8.451 11.989 -16.034 1.00 90.25 347 LEU A O 1
ATOM 2781 N N . LYS A 1 348 ? 6.214 11.963 -16.299 1.00 89.44 348 LYS A N 1
ATOM 2782 C CA . LYS A 1 348 ? 6.133 13.284 -16.928 1.00 89.44 348 LYS A CA 1
ATOM 2783 C C . LYS A 1 348 ? 6.640 14.368 -15.975 1.00 89.44 348 LYS A C 1
ATOM 2785 O O . LYS A 1 348 ? 7.478 15.167 -16.381 1.00 89.44 348 LYS A O 1
ATOM 2790 N N . MET A 1 349 ? 6.228 14.333 -14.707 1.00 86.94 349 MET A N 1
ATOM 2791 C CA . MET A 1 349 ? 6.718 15.289 -13.709 1.00 86.94 349 MET A CA 1
ATOM 2792 C C . MET A 1 349 ? 8.203 15.135 -13.405 1.00 86.94 349 MET A C 1
ATOM 2794 O O . MET A 1 349 ? 8.890 16.141 -13.282 1.00 86.94 349 MET A O 1
ATOM 2798 N N . CYS A 1 350 ? 8.735 13.908 -13.349 1.00 82.62 350 CYS A N 1
ATOM 2799 C CA . CYS A 1 350 ? 10.181 13.723 -13.189 1.00 82.62 350 CYS A CA 1
ATOM 2800 C C . CYS A 1 350 ? 10.971 14.399 -14.321 1.00 82.62 350 CYS A C 1
ATOM 2802 O O . CYS A 1 350 ? 12.016 14.992 -14.073 1.00 82.62 350 CYS A O 1
ATOM 2804 N N . ARG A 1 351 ? 10.473 14.359 -15.566 1.00 78.12 351 ARG A N 1
ATOM 2805 C CA . ARG A 1 351 ? 11.127 15.043 -16.696 1.00 78.12 351 ARG A CA 1
ATOM 2806 C C . ARG A 1 351 ? 11.054 16.560 -16.576 1.00 78.12 351 ARG A C 1
ATOM 2808 O O . ARG A 1 351 ? 12.062 17.222 -16.797 1.00 78.12 351 ARG A O 1
ATOM 2815 N N . GLU A 1 352 ? 9.884 17.093 -16.234 1.00 75.25 352 GLU A N 1
ATOM 2816 C CA . GLU A 1 352 ? 9.673 18.534 -16.054 1.00 75.25 352 GLU A CA 1
ATOM 2817 C C . GLU A 1 352 ? 10.561 19.092 -14.926 1.00 75.25 352 GLU A C 1
ATOM 2819 O O . GLU A 1 352 ? 11.201 20.127 -15.108 1.00 75.25 352 GLU A O 1
ATOM 2824 N N . ASP A 1 353 ? 10.702 18.361 -13.816 1.00 64.69 353 ASP A N 1
ATOM 2825 C CA . ASP A 1 353 ? 11.581 18.732 -12.701 1.00 64.69 353 ASP A CA 1
ATOM 2826 C C . ASP A 1 353 ? 13.067 18.743 -13.096 1.00 64.69 353 ASP A C 1
ATOM 2828 O O . ASP A 1 353 ? 13.823 19.611 -12.651 1.00 64.69 353 ASP A O 1
ATOM 2832 N N . VAL A 1 354 ? 13.511 17.795 -13.931 1.00 61.38 354 VAL A N 1
ATOM 2833 C CA . VAL A 1 354 ? 14.894 17.761 -14.438 1.00 61.38 354 VAL A CA 1
ATOM 2834 C C . VAL A 1 354 ? 15.178 18.970 -15.327 1.00 61.38 354 VAL A C 1
ATOM 2836 O O . VAL A 1 354 ? 16.223 19.600 -15.166 1.00 61.38 354 VAL A O 1
ATOM 2839 N N . VAL A 1 355 ? 14.251 19.322 -16.224 1.00 60.03 355 VAL A N 1
ATOM 2840 C CA . VAL A 1 355 ? 14.383 20.506 -17.090 1.00 60.03 355 VAL A CA 1
ATOM 2841 C C . VAL A 1 355 ? 14.417 21.780 -16.245 1.00 60.03 355 VAL A C 1
ATOM 2843 O O . VAL A 1 355 ? 15.366 22.551 -16.348 1.00 60.03 355 VAL A O 1
ATOM 2846 N N . GLY A 1 356 ? 13.473 21.947 -15.312 1.00 57.84 356 GLY A N 1
ATOM 2847 C CA . GLY A 1 356 ? 13.429 23.125 -14.442 1.00 57.84 356 GLY A CA 1
ATOM 2848 C C . GLY A 1 356 ? 14.683 23.296 -13.575 1.00 57.84 356 GLY A C 1
ATOM 2849 O O . GLY A 1 356 ? 15.142 24.417 -13.361 1.00 57.84 356 GLY A O 1
ATOM 2850 N N . ARG A 1 357 ? 15.293 22.200 -13.102 1.00 60.12 357 ARG A N 1
ATOM 2851 C CA . ARG A 1 357 ? 16.577 22.250 -12.378 1.00 60.12 357 ARG A CA 1
ATOM 2852 C C . ARG A 1 357 ? 17.747 22.617 -13.284 1.00 60.12 357 ARG A C 1
ATOM 2854 O O . ARG A 1 357 ? 18.582 23.414 -12.868 1.00 60.12 357 ARG A O 1
ATOM 2861 N N . ALA A 1 358 ? 17.800 22.076 -14.501 1.00 56.34 358 ALA A N 1
ATOM 2862 C CA . ALA A 1 358 ? 18.832 22.428 -15.472 1.00 56.34 358 ALA A CA 1
ATOM 2863 C C . ALA A 1 358 ? 18.772 23.920 -15.840 1.00 56.34 358 ALA A C 1
ATOM 2865 O O . ALA A 1 358 ? 19.812 24.577 -15.883 1.00 56.34 358 ALA A O 1
ATOM 2866 N N . ASP A 1 359 ? 17.568 24.470 -16.004 1.00 56.97 359 ASP A N 1
ATOM 2867 C CA . ASP A 1 359 ? 17.351 25.892 -16.288 1.00 56.97 359 ASP A CA 1
ATOM 2868 C C . ASP A 1 359 ? 17.742 26.784 -15.097 1.00 56.97 359 ASP A C 1
ATOM 2870 O O . ASP A 1 359 ? 18.368 27.834 -15.272 1.00 56.97 359 ASP A O 1
ATOM 2874 N N . LEU A 1 360 ? 17.438 26.356 -13.865 1.00 60.34 360 LEU A N 1
ATOM 2875 C CA . LEU A 1 360 ? 17.854 27.046 -12.637 1.00 60.34 360 LEU A CA 1
ATOM 2876 C C . LEU A 1 360 ? 19.374 27.017 -12.439 1.00 60.34 360 LEU A C 1
ATOM 2878 O O . LEU A 1 360 ? 19.961 28.029 -12.050 1.00 60.34 360 LEU A O 1
ATOM 2882 N N . ASP A 1 361 ? 20.024 25.887 -12.712 1.00 65.56 361 ASP A N 1
ATOM 2883 C CA . ASP A 1 361 ? 21.478 25.752 -12.622 1.00 65.56 361 ASP A CA 1
ATOM 2884 C C . ASP A 1 361 ? 22.185 26.544 -13.729 1.00 65.56 361 ASP A C 1
ATOM 2886 O O . ASP A 1 361 ? 23.186 27.208 -13.453 1.00 65.56 361 ASP A O 1
ATOM 2890 N N . ALA A 1 362 ? 21.639 26.568 -14.949 1.00 63.25 362 ALA A N 1
ATOM 2891 C CA . ALA A 1 362 ? 22.111 27.431 -16.029 1.00 63.25 362 ALA A CA 1
ATOM 2892 C C . ALA A 1 362 ? 21.971 28.916 -15.657 1.00 63.25 362 ALA A C 1
ATOM 2894 O O . ALA A 1 362 ? 22.935 29.671 -15.781 1.00 63.25 362 ALA A O 1
ATOM 2895 N N . SER A 1 363 ? 20.826 29.314 -15.092 1.00 71.00 363 SER A N 1
ATOM 2896 C CA . SER A 1 363 ? 20.582 30.682 -14.611 1.00 71.00 363 SER A CA 1
ATOM 2897 C C . SER A 1 363 ? 21.532 31.073 -13.474 1.00 71.00 363 SER A C 1
ATOM 2899 O O . SER A 1 363 ? 22.054 32.188 -13.448 1.00 71.00 363 SER A O 1
ATOM 2901 N N . ARG A 1 364 ? 21.822 30.153 -12.543 1.00 71.19 364 ARG A N 1
ATOM 2902 C CA . ARG A 1 364 ? 22.811 30.356 -11.469 1.00 71.19 364 ARG A CA 1
ATOM 2903 C C . ARG A 1 364 ? 24.232 30.474 -12.008 1.00 71.19 364 ARG A C 1
ATOM 2905 O O . ARG A 1 364 ? 24.979 31.333 -11.547 1.00 71.19 364 ARG A O 1
ATOM 2912 N N . GLN A 1 365 ? 24.611 29.646 -12.979 1.00 68.62 365 GLN A N 1
ATOM 2913 C CA . GLN A 1 365 ? 25.917 29.735 -13.635 1.00 68.62 365 GLN A CA 1
ATOM 2914 C C . GLN A 1 365 ? 26.061 31.032 -14.433 1.00 68.62 365 GLN A C 1
ATOM 2916 O O . GLN A 1 365 ? 27.129 31.642 -14.419 1.00 68.62 365 GLN A O 1
ATOM 2921 N N . GLU A 1 366 ? 24.999 31.492 -15.089 1.00 72.69 366 GLU A N 1
ATOM 2922 C CA . GLU A 1 366 ? 24.985 32.768 -15.797 1.00 72.69 366 GLU A CA 1
ATOM 2923 C C . GLU A 1 366 ? 25.075 33.955 -14.827 1.00 72.69 366 GLU A C 1
ATOM 2925 O O . GLU A 1 366 ? 25.879 34.863 -15.044 1.00 72.69 366 GLU A O 1
ATOM 2930 N N . ALA A 1 367 ? 24.340 33.922 -13.710 1.00 71.25 367 ALA A N 1
ATOM 2931 C CA . ALA A 1 367 ? 24.449 34.916 -12.643 1.00 71.25 367 ALA A CA 1
ATOM 2932 C C . ALA A 1 367 ? 25.861 34.947 -12.028 1.00 71.25 367 ALA A C 1
ATOM 2934 O O . ALA A 1 367 ? 26.434 36.021 -11.849 1.00 71.25 367 ALA A O 1
ATOM 2935 N N . ALA A 1 368 ? 26.470 33.781 -11.785 1.00 70.25 368 ALA A N 1
ATOM 2936 C CA . ALA A 1 368 ? 27.847 33.677 -11.308 1.00 70.25 368 ALA A CA 1
ATOM 2937 C C . ALA A 1 368 ? 28.860 34.219 -12.334 1.00 70.25 368 ALA A C 1
ATOM 2939 O O . ALA A 1 368 ? 29.791 34.932 -11.963 1.00 70.25 368 ALA A O 1
ATOM 2940 N N . ARG A 1 369 ? 28.667 33.952 -13.633 1.00 71.56 369 ARG A N 1
ATOM 2941 C CA . ARG A 1 369 ? 29.501 34.515 -14.711 1.00 71.56 369 ARG A CA 1
ATOM 2942 C C . ARG A 1 369 ? 29.375 36.033 -14.800 1.00 71.56 369 ARG A C 1
ATOM 2944 O O . ARG A 1 369 ? 30.395 36.701 -14.929 1.00 71.56 369 ARG A O 1
ATOM 2951 N N . LYS A 1 370 ? 28.161 36.583 -14.684 1.00 72.81 370 LYS A N 1
ATOM 2952 C CA . LYS A 1 370 ? 27.920 38.037 -14.656 1.00 72.81 370 LYS A CA 1
ATOM 2953 C C . LYS A 1 370 ? 28.542 38.691 -13.421 1.00 72.81 370 LYS A C 1
ATOM 2955 O O . LYS A 1 370 ? 29.147 39.748 -13.549 1.00 72.81 370 LYS A O 1
ATOM 2960 N N . HIS A 1 371 ? 28.491 38.036 -12.262 1.00 69.44 371 HIS A N 1
ATOM 2961 C CA . HIS A 1 371 ? 29.156 38.501 -11.042 1.00 69.44 371 HIS A CA 1
ATOM 2962 C C . HIS A 1 371 ? 30.691 38.513 -11.183 1.00 69.44 371 HIS A C 1
ATOM 2964 O O . HIS A 1 371 ? 31.345 39.489 -10.827 1.00 69.44 371 HIS A O 1
ATOM 2970 N N . VAL A 1 372 ? 31.283 37.462 -11.764 1.00 65.94 372 VAL A N 1
ATOM 2971 C CA . VAL A 1 372 ? 32.734 37.393 -12.034 1.00 65.94 372 VAL A CA 1
ATOM 2972 C C . VAL A 1 372 ? 33.168 38.382 -13.124 1.00 65.94 372 VAL A C 1
ATOM 2974 O O . VAL A 1 372 ? 34.262 38.934 -13.044 1.00 65.94 372 VAL A O 1
ATOM 2977 N N . ALA A 1 373 ? 32.329 38.637 -14.131 1.00 60.28 373 ALA A N 1
ATOM 2978 C CA . ALA A 1 373 ? 32.584 39.654 -15.150 1.00 60.28 373 ALA A CA 1
ATOM 2979 C C . ALA A 1 373 ? 32.463 41.083 -14.589 1.00 60.28 373 ALA A C 1
ATOM 2981 O O . ALA A 1 373 ? 33.270 41.938 -14.941 1.00 60.28 373 ALA A O 1
ATOM 2982 N N . GLY A 1 374 ? 31.523 41.327 -13.669 1.00 53.72 374 GLY A N 1
ATOM 2983 C CA . GLY A 1 374 ? 31.397 42.591 -12.936 1.00 53.72 374 GLY A CA 1
ATOM 2984 C C . GLY A 1 374 ? 32.610 42.882 -12.047 1.00 53.72 374 GLY A C 1
ATOM 2985 O O . GLY A 1 374 ? 33.134 43.988 -12.081 1.00 53.72 374 GLY A O 1
ATOM 2986 N N . LEU A 1 375 ? 33.141 41.863 -11.359 1.00 53.09 375 LEU A N 1
ATOM 2987 C CA . LEU A 1 375 ? 34.376 41.961 -10.562 1.00 53.09 375 LEU A CA 1
ATOM 2988 C C . LEU A 1 375 ? 35.632 42.284 -11.394 1.00 53.09 375 LEU A C 1
ATOM 2990 O O . LEU A 1 375 ? 36.622 42.756 -10.842 1.00 53.09 375 LEU A O 1
ATOM 2994 N N . LYS A 1 376 ? 35.621 42.038 -12.711 1.00 54.22 376 LYS A N 1
ATOM 2995 C CA . LYS A 1 376 ? 36.732 42.398 -13.611 1.00 54.22 376 LYS A CA 1
ATOM 2996 C C . LYS A 1 376 ? 36.667 43.842 -14.119 1.00 54.22 376 LYS A C 1
ATOM 2998 O O . LYS A 1 376 ? 37.674 44.323 -14.625 1.00 54.22 376 LYS A O 1
ATOM 3003 N N . ASN A 1 377 ? 35.527 44.522 -13.965 1.00 50.44 377 ASN A N 1
ATOM 3004 C CA . ASN A 1 377 ? 35.285 45.854 -14.527 1.00 50.44 377 ASN A CA 1
ATOM 3005 C C . ASN A 1 377 ? 35.128 46.974 -13.483 1.00 50.44 377 ASN A C 1
ATOM 3007 O O . ASN A 1 377 ? 34.826 48.099 -13.871 1.00 50.44 377 ASN A O 1
ATOM 3011 N N . GLY A 1 378 ? 35.350 46.730 -12.188 1.00 41.66 378 GLY A N 1
ATOM 3012 C CA . GLY A 1 378 ? 35.272 47.818 -11.212 1.00 41.66 378 GLY A CA 1
ATOM 3013 C C . GLY A 1 378 ? 35.595 47.430 -9.774 1.00 41.66 378 GLY A C 1
ATOM 3014 O O . GLY A 1 378 ? 34.821 46.733 -9.135 1.00 41.66 378 GLY A O 1
ATOM 3015 N N . GLU A 1 379 ? 36.726 47.966 -9.319 1.00 40.22 379 GLU A N 1
ATOM 3016 C CA . GLU A 1 379 ? 37.095 48.358 -7.951 1.00 40.22 379 GLU A CA 1
ATOM 3017 C C . GLU A 1 379 ? 37.237 47.295 -6.847 1.00 40.22 379 GLU A C 1
ATOM 3019 O O . GLU A 1 379 ? 36.364 46.496 -6.518 1.00 40.22 379 GLU A O 1
ATOM 3024 N N . ALA A 1 380 ? 38.422 47.339 -6.236 1.00 41.81 380 ALA A N 1
ATOM 3025 C CA . ALA A 1 380 ? 38.843 46.513 -5.125 1.00 41.81 380 ALA A CA 1
ATOM 3026 C C . ALA A 1 380 ? 37.972 46.758 -3.885 1.00 41.81 380 ALA A C 1
ATOM 3028 O O . ALA A 1 380 ? 37.936 47.857 -3.334 1.00 41.81 380 ALA A O 1
ATOM 3029 N N . THR A 1 381 ? 37.351 45.704 -3.362 1.00 37.38 381 THR A N 1
ATOM 3030 C CA . THR A 1 381 ? 36.937 45.666 -1.956 1.00 37.38 381 THR A CA 1
ATOM 3031 C C . THR A 1 381 ? 37.229 44.287 -1.369 1.00 37.38 381 THR A C 1
ATOM 3033 O O . THR A 1 381 ? 37.154 43.263 -2.045 1.00 37.38 381 THR A O 1
ATOM 3036 N N . GLN A 1 382 ? 37.702 44.306 -0.126 1.00 38.97 382 GLN A N 1
ATOM 3037 C CA . GLN A 1 382 ? 38.546 43.305 0.520 1.00 38.97 382 GLN A CA 1
ATOM 3038 C C . GLN A 1 382 ? 37.947 41.893 0.651 1.00 38.97 382 GLN A C 1
ATOM 3040 O O . GLN A 1 382 ? 36.792 41.694 1.013 1.00 38.97 382 GLN A O 1
ATOM 3045 N N . SER A 1 383 ? 38.832 40.915 0.437 1.00 37.31 383 SER A N 1
ATOM 3046 C CA . SER A 1 383 ? 38.673 39.474 0.635 1.00 37.31 383 SER A CA 1
ATOM 3047 C C . SER A 1 383 ? 38.091 39.062 1.991 1.00 37.31 383 SER A C 1
ATOM 3049 O O . SER A 1 383 ? 38.673 39.356 3.035 1.00 37.31 383 SER A O 1
ATOM 3051 N N . GLN A 1 384 ? 37.090 38.178 1.964 1.00 35.66 384 GLN A N 1
ATOM 3052 C CA . GLN A 1 384 ? 36.934 37.138 2.985 1.00 35.66 384 GLN A CA 1
ATOM 3053 C C . GLN A 1 384 ? 37.138 35.755 2.355 1.00 35.66 384 GLN A C 1
ATOM 3055 O O . GLN A 1 384 ? 36.537 35.402 1.342 1.00 35.66 384 GLN A O 1
ATOM 3060 N N . LYS A 1 385 ? 38.061 34.994 2.953 1.00 37.31 385 LYS A N 1
ATOM 3061 C CA . LYS A 1 385 ? 38.494 33.654 2.541 1.00 37.31 385 LYS A CA 1
ATOM 3062 C C . LYS A 1 385 ? 37.380 32.625 2.772 1.00 37.31 385 LYS A C 1
ATOM 3064 O O . LYS A 1 385 ? 36.897 32.498 3.892 1.00 37.31 385 LYS A O 1
ATOM 3069 N N . LEU A 1 386 ? 37.075 31.814 1.760 1.00 35.69 386 LEU A N 1
ATOM 3070 C CA . LEU A 1 386 ? 36.378 30.528 1.903 1.00 35.69 386 LEU A CA 1
ATOM 3071 C C . LEU A 1 386 ? 37.241 29.413 1.278 1.00 35.69 386 LEU A C 1
ATOM 3073 O O . LEU A 1 386 ? 37.890 29.661 0.259 1.00 35.69 386 LEU A O 1
ATOM 3077 N N . PRO A 1 387 ? 37.297 28.207 1.877 1.00 35.59 387 PRO A N 1
ATOM 3078 C CA . PRO A 1 387 ? 38.169 27.128 1.418 1.00 35.59 387 PRO A CA 1
ATOM 3079 C C . PRO A 1 387 ? 37.578 26.392 0.199 1.00 35.59 387 PRO A C 1
ATOM 3081 O O . PRO A 1 387 ? 36.366 26.454 -0.034 1.00 35.59 387 PRO A O 1
ATOM 3084 N N . PRO A 1 388 ? 38.401 25.662 -0.581 1.00 34.75 388 PRO A N 1
ATOM 3085 C CA . PRO A 1 388 ? 37.947 25.016 -1.804 1.00 34.75 388 PRO A CA 1
ATOM 3086 C C . PRO A 1 388 ? 37.111 23.775 -1.472 1.00 34.75 388 PRO A C 1
ATOM 3088 O O . PRO A 1 388 ? 37.582 22.853 -0.806 1.00 34.75 388 PRO A O 1
ATOM 3091 N N . ARG A 1 389 ? 35.870 23.717 -1.966 1.00 31.61 389 ARG A N 1
ATOM 3092 C CA . ARG A 1 389 ? 35.119 22.458 -2.057 1.00 31.61 389 ARG A CA 1
ATOM 3093 C C . ARG A 1 389 ? 35.334 21.855 -3.440 1.00 31.61 389 ARG A C 1
ATOM 3095 O O . ARG A 1 389 ? 34.981 22.462 -4.447 1.00 31.61 389 ARG A O 1
ATOM 3102 N N . TYR A 1 390 ? 35.893 20.649 -3.455 1.00 32.12 390 TYR A N 1
ATOM 3103 C CA . TYR A 1 390 ? 35.877 19.740 -4.595 1.00 32.12 390 TYR A CA 1
ATOM 3104 C C . TYR A 1 390 ? 34.436 19.561 -5.089 1.00 32.12 390 TYR A C 1
ATOM 3106 O O . TYR A 1 390 ? 33.576 19.086 -4.348 1.00 32.12 390 TYR A O 1
ATOM 3114 N N . ALA A 1 391 ? 34.181 19.928 -6.342 1.00 28.41 391 ALA A N 1
ATOM 3115 C CA . ALA A 1 391 ? 32.962 19.581 -7.056 1.00 28.41 391 ALA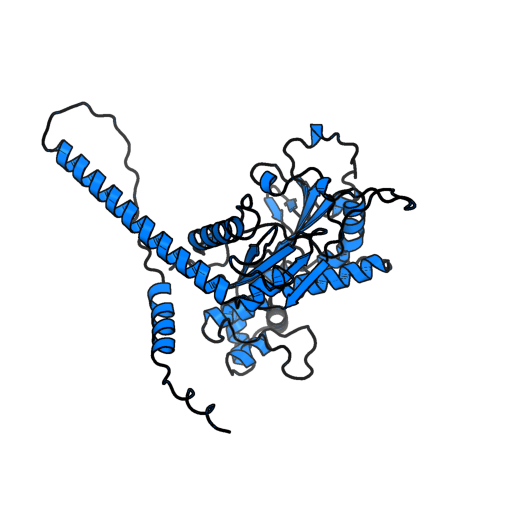 A CA 1
ATOM 3116 C C . ALA A 1 391 ? 33.297 18.478 -8.072 1.00 28.41 391 ALA A C 1
ATOM 3118 O O . ALA A 1 391 ? 34.075 18.738 -8.991 1.00 28.41 391 ALA A O 1
ATOM 3119 N N . PRO A 1 392 ? 32.741 17.259 -7.962 1.00 29.83 392 PRO A N 1
ATOM 3120 C CA . PRO A 1 392 ? 32.665 16.375 -9.112 1.00 29.83 392 PRO A CA 1
ATOM 3121 C C . PRO A 1 392 ? 31.493 16.819 -10.014 1.00 29.83 392 PRO A C 1
ATOM 3123 O O . PRO A 1 392 ? 30.464 17.274 -9.505 1.00 29.83 392 PRO A O 1
ATOM 3126 N N . PRO A 1 393 ? 31.609 16.705 -11.348 1.00 32.03 393 PRO A N 1
ATOM 3127 C CA . PRO A 1 393 ? 30.545 17.109 -12.258 1.00 32.03 393 PRO A CA 1
ATOM 3128 C C . PRO A 1 393 ? 29.392 16.096 -12.218 1.00 32.03 393 PRO A C 1
ATOM 3130 O O . PRO A 1 393 ? 29.548 14.939 -12.605 1.00 32.03 393 PRO A O 1
ATOM 3133 N N . LEU A 1 394 ? 28.210 16.541 -11.787 1.00 32.56 394 LEU A N 1
ATOM 3134 C CA . LEU A 1 394 ? 26.956 15.813 -11.976 1.00 32.56 394 LEU A CA 1
ATOM 3135 C C . LEU A 1 394 ? 26.531 15.930 -13.445 1.00 32.56 394 LEU A C 1
ATOM 3137 O O . LEU A 1 394 ? 26.212 17.015 -13.924 1.00 32.56 394 LEU A O 1
ATOM 3141 N N . LYS A 1 395 ? 26.488 14.802 -14.156 1.00 40.75 395 LYS A N 1
ATOM 3142 C CA . LYS A 1 395 ? 25.678 14.647 -15.370 1.00 40.75 395 LYS A CA 1
ATOM 3143 C C . LYS A 1 395 ? 24.545 13.668 -15.062 1.00 40.75 395 LYS A C 1
ATOM 3145 O O . LYS A 1 395 ? 24.849 12.538 -14.686 1.00 40.75 395 LYS A O 1
ATOM 3150 N N . PRO A 1 396 ? 23.275 14.021 -15.305 1.00 40.62 396 PRO A N 1
ATOM 3151 C CA . PRO A 1 396 ? 22.236 13.031 -15.508 1.00 40.62 396 PRO A CA 1
ATOM 3152 C C . PRO A 1 396 ? 21.751 13.111 -16.958 1.00 40.62 396 PRO A C 1
ATOM 3154 O O . PRO A 1 396 ? 20.894 13.912 -17.311 1.00 40.62 396 PRO A O 1
ATOM 3157 N N . GLN A 1 397 ? 22.289 12.243 -17.810 1.00 40.94 397 GLN A N 1
ATOM 3158 C CA . GLN A 1 397 ? 21.454 11.659 -18.854 1.00 40.94 397 GLN A CA 1
ATOM 3159 C C . GLN A 1 397 ? 20.869 10.406 -18.211 1.00 40.94 397 GLN A C 1
ATOM 3161 O O . GLN A 1 397 ? 21.631 9.609 -17.673 1.00 40.94 397 GLN A O 1
ATOM 3166 N N . THR A 1 398 ? 19.544 10.273 -18.164 1.00 47.91 398 THR A N 1
ATOM 3167 C CA . THR A 1 398 ? 18.867 9.048 -17.720 1.00 47.91 398 THR A CA 1
ATOM 3168 C C . THR A 1 398 ? 18.536 8.173 -18.935 1.00 47.91 398 THR A C 1
ATOM 3170 O O . THR A 1 398 ? 18.345 8.674 -20.045 1.00 47.91 398 THR A O 1
ATOM 3173 N N . ALA A 1 399 ? 18.437 6.852 -18.745 1.00 46.72 399 ALA A N 1
ATOM 3174 C CA . ALA A 1 399 ? 18.129 5.881 -19.807 1.00 46.72 399 ALA A CA 1
ATOM 3175 C C . ALA A 1 399 ? 16.708 6.102 -20.363 1.00 46.72 399 ALA A C 1
ATOM 3177 O O . ALA A 1 399 ? 16.390 5.707 -21.486 1.00 46.72 399 ALA A O 1
ATOM 3178 N N . LEU A 1 400 ? 15.887 6.826 -19.593 1.00 45.62 400 LEU A N 1
ATOM 3179 C CA . LEU A 1 400 ? 14.528 7.264 -19.894 1.00 45.62 400 LEU A CA 1
ATOM 3180 C C . LEU A 1 400 ? 14.375 8.122 -21.147 1.00 45.62 400 LEU A C 1
ATOM 3182 O O . LEU A 1 400 ? 13.267 8.187 -21.676 1.00 45.62 400 LEU A O 1
ATOM 3186 N N . GLY A 1 401 ? 15.438 8.763 -21.637 1.00 42.03 401 GLY A N 1
ATOM 3187 C CA . GLY A 1 401 ? 15.361 9.497 -22.900 1.00 42.03 401 GLY A CA 1
ATOM 3188 C C . GLY A 1 401 ? 15.106 8.582 -24.103 1.00 42.03 401 GLY A C 1
ATOM 3189 O O . GLY A 1 401 ? 14.434 8.991 -25.043 1.00 42.03 401 GLY A O 1
ATOM 3190 N N . ARG A 1 402 ? 15.600 7.334 -24.073 1.00 43.09 402 ARG A N 1
ATOM 3191 C CA . ARG A 1 402 ? 15.534 6.421 -25.229 1.00 43.09 402 ARG A CA 1
ATOM 3192 C C . ARG A 1 402 ? 14.319 5.495 -25.191 1.00 43.09 402 ARG A C 1
ATOM 3194 O O . ARG A 1 402 ? 13.570 5.465 -26.160 1.00 43.09 402 ARG A O 1
ATOM 3201 N N . ALA A 1 403 ? 14.048 4.844 -24.056 1.00 45.75 403 ALA A N 1
ATOM 3202 C CA . ALA A 1 403 ? 12.939 3.886 -23.943 1.00 45.75 403 ALA A CA 1
ATOM 3203 C C . ALA A 1 403 ? 11.554 4.538 -24.122 1.00 45.75 403 ALA A C 1
ATOM 3205 O O . ALA A 1 403 ? 10.642 3.951 -24.700 1.00 45.75 403 ALA A O 1
ATOM 3206 N N . ALA A 1 404 ? 11.393 5.786 -23.675 1.00 42.56 404 ALA A N 1
ATOM 3207 C CA . ALA A 1 404 ? 10.138 6.503 -23.860 1.00 42.56 404 ALA A CA 1
ATOM 3208 C C . ALA A 1 404 ? 9.978 7.111 -25.257 1.00 42.56 404 ALA A C 1
ATOM 3210 O O . ALA A 1 404 ? 8.848 7.243 -25.714 1.00 42.56 404 ALA A O 1
ATOM 3211 N N . ALA A 1 405 ? 11.076 7.460 -25.935 1.00 40.47 405 ALA A N 1
ATOM 3212 C CA . ALA A 1 405 ? 11.030 7.897 -27.328 1.00 40.47 405 ALA A CA 1
ATOM 3213 C C . ALA A 1 405 ? 10.657 6.734 -28.264 1.00 40.47 405 ALA A C 1
ATOM 3215 O O . ALA A 1 405 ? 9.907 6.938 -29.213 1.00 40.47 405 ALA A O 1
ATOM 3216 N N . GLU A 1 406 ? 11.106 5.509 -27.965 1.00 44.41 406 GLU A N 1
ATOM 3217 C CA . GLU A 1 406 ? 10.688 4.293 -28.680 1.00 44.41 406 GLU A CA 1
ATOM 3218 C C . GLU A 1 406 ? 9.217 3.932 -28.445 1.00 44.41 406 GLU A C 1
ATOM 3220 O O . GLU A 1 406 ? 8.536 3.509 -29.379 1.00 44.41 406 GLU A O 1
ATOM 3225 N N . PHE A 1 407 ? 8.703 4.138 -27.228 1.00 45.91 407 PHE A N 1
ATOM 3226 C CA . PHE A 1 407 ? 7.287 3.920 -26.922 1.00 45.91 407 PHE A CA 1
ATOM 3227 C C . PHE A 1 407 ? 6.381 4.941 -27.635 1.00 45.91 407 PHE A C 1
ATOM 3229 O O . PHE A 1 407 ? 5.391 4.556 -28.253 1.00 45.91 407 PHE A O 1
ATOM 3236 N N . ASP A 1 408 ? 6.759 6.226 -27.632 1.00 44.12 408 ASP A N 1
ATOM 3237 C CA . ASP A 1 408 ? 6.001 7.302 -28.291 1.00 44.12 408 ASP A CA 1
ATOM 3238 C C . ASP A 1 408 ? 6.053 7.192 -29.832 1.00 44.12 408 ASP A C 1
ATOM 3240 O O . ASP A 1 408 ? 5.100 7.568 -30.514 1.00 44.12 408 ASP A O 1
ATOM 3244 N N . ARG A 1 409 ? 7.130 6.620 -30.403 1.00 45.34 409 ARG A N 1
ATOM 3245 C CA . ARG A 1 409 ? 7.213 6.307 -31.845 1.00 45.34 409 ARG A CA 1
ATOM 3246 C C . ARG A 1 409 ? 6.255 5.191 -32.254 1.00 45.34 409 ARG A C 1
ATOM 3248 O O . ARG A 1 409 ? 5.564 5.334 -33.257 1.00 45.34 409 ARG A O 1
ATOM 3255 N N . ARG A 1 410 ? 6.174 4.109 -31.472 1.00 50.16 410 ARG A N 1
ATOM 3256 C CA . ARG A 1 410 ? 5.304 2.958 -31.785 1.00 50.16 410 ARG A CA 1
ATOM 3257 C C . ARG A 1 410 ? 3.815 3.296 -31.724 1.00 50.16 410 ARG A C 1
ATOM 3259 O O . ARG A 1 410 ? 3.046 2.719 -32.484 1.00 50.16 410 ARG A O 1
ATOM 3266 N N . ASP A 1 411 ? 3.408 4.231 -30.866 1.00 47.28 411 ASP A N 1
ATOM 3267 C CA . ASP A 1 411 ? 2.003 4.655 -30.781 1.00 47.28 411 ASP A CA 1
ATOM 3268 C C . ASP A 1 411 ? 1.615 5.666 -31.876 1.00 47.28 411 ASP A C 1
ATOM 3270 O O . ASP A 1 411 ? 0.456 5.705 -32.283 1.00 47.28 411 ASP A O 1
ATOM 3274 N N . ARG A 1 412 ? 2.580 6.426 -32.422 1.00 45.72 412 ARG A N 1
ATOM 3275 C CA . ARG A 1 412 ? 2.367 7.287 -33.606 1.00 45.72 412 ARG A CA 1
ATOM 3276 C C . ARG A 1 412 ? 2.358 6.518 -34.929 1.00 45.72 412 ARG A C 1
ATOM 3278 O O . ARG A 1 412 ? 1.797 7.010 -35.900 1.00 45.72 412 ARG A O 1
ATOM 3285 N N . GLU A 1 413 ? 2.974 5.338 -34.974 1.00 40.22 413 GLU A N 1
ATOM 3286 C CA . GLU A 1 413 ? 3.097 4.502 -36.178 1.00 40.22 413 GLU A CA 1
ATOM 3287 C C . GLU A 1 413 ? 1.973 3.445 -36.317 1.00 40.22 413 GLU A C 1
ATOM 3289 O O . GLU A 1 413 ? 2.020 2.633 -37.241 1.00 40.22 413 GLU A O 1
ATOM 3294 N N . ARG A 1 414 ? 0.935 3.435 -35.459 1.00 39.94 414 ARG A N 1
ATOM 3295 C CA . ARG A 1 414 ? -0.235 2.557 -35.672 1.00 39.94 414 ARG A CA 1
ATOM 3296 C C . ARG A 1 414 ? -1.046 3.026 -36.891 1.00 39.94 414 ARG A C 1
ATOM 3298 O O . ARG A 1 414 ? -1.539 4.152 -36.870 1.00 39.94 414 ARG A O 1
ATOM 3305 N N . PRO A 1 415 ? -1.266 2.177 -37.912 1.00 37.53 415 PRO A N 1
ATOM 3306 C CA . PRO A 1 415 ? -2.150 2.517 -39.020 1.00 37.53 415 PRO A CA 1
ATOM 3307 C C . PRO A 1 415 ? -3.597 2.667 -38.535 1.00 37.53 415 PRO A C 1
ATOM 3309 O O . PRO A 1 415 ? -4.117 1.800 -37.827 1.00 37.53 415 PRO A O 1
ATOM 3312 N N . GLU A 1 416 ? -4.266 3.741 -38.955 1.00 41.75 416 GLU A N 1
ATOM 3313 C CA . GLU A 1 416 ? -5.716 3.919 -38.847 1.00 41.75 416 GLU A CA 1
ATOM 3314 C C . GLU A 1 416 ? -6.444 2.904 -39.747 1.00 41.75 416 GLU A C 1
ATOM 3316 O O . GLU A 1 416 ? -6.914 3.219 -40.833 1.00 41.75 416 GLU A O 1
ATOM 3321 N N . GLN A 1 417 ? -6.540 1.651 -39.312 1.00 39.56 417 GLN A N 1
ATOM 3322 C CA . GLN A 1 417 ? -7.411 0.648 -39.928 1.00 39.56 417 GLN A CA 1
ATOM 3323 C C . GLN A 1 417 ? -8.306 0.054 -38.845 1.00 39.56 417 GLN A C 1
ATOM 3325 O O . GLN A 1 417 ? -8.016 -1.011 -38.316 1.00 39.56 417 GLN A O 1
ATOM 3330 N N . ASN A 1 418 ? -9.330 0.815 -38.438 1.00 40.69 418 ASN A N 1
ATOM 3331 C CA . ASN A 1 418 ? -10.603 0.328 -37.869 1.00 40.69 418 ASN A CA 1
ATOM 3332 C C . ASN A 1 418 ? -11.492 1.503 -37.418 1.00 40.69 418 ASN A C 1
ATOM 3334 O O . ASN A 1 418 ? -11.910 1.589 -36.262 1.00 40.69 418 ASN A O 1
ATOM 3338 N N . ARG A 1 419 ? -11.782 2.446 -38.325 1.00 37.28 419 ARG A N 1
ATOM 3339 C CA . ARG A 1 419 ? -12.779 3.509 -38.081 1.00 37.28 419 ARG A CA 1
ATOM 3340 C C . ARG A 1 419 ? -13.928 3.571 -39.081 1.00 37.28 419 ARG A C 1
ATOM 3342 O O . ARG A 1 419 ? -14.794 4.427 -38.946 1.00 37.28 419 ARG A O 1
ATOM 3349 N N . GLU A 1 420 ? -14.020 2.615 -39.993 1.00 35.16 420 GLU A N 1
ATOM 3350 C CA . GLU A 1 420 ? -15.167 2.486 -40.885 1.00 35.16 420 GLU A CA 1
ATOM 3351 C C . GLU A 1 420 ? -15.772 1.101 -40.717 1.00 35.16 420 GLU A C 1
ATOM 3353 O O . GLU A 1 420 ? -15.319 0.173 -41.359 1.00 35.16 420 GLU A O 1
ATOM 3358 N N . HIS A 1 421 ? -16.754 0.958 -39.824 1.00 39.03 421 HIS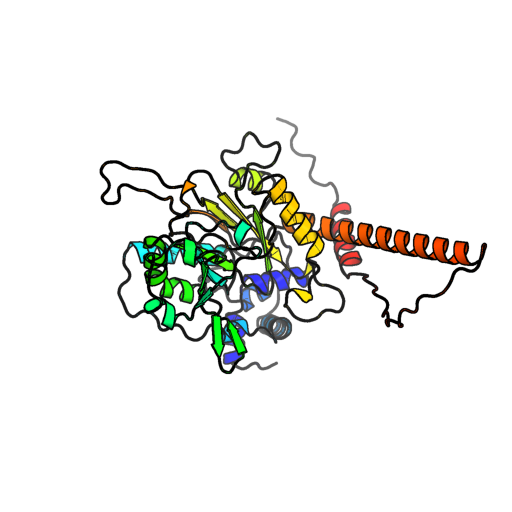 A N 1
ATOM 3359 C CA . HIS A 1 421 ? -17.896 0.033 -39.934 1.00 39.03 421 HIS A CA 1
ATOM 3360 C C . HIS A 1 421 ? -18.839 0.279 -38.746 1.00 39.03 421 HIS A C 1
ATOM 3362 O O . HIS A 1 421 ? -18.969 -0.522 -37.828 1.00 39.03 421 HIS A O 1
ATOM 3368 N N . SER A 1 422 ? -19.480 1.448 -38.746 1.00 36.91 422 SER A N 1
ATOM 3369 C CA . SER A 1 422 ? -20.677 1.706 -37.932 1.00 36.91 422 SER A CA 1
ATOM 3370 C C . SER A 1 422 ? -21.444 2.925 -38.449 1.00 36.91 422 SER A C 1
ATOM 3372 O O . SER A 1 422 ? -21.752 3.860 -37.717 1.00 36.91 422 SER A O 1
ATOM 3374 N N . LYS A 1 423 ? -21.768 2.908 -39.747 1.00 37.53 423 LYS A N 1
ATOM 3375 C CA . LYS A 1 423 ? -22.869 3.691 -40.323 1.00 37.53 423 LYS A CA 1
ATOM 3376 C C . LYS A 1 423 ? -23.496 2.908 -41.477 1.00 37.53 423 LYS A C 1
ATOM 3378 O O . LYS A 1 423 ? -23.009 3.009 -42.596 1.00 37.53 423 LYS A O 1
ATOM 3383 N N . CYS A 1 424 ? -24.544 2.134 -41.191 1.00 37.22 424 CYS A N 1
ATOM 3384 C CA . CYS A 1 424 ? -25.797 2.071 -41.961 1.00 37.22 424 CYS A CA 1
ATOM 3385 C C . CYS A 1 424 ? -26.653 0.860 -41.553 1.00 37.22 424 CYS A C 1
ATOM 3387 O O . CYS A 1 424 ? -26.187 -0.271 -41.640 1.00 37.22 424 CYS A O 1
ATOM 3389 N N . ARG A 1 425 ? -27.924 1.180 -41.263 1.00 34.47 425 ARG A N 1
ATOM 3390 C CA . ARG A 1 425 ? -29.110 0.351 -40.980 1.00 34.47 425 ARG A CA 1
ATOM 3391 C C . ARG A 1 425 ? -29.203 -0.332 -39.623 1.00 34.47 425 ARG A C 1
ATOM 3393 O O . ARG A 1 425 ? -28.442 -1.283 -39.363 1.00 34.47 425 ARG A O 1
#

InterPro domains:
  IPR039459 RepB-like DNA primase domain [PF16793] (187-343)

Secondary structure (DSSP, 8-state):
----HHHHHHHHTS-HHHHHHHHHHTTSS-TTSPP-S-SSS--SS--HHHHHHHHHT--HHHHHHHHHHHTTT-TTTGGG-------SPPPHHHHHHHHHHHHHHHHHT-S-EEEEEE-TT--GGGGTTPEEEEE-TTTTTTS---TTS-TTTTTTEEEEEETEEEETTEEEE--B-HHHHHHTHHHHHHHHHTTPEEEEEE--SSEEEEEESS--PPTT--S-SSHHHHHHHTT---SEEEE-SSS-EEEEEEEESGGGBPTT--SSSGGGB--HHHHHHHHHHHHHHS-TT---SS-PEEPTTSB---GGG-EE-TTSTTSEE-PBPEEEEE---B-HHHHHHHHHHHHHHHHHHHHHHHHHHHHHHHHHHHHTSS--------PPPP-PPP----THHHHHHHHHHHHHS----S--S----

pLDDT: mean 76.76, std 19.52, range [28.41, 98.5]